Protein AF-A0A0S4JK45-F1 (afdb_monomer_lite)

Structure (mmCIF, N/CA/C/O backbone):
data_AF-A0A0S4JK45-F1
#
_entry.id   AF-A0A0S4JK45-F1
#
loop_
_atom_site.group_PDB
_atom_site.id
_atom_site.type_symbol
_atom_site.label_atom_id
_atom_site.label_alt_id
_atom_site.label_comp_id
_atom_site.label_asym_id
_atom_site.label_entity_id
_atom_site.label_seq_id
_atom_site.pdbx_PDB_ins_code
_atom_site.Cartn_x
_atom_site.Cartn_y
_atom_site.Cartn_z
_atom_site.occupancy
_atom_site.B_iso_or_equiv
_atom_site.auth_seq_id
_atom_site.auth_comp_id
_atom_site.auth_asym_id
_atom_site.auth_atom_id
_atom_site.pdbx_PDB_model_num
ATOM 1 N N . MET A 1 1 ? -26.687 -19.090 103.826 1.00 38.97 1 MET A N 1
ATOM 2 C CA . MET A 1 1 ? -25.911 -19.137 102.570 1.00 38.97 1 MET A CA 1
ATOM 3 C C . MET A 1 1 ? -26.887 -18.862 101.436 1.00 38.97 1 MET A C 1
ATOM 5 O O . MET A 1 1 ? -27.831 -19.627 101.330 1.00 38.97 1 MET A O 1
ATOM 9 N N . SER A 1 2 ? -26.659 -17.757 100.709 1.00 37.22 2 SER A N 1
ATOM 10 C CA . SER A 1 2 ? -27.200 -17.356 99.384 1.00 37.22 2 SER A CA 1
ATOM 11 C C . SER A 1 2 ? -28.735 -17.196 99.255 1.00 37.22 2 SER A C 1
ATOM 13 O O . SER A 1 2 ? -29.460 -18.158 99.452 1.00 37.22 2 SER A O 1
ATOM 15 N N . ALA A 1 3 ? -29.288 -15.970 99.145 1.00 39.75 3 ALA A N 1
ATOM 16 C CA . ALA A 1 3 ? -29.437 -15.130 97.923 1.00 39.75 3 ALA A CA 1
ATOM 17 C C . ALA A 1 3 ? -30.427 -15.791 96.924 1.00 39.75 3 ALA A C 1
ATOM 19 O O . ALA A 1 3 ? -30.256 -16.968 96.652 1.00 39.75 3 ALA A O 1
ATOM 20 N N . GLU A 1 4 ? -31.521 -15.220 96.399 1.00 39.62 4 GLU A N 1
ATOM 21 C CA . GLU A 1 4 ? -31.899 -13.881 95.896 1.00 39.62 4 GLU A CA 1
ATOM 22 C C . GLU A 1 4 ? -33.451 -13.834 95.779 1.00 39.62 4 GLU A C 1
ATOM 24 O O . GLU A 1 4 ? -34.087 -14.864 95.580 1.00 39.62 4 GLU A O 1
ATOM 29 N N . ALA A 1 5 ? -34.133 -12.738 96.131 1.00 44.31 5 ALA A N 1
ATOM 30 C CA . ALA A 1 5 ? -34.609 -11.662 95.241 1.00 44.31 5 ALA A CA 1
ATOM 31 C C . ALA A 1 5 ? -35.537 -12.109 94.082 1.00 44.31 5 ALA A C 1
ATOM 33 O O . ALA A 1 5 ? -35.101 -12.693 93.098 1.00 44.31 5 ALA A O 1
ATOM 34 N N . GLY A 1 6 ? -36.821 -11.747 94.179 1.00 37.88 6 GLY A N 1
ATOM 35 C CA . GLY A 1 6 ? -37.813 -11.869 93.108 1.00 37.88 6 GLY A CA 1
ATOM 36 C C . GLY A 1 6 ? -38.856 -10.764 93.244 1.00 37.88 6 GLY A C 1
ATOM 37 O O . GLY A 1 6 ? -39.863 -10.937 93.926 1.00 37.88 6 GLY A O 1
ATOM 38 N N . SER A 1 7 ? -38.566 -9.611 92.644 1.00 45.03 7 SER A N 1
ATOM 39 C CA . SER A 1 7 ? -39.413 -8.421 92.611 1.00 45.03 7 SER A CA 1
ATOM 40 C C . SER A 1 7 ? -39.558 -7.943 91.168 1.00 45.03 7 SER A C 1
ATOM 42 O O . SER A 1 7 ? -38.601 -7.989 90.402 1.00 45.03 7 SER A O 1
ATOM 44 N N . GLU A 1 8 ? -40.746 -7.413 90.892 1.00 41.25 8 GLU A N 1
ATOM 45 C CA . GLU A 1 8 ? -41.057 -6.372 89.911 1.00 41.25 8 GLU A CA 1
ATOM 46 C C . GLU A 1 8 ? -41.547 -6.697 88.485 1.00 41.25 8 GLU A C 1
ATOM 48 O O . GLU A 1 8 ? -40.864 -7.218 87.612 1.00 41.25 8 GLU A O 1
ATOM 53 N N . MET A 1 9 ? -42.764 -6.170 88.300 1.00 42.59 9 MET A N 1
ATOM 54 C CA . MET A 1 9 ? -43.221 -5.259 87.249 1.00 42.59 9 MET A CA 1
ATOM 55 C C . MET A 1 9 ? -43.631 -5.807 85.884 1.00 42.59 9 MET A C 1
ATOM 57 O O . MET A 1 9 ? -42.843 -6.185 85.025 1.00 42.59 9 MET A O 1
ATOM 61 N N . GLY A 1 10 ? -44.945 -5.694 85.668 1.00 46.59 10 GLY A N 1
ATOM 62 C CA . GLY A 1 10 ? -45.590 -5.808 84.378 1.00 46.59 10 GLY A CA 1
ATOM 63 C C . GLY A 1 10 ? -45.205 -4.672 83.436 1.00 46.59 10 GLY A C 1
ATOM 64 O O . GLY A 1 10 ? -45.338 -3.490 83.752 1.00 46.59 10 GLY A O 1
ATOM 65 N N . ASN A 1 11 ? -44.807 -5.067 82.232 1.00 44.47 11 ASN A N 1
ATOM 66 C CA . ASN A 1 11 ? -44.641 -4.177 81.098 1.00 44.47 11 ASN A CA 1
ATOM 67 C C . ASN A 1 11 ? -46.000 -3.915 80.437 1.00 44.47 11 ASN A C 1
ATOM 69 O O . ASN A 1 11 ? -46.578 -4.784 79.784 1.00 44.47 11 ASN A O 1
ATOM 73 N N . ARG A 1 12 ? -46.492 -2.682 80.594 1.00 45.34 12 ARG A N 1
ATOM 74 C CA . ARG A 1 12 ? -47.473 -2.071 79.692 1.00 45.34 12 ARG A CA 1
ATOM 75 C C . ARG A 1 12 ? -46.780 -1.751 78.369 1.00 45.34 12 ARG A C 1
ATOM 77 O O . ARG A 1 12 ? -45.767 -1.058 78.351 1.00 45.34 12 ARG A O 1
ATOM 84 N N . ALA A 1 13 ? -47.356 -2.236 77.276 1.00 46.28 13 ALA A N 1
ATOM 85 C CA . ALA A 1 13 ? -46.983 -1.856 75.922 1.00 46.28 13 ALA A CA 1
ATOM 86 C C . ALA A 1 13 ? -47.260 -0.357 75.680 1.00 46.28 13 ALA A C 1
ATOM 88 O O . ALA A 1 13 ? -48.356 0.106 76.014 1.00 46.28 13 ALA A O 1
ATOM 89 N N . PRO A 1 14 ? -46.331 0.407 75.082 1.00 53.78 14 PRO A N 1
ATOM 90 C CA . PRO A 1 14 ? -46.663 1.696 74.502 1.00 53.78 14 PRO A CA 1
ATOM 91 C C . PRO A 1 14 ? -47.390 1.488 73.167 1.00 53.78 14 PRO A C 1
ATOM 93 O O . PRO A 1 14 ? -46.994 0.671 72.334 1.00 53.78 14 PRO A O 1
ATOM 96 N N . ALA A 1 15 ? -48.487 2.223 72.996 1.00 47.72 15 ALA A N 1
ATOM 97 C CA . ALA A 1 15 ? -49.257 2.289 71.766 1.00 47.72 15 ALA A CA 1
ATOM 98 C C . ALA A 1 15 ? -48.364 2.760 70.608 1.00 47.72 15 ALA A C 1
ATOM 100 O O . ALA A 1 15 ? -47.697 3.789 70.707 1.00 47.72 15 ALA A O 1
ATOM 101 N N . ALA A 1 16 ? -48.360 1.990 69.521 1.00 47.66 16 ALA A N 1
ATOM 102 C CA . ALA A 1 16 ? -47.713 2.357 68.275 1.00 47.66 16 ALA A CA 1
ATOM 103 C C . ALA A 1 16 ? -48.442 3.562 67.663 1.00 47.66 16 ALA A C 1
ATOM 105 O O . ALA A 1 16 ? -49.593 3.465 67.235 1.00 47.66 16 ALA A O 1
ATOM 106 N N . GLU A 1 17 ? -47.759 4.700 67.656 1.00 50.34 17 GLU A N 1
ATOM 107 C CA . GLU A 1 17 ? -48.143 5.901 66.931 1.00 50.34 17 GLU A CA 1
ATOM 108 C C . GLU A 1 17 ? -48.106 5.592 65.426 1.00 50.34 17 GLU A C 1
ATOM 110 O O . GLU A 1 17 ? -47.084 5.172 64.877 1.00 50.34 17 GLU A O 1
ATOM 115 N N . ALA A 1 18 ? -49.264 5.705 64.777 1.00 51.53 18 ALA A N 1
ATOM 116 C CA . ALA A 1 18 ? -49.440 5.391 63.369 1.00 51.53 18 ALA A CA 1
ATOM 117 C C . ALA A 1 18 ? -48.600 6.342 62.505 1.00 51.53 18 ALA A C 1
ATOM 119 O O . ALA A 1 18 ? -48.858 7.545 62.449 1.00 51.53 18 ALA A O 1
ATOM 120 N N . ALA A 1 19 ? -47.604 5.787 61.816 1.00 55.25 19 ALA A N 1
ATOM 121 C CA . ALA A 1 19 ? -46.821 6.508 60.826 1.00 55.25 19 ALA A CA 1
ATOM 122 C C . ALA A 1 19 ? -47.739 7.041 59.702 1.00 55.25 19 ALA A C 1
ATOM 124 O O . ALA A 1 19 ? -48.607 6.302 59.221 1.00 55.25 19 ALA A O 1
ATOM 125 N N . PRO A 1 20 ? -47.565 8.299 59.259 1.00 54.56 20 PRO A N 1
ATOM 126 C CA . PRO A 1 20 ? -48.345 8.857 58.165 1.00 54.56 20 PRO A CA 1
ATOM 127 C C . PRO A 1 20 ? -48.067 8.082 56.874 1.00 54.56 20 PRO A C 1
ATOM 129 O O . PRO A 1 20 ? -46.916 7.821 56.522 1.00 54.56 20 PRO A O 1
ATOM 132 N N . ALA A 1 21 ? -49.144 7.710 56.179 1.00 53.53 21 ALA A N 1
ATOM 133 C CA . ALA A 1 21 ? -49.083 7.020 54.899 1.00 53.53 21 ALA A CA 1
AT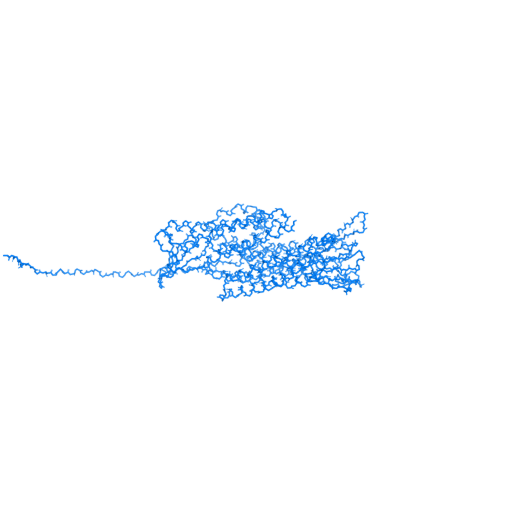OM 134 C C . ALA A 1 21 ? -48.164 7.775 53.918 1.00 53.53 21 ALA A C 1
ATOM 136 O O . ALA A 1 21 ? -48.250 9.007 53.834 1.00 53.53 21 ALA A O 1
ATOM 137 N N . PRO A 1 22 ? -47.292 7.071 53.172 1.00 48.25 22 PRO A N 1
ATOM 138 C CA . PRO A 1 22 ? -46.417 7.706 52.202 1.00 48.25 22 PRO A CA 1
ATOM 139 C C . PRO A 1 22 ? -47.270 8.435 51.166 1.00 48.25 22 PRO A C 1
ATOM 141 O O . PRO A 1 22 ? -48.127 7.847 50.504 1.00 48.25 22 PRO A O 1
ATOM 144 N N . ARG A 1 23 ? -47.040 9.745 51.056 1.00 49.44 23 ARG A N 1
ATOM 145 C CA . ARG A 1 23 ? -47.592 10.582 49.995 1.00 49.44 23 ARG A CA 1
ATOM 146 C C . ARG A 1 23 ? -47.105 9.992 48.675 1.00 49.44 23 ARG A C 1
ATOM 148 O O . ARG A 1 23 ? -45.913 10.031 48.384 1.00 49.44 23 ARG A O 1
ATOM 155 N N . VAL A 1 24 ? -48.026 9.417 47.910 1.00 49.81 24 VAL A N 1
ATOM 156 C CA . VAL A 1 24 ? -47.801 9.057 46.511 1.00 49.81 24 VAL A CA 1
ATOM 157 C C . VAL A 1 24 ? -47.627 10.378 45.768 1.00 49.81 24 VAL A C 1
ATOM 159 O O . VAL A 1 24 ? -48.601 11.026 45.393 1.00 49.81 24 VAL A O 1
ATOM 162 N N . GLU A 1 25 ? -46.383 10.840 45.662 1.00 46.81 25 GLU A N 1
ATOM 163 C CA . GLU A 1 25 ? -46.026 11.884 44.714 1.00 46.81 25 GLU A CA 1
ATOM 164 C C . GLU A 1 25 ? -46.230 11.295 43.324 1.00 46.81 25 GLU A C 1
ATOM 166 O O . GLU A 1 25 ? -45.504 10.407 42.882 1.00 46.81 25 GLU A O 1
ATOM 171 N N . GLU A 1 26 ? -47.294 11.756 42.676 1.00 48.12 26 GLU A N 1
ATOM 172 C CA . GLU A 1 26 ? -47.595 11.518 41.276 1.00 48.12 26 GLU A CA 1
ATOM 173 C C . GLU A 1 26 ? -46.378 11.973 40.460 1.00 48.12 26 GLU A C 1
ATOM 175 O O . GLU A 1 26 ? -46.152 13.166 40.233 1.00 48.12 26 GLU A O 1
ATOM 180 N N . SER A 1 27 ? -45.519 11.009 40.115 1.00 46.44 27 SER A N 1
ATOM 181 C CA . SER A 1 27 ? -44.299 11.248 39.365 1.00 46.44 27 SER A CA 1
ATOM 182 C C . SER A 1 27 ? -44.706 11.738 37.987 1.00 46.44 27 SER A C 1
ATOM 184 O O . SER A 1 27 ? -45.105 10.963 37.117 1.00 46.44 27 SER A O 1
ATOM 186 N N . LYS A 1 28 ? -44.641 13.053 37.816 1.00 43.75 28 LYS A N 1
ATOM 187 C CA . LYS A 1 28 ? -44.807 13.733 36.544 1.00 43.75 28 LYS A CA 1
ATOM 188 C C . LYS A 1 28 ? -43.738 13.180 35.605 1.00 43.75 28 LYS A C 1
ATOM 190 O O . LYS A 1 28 ? -42.582 13.586 35.699 1.00 43.75 28 LYS A O 1
ATOM 195 N N . GLU A 1 29 ? -44.122 12.212 34.771 1.00 44.50 29 GLU A N 1
ATOM 196 C CA . GLU A 1 29 ? -43.288 11.657 33.706 1.00 44.50 29 GLU A CA 1
ATOM 197 C C . GLU A 1 29 ? -42.649 12.839 32.967 1.00 44.50 29 GLU A C 1
ATOM 199 O O . GLU A 1 29 ? -43.374 13.655 32.380 1.00 44.50 29 GLU A O 1
ATOM 204 N N . PRO A 1 30 ? -41.317 13.018 33.040 1.00 44.78 30 PRO A N 1
ATOM 205 C CA . PRO A 1 30 ? -40.668 14.051 32.264 1.00 44.78 30 PRO A CA 1
ATOM 206 C C . PRO A 1 30 ? -40.873 13.660 30.807 1.00 44.78 30 PRO A C 1
ATOM 208 O O . PRO A 1 30 ? -40.314 12.664 30.348 1.00 44.78 30 PRO A O 1
ATOM 211 N N . ALA A 1 31 ? -41.736 14.419 30.124 1.00 43.16 31 ALA A N 1
ATOM 212 C CA . ALA A 1 31 ? -42.036 14.285 28.710 1.00 43.16 31 ALA A CA 1
ATOM 213 C C . ALA A 1 31 ? -40.742 13.948 27.973 1.00 43.16 31 ALA A C 1
ATOM 215 O O . ALA A 1 31 ? -39.812 14.759 27.954 1.00 43.16 31 ALA A O 1
ATOM 216 N N . GLY A 1 32 ? -40.675 12.713 27.466 1.00 46.19 32 GLY A N 1
ATOM 217 C CA . GLY A 1 32 ? -39.493 12.146 26.845 1.00 46.19 32 GLY A CA 1
ATOM 218 C C . GLY A 1 32 ? -39.016 13.068 25.739 1.00 46.19 32 GLY A C 1
ATOM 219 O O . GLY A 1 32 ? -39.527 13.041 24.621 1.00 46.19 32 GLY A O 1
ATOM 220 N N . SER A 1 33 ? -38.022 13.895 26.061 1.00 44.62 33 SER A N 1
ATOM 221 C CA . SER A 1 33 ? -37.208 14.577 25.076 1.00 44.62 33 SER A CA 1
ATOM 222 C C . SER A 1 33 ? -36.470 13.442 24.382 1.00 44.62 33 SER A C 1
ATOM 224 O O . SER A 1 33 ? -35.467 12.933 24.888 1.00 44.62 33 SER A O 1
ATOM 226 N N . ALA A 1 34 ? -37.048 12.963 23.280 1.00 46.12 34 ALA A N 1
ATOM 227 C CA . ALA A 1 34 ? -36.401 12.061 22.355 1.00 46.12 34 ALA A CA 1
ATOM 228 C C . ALA A 1 34 ? -35.113 12.763 21.936 1.00 46.12 34 ALA A C 1
ATOM 230 O O . ALA A 1 34 ? -35.128 13.653 21.085 1.00 46.12 34 ALA A O 1
ATOM 231 N N . ALA A 1 35 ? -34.018 12.432 22.621 1.00 45.59 35 ALA A N 1
ATOM 232 C CA . ALA A 1 35 ? -32.692 12.897 22.297 1.00 45.59 35 ALA A CA 1
ATOM 233 C C . ALA A 1 35 ? -32.417 12.355 20.900 1.00 45.59 35 ALA A C 1
ATOM 235 O O . ALA A 1 35 ? -32.050 11.195 20.719 1.00 45.59 35 ALA A O 1
ATOM 236 N N . SER A 1 36 ? -32.712 13.177 19.899 1.00 43.59 36 SER A N 1
ATOM 237 C CA . SER A 1 36 ? -32.440 12.925 18.499 1.00 43.59 36 SER A CA 1
ATOM 238 C C . SER A 1 36 ? -30.929 12.805 18.373 1.00 43.59 36 SER A C 1
ATOM 240 O O . SER A 1 36 ? -30.226 13.803 18.217 1.00 43.59 36 SER A O 1
ATOM 242 N N . GLY A 1 37 ? -30.436 11.579 18.564 1.00 45.41 37 GLY A N 1
ATOM 243 C CA . GLY A 1 37 ? -29.024 11.248 18.590 1.00 45.41 37 GLY A CA 1
ATOM 244 C C . GLY A 1 37 ? -28.397 11.711 17.290 1.00 45.41 37 GLY A C 1
ATOM 245 O O . GLY A 1 37 ? -28.697 11.172 16.225 1.00 45.41 37 GLY A O 1
ATOM 246 N N . ALA A 1 38 ? -27.571 12.750 17.377 1.00 48.25 38 ALA A N 1
ATOM 247 C CA . ALA A 1 38 ? -26.949 13.367 16.220 1.00 48.25 38 ALA A CA 1
ATOM 248 C C . ALA A 1 38 ? -26.173 12.303 15.433 1.00 48.25 38 ALA A C 1
ATOM 250 O O . ALA A 1 38 ? -25.247 11.693 15.947 1.00 48.25 38 ALA A O 1
ATOM 251 N N . LEU A 1 39 ? -26.568 12.029 14.194 1.00 46.00 39 LEU A N 1
ATOM 252 C CA . LEU A 1 39 ? -25.866 11.089 13.323 1.00 46.00 39 LEU A CA 1
ATOM 253 C C . LEU A 1 39 ? -24.507 11.680 12.921 1.00 46.00 39 LEU A C 1
ATOM 255 O O . LEU A 1 39 ? -24.451 12.718 12.266 1.00 46.00 39 LEU A O 1
ATOM 259 N N . VAL A 1 40 ? -23.414 11.010 13.285 1.00 49.50 40 VAL A N 1
ATOM 260 C CA . VAL A 1 40 ? -22.047 11.318 12.862 1.00 49.50 40 VAL A CA 1
ATOM 261 C C . VAL A 1 40 ? -21.775 10.649 11.504 1.00 49.50 40 VAL A C 1
ATOM 263 O O . VAL A 1 40 ? -21.809 9.425 11.377 1.00 49.50 40 VAL A O 1
ATOM 266 N N . PRO A 1 41 ? -21.516 11.413 10.436 1.00 57.25 41 PRO A N 1
ATOM 267 C CA . PRO A 1 41 ? -21.236 10.858 9.113 1.00 57.25 41 PRO A CA 1
ATOM 268 C C . PRO A 1 41 ? -19.776 10.378 8.989 1.00 57.25 41 PRO A C 1
ATOM 270 O O . PRO A 1 41 ? -18.887 11.142 8.615 1.00 57.25 41 PRO A O 1
ATOM 273 N N . VAL A 1 42 ? -19.521 9.088 9.239 1.00 55.97 42 VAL A N 1
ATOM 274 C CA . VAL A 1 42 ? -18.180 8.458 9.115 1.00 55.97 42 VAL A CA 1
ATOM 275 C C . VAL A 1 42 ? -17.745 8.303 7.648 1.00 55.97 42 VAL A C 1
ATOM 277 O O . VAL A 1 42 ? -16.555 8.219 7.338 1.00 55.97 42 VAL A O 1
ATOM 280 N N . GLY A 1 43 ? -18.699 8.339 6.713 1.00 63.16 43 GLY A N 1
ATOM 281 C CA . GLY A 1 43 ? -18.413 8.297 5.277 1.00 63.16 43 GLY A CA 1
ATOM 282 C C . GLY A 1 43 ? -17.564 9.471 4.778 1.00 63.16 43 GLY A C 1
ATOM 283 O O . GLY A 1 43 ? -16.775 9.295 3.854 1.00 63.16 43 GLY A O 1
ATOM 284 N N . ILE A 1 44 ? -17.674 10.651 5.401 1.00 66.62 44 ILE A N 1
ATOM 285 C CA . ILE A 1 44 ? -16.950 11.868 4.995 1.00 66.62 44 ILE A CA 1
ATOM 286 C C . ILE A 1 44 ? -15.428 11.732 5.209 1.00 66.62 44 ILE A C 1
ATOM 288 O O . ILE A 1 44 ? -14.679 12.018 4.270 1.00 66.62 44 ILE A O 1
ATOM 292 N N . PRO A 1 45 ? -14.945 11.269 6.380 1.00 59.41 45 PRO A N 1
ATOM 293 C CA . PRO A 1 45 ? -13.547 10.915 6.598 1.00 59.41 45 PRO A CA 1
ATOM 294 C C . PRO A 1 45 ? -12.946 9.989 5.549 1.00 59.41 45 PRO A C 1
ATOM 296 O O . PRO A 1 45 ? -11.933 10.308 4.926 1.00 59.41 45 PRO A O 1
ATOM 299 N N . ILE A 1 46 ? -13.614 8.857 5.336 1.00 61.03 46 ILE A N 1
ATOM 300 C CA . ILE A 1 46 ? -13.166 7.797 4.437 1.00 61.03 46 ILE A CA 1
ATOM 301 C C . ILE A 1 46 ? -13.122 8.337 3.005 1.00 61.03 46 ILE A C 1
ATOM 303 O O . ILE A 1 46 ? -12.105 8.215 2.325 1.00 61.03 46 ILE A O 1
ATOM 307 N N . PHE A 1 47 ? -14.186 9.019 2.578 1.00 72.38 47 PHE A N 1
ATOM 308 C CA . PHE A 1 47 ? -14.247 9.702 1.290 1.00 72.38 47 PHE A CA 1
ATOM 309 C C . PHE A 1 47 ? -13.074 10.664 1.087 1.00 72.38 47 PHE A C 1
ATOM 311 O O . PHE A 1 47 ? -12.402 10.599 0.062 1.00 72.38 47 PHE A O 1
ATOM 318 N N . THR A 1 48 ? -12.810 11.532 2.065 1.00 69.50 48 THR A N 1
ATOM 319 C CA . THR A 1 48 ? -11.778 12.573 1.957 1.00 69.50 48 THR A CA 1
ATOM 320 C C . THR A 1 48 ? -10.386 11.958 1.845 1.00 69.50 48 THR A C 1
ATOM 322 O O . THR A 1 48 ? -9.599 12.371 0.995 1.00 69.50 48 THR A O 1
ATOM 325 N N . LEU A 1 49 ? -10.102 10.931 2.651 1.00 66.94 49 LEU A N 1
ATOM 326 C CA . LEU A 1 49 ? -8.826 10.221 2.638 1.00 66.94 49 LEU A CA 1
ATOM 327 C C . LEU A 1 49 ? -8.570 9.537 1.289 1.00 66.94 49 LEU A C 1
ATOM 329 O O . LEU A 1 49 ? -7.522 9.744 0.677 1.00 66.94 49 LEU A O 1
ATOM 333 N N . PHE A 1 50 ? -9.527 8.742 0.806 1.00 68.69 50 PHE A N 1
ATOM 334 C CA . PHE A 1 50 ? -9.368 8.013 -0.453 1.00 68.69 50 PHE A CA 1
ATOM 335 C C . PHE A 1 50 ? -9.372 8.947 -1.669 1.00 68.69 50 PHE A C 1
ATOM 337 O O . PHE A 1 50 ? -8.599 8.729 -2.601 1.00 68.69 50 PHE A O 1
ATOM 344 N N . ALA A 1 51 ? -10.156 10.030 -1.642 1.00 69.00 51 ALA A N 1
ATOM 345 C CA . ALA A 1 51 ? -10.107 11.070 -2.668 1.00 69.00 51 ALA A CA 1
ATOM 346 C C . ALA A 1 51 ? -8.742 11.777 -2.702 1.00 69.00 51 ALA A C 1
ATOM 348 O O . ALA A 1 51 ? -8.231 12.074 -3.781 1.00 69.00 51 ALA A O 1
ATOM 349 N N . PHE A 1 52 ? -8.122 12.010 -1.542 1.00 71.62 52 PHE A N 1
ATOM 350 C CA . PHE A 1 52 ? -6.787 12.600 -1.466 1.00 71.62 52 PHE A CA 1
ATOM 351 C C . PHE A 1 52 ? -5.714 11.646 -1.994 1.00 71.62 52 PHE A C 1
ATOM 353 O O . PHE A 1 52 ? -4.891 12.044 -2.817 1.00 71.62 52 PHE A O 1
ATOM 360 N N . ALA A 1 53 ? -5.753 10.375 -1.592 1.00 62.28 53 ALA A N 1
ATOM 361 C CA . ALA A 1 53 ? -4.837 9.362 -2.108 1.00 62.28 53 ALA A CA 1
ATOM 362 C C . ALA A 1 53 ? -4.965 9.206 -3.634 1.00 62.28 53 ALA A C 1
ATOM 364 O O . ALA A 1 53 ? -3.959 9.138 -4.341 1.00 62.28 53 ALA A O 1
ATOM 365 N N . ALA A 1 54 ? -6.197 9.225 -4.153 1.00 69.06 54 ALA A N 1
ATOM 366 C CA . ALA A 1 54 ? -6.454 9.237 -5.585 1.00 69.06 54 ALA A CA 1
ATOM 367 C C . ALA A 1 54 ? -5.860 10.474 -6.270 1.00 69.06 54 ALA A C 1
ATOM 369 O O . ALA A 1 54 ? -5.183 10.330 -7.283 1.00 69.06 54 ALA A O 1
ATOM 370 N N . LEU A 1 55 ? -6.060 11.674 -5.713 1.00 76.25 55 LEU A N 1
ATOM 371 C CA . LEU A 1 55 ? -5.478 12.908 -6.245 1.00 76.25 55 LEU A CA 1
ATOM 372 C C . LEU A 1 55 ? -3.952 12.807 -6.343 1.00 76.25 55 LEU A C 1
ATOM 374 O O . LEU A 1 55 ? -3.389 13.118 -7.391 1.00 76.25 55 LEU A O 1
ATOM 378 N N . VAL A 1 56 ? -3.291 12.346 -5.278 1.00 67.00 56 VAL A N 1
ATOM 379 C CA . VAL A 1 56 ? -1.833 12.157 -5.259 1.00 67.00 56 VAL A CA 1
ATOM 380 C C . VAL A 1 56 ? -1.405 11.189 -6.358 1.00 67.00 56 VAL A C 1
ATOM 382 O O . VAL A 1 56 ? -0.463 11.485 -7.090 1.00 67.00 56 VAL A O 1
ATOM 385 N N . ALA A 1 57 ? -2.119 10.074 -6.526 1.00 67.44 57 ALA A N 1
ATOM 386 C CA . ALA A 1 57 ? -1.835 9.107 -7.577 1.00 67.44 57 ALA A CA 1
ATOM 387 C C . ALA A 1 57 ? -2.015 9.711 -8.984 1.00 67.44 57 ALA A C 1
ATOM 389 O O . ALA A 1 57 ? -1.109 9.599 -9.805 1.00 67.44 57 ALA A O 1
ATOM 390 N N . VAL A 1 58 ? -3.114 10.420 -9.271 1.00 72.06 58 VAL A N 1
ATOM 391 C CA . VAL A 1 58 ? -3.309 11.077 -10.580 1.00 72.06 58 VAL A CA 1
ATOM 392 C C . VAL A 1 58 ? -2.198 12.102 -10.840 1.00 72.06 58 VAL A C 1
ATOM 394 O O . VAL A 1 58 ? -1.551 12.062 -11.887 1.00 72.06 58 VAL A O 1
ATOM 397 N N . VAL A 1 59 ? -1.916 12.988 -9.880 1.00 73.00 59 VAL A N 1
ATOM 398 C CA . VAL A 1 59 ? -0.892 14.035 -10.028 1.00 73.00 59 VAL A CA 1
ATOM 399 C C . VAL A 1 59 ? 0.492 13.423 -10.240 1.00 73.00 59 VAL A C 1
ATOM 401 O O . VAL A 1 59 ? 1.182 13.817 -11.176 1.00 73.00 59 VAL A O 1
ATOM 404 N N . ALA A 1 60 ? 0.878 12.426 -9.439 1.00 70.19 60 ALA A N 1
ATOM 405 C CA . ALA A 1 60 ? 2.166 11.751 -9.569 1.00 70.19 60 ALA A CA 1
ATOM 406 C C . ALA A 1 60 ? 2.262 10.889 -10.838 1.00 70.19 60 ALA A C 1
ATOM 408 O O . ALA A 1 60 ? 3.337 10.784 -11.417 1.00 70.19 60 ALA A O 1
ATOM 409 N N . GLY A 1 61 ? 1.157 10.298 -11.300 1.00 68.75 61 GLY A N 1
ATOM 410 C CA . GLY A 1 61 ? 1.121 9.436 -12.482 1.00 68.75 61 GLY A CA 1
ATOM 411 C C . GLY A 1 61 ? 1.221 10.193 -13.810 1.00 68.75 61 GLY A C 1
ATOM 412 O O . GLY A 1 61 ? 1.747 9.653 -14.782 1.00 68.75 61 GLY A O 1
ATOM 413 N N . THR A 1 62 ? 0.763 11.449 -13.876 1.00 78.69 62 THR A N 1
ATOM 414 C CA . THR A 1 62 ? 0.804 12.240 -15.124 1.00 78.69 62 THR A CA 1
ATOM 415 C C . THR A 1 62 ? 2.213 12.554 -15.662 1.00 78.69 62 THR A C 1
ATOM 417 O O . THR A 1 62 ? 2.394 12.450 -16.878 1.00 78.69 62 THR A O 1
ATOM 420 N N . PRO A 1 63 ? 3.226 12.935 -14.851 1.00 77.75 63 PRO A N 1
ATOM 421 C CA . PRO A 1 63 ? 4.581 13.176 -15.351 1.00 77.75 63 PRO A CA 1
ATOM 422 C C . PRO A 1 63 ? 5.402 11.895 -15.542 1.00 77.75 63 PRO A C 1
ATOM 424 O O . PRO A 1 63 ? 6.452 11.949 -16.184 1.00 77.75 63 PRO A O 1
ATOM 427 N N . VAL A 1 64 ? 4.962 10.767 -14.976 1.00 75.38 64 VAL A N 1
ATOM 428 C CA . VAL A 1 64 ? 5.646 9.475 -15.110 1.00 75.38 64 VAL A CA 1
ATOM 429 C C . VAL A 1 64 ? 5.482 8.964 -16.542 1.00 75.38 64 VAL A C 1
ATOM 431 O O . VAL A 1 64 ? 4.583 9.375 -17.269 1.00 75.38 64 VAL A O 1
ATOM 434 N N . THR A 1 65 ? 6.389 8.105 -16.993 1.00 82.12 65 THR A N 1
ATOM 435 C CA . THR A 1 65 ? 6.308 7.464 -18.309 1.00 82.12 65 THR A CA 1
ATOM 436 C C . THR A 1 65 ? 5.094 6.538 -18.379 1.00 82.12 65 THR A C 1
ATOM 438 O O . THR A 1 65 ? 4.854 5.762 -17.457 1.00 82.12 65 THR A O 1
ATOM 441 N N . TRP A 1 66 ? 4.322 6.621 -19.463 1.00 82.44 66 TRP A N 1
ATOM 442 C CA . TRP A 1 66 ? 3.145 5.773 -19.701 1.00 82.44 66 TRP A CA 1
ATOM 443 C C . TRP A 1 66 ? 3.433 4.693 -20.722 1.00 82.44 66 TRP A C 1
ATOM 445 O O . TRP A 1 66 ? 2.997 3.557 -20.567 1.00 82.44 66 TRP A O 1
ATOM 455 N N . ILE A 1 67 ? 4.153 5.069 -21.774 1.00 87.38 67 ILE A N 1
ATOM 456 C CA . ILE A 1 67 ? 4.548 4.176 -22.848 1.00 87.38 67 ILE A CA 1
ATOM 457 C C . ILE A 1 67 ? 6.031 4.428 -23.089 1.00 87.38 67 ILE A C 1
ATOM 459 O O . ILE A 1 67 ? 6.452 5.579 -23.203 1.00 87.38 67 ILE A O 1
ATOM 463 N N . SER A 1 68 ? 6.846 3.383 -23.163 1.00 86.25 68 SER A N 1
ATOM 464 C CA . SER A 1 68 ? 8.246 3.543 -23.550 1.00 86.25 68 SER A CA 1
ATOM 465 C C . SER A 1 68 ? 8.680 2.502 -24.563 1.00 86.25 68 SER A C 1
ATOM 467 O O . SER A 1 68 ? 8.294 1.346 -24.476 1.00 86.25 68 SER A O 1
ATOM 469 N N . SER A 1 69 ? 9.485 2.922 -25.530 1.00 86.50 69 SER A N 1
ATOM 470 C CA . SER A 1 69 ? 10.302 2.033 -26.347 1.00 86.50 69 SER A CA 1
ATOM 471 C C . SER A 1 69 ? 11.745 2.337 -26.017 1.00 86.50 69 SER A C 1
ATOM 473 O O . SER A 1 69 ? 12.160 3.496 -26.010 1.00 86.50 69 SER A O 1
ATOM 475 N N . ARG A 1 70 ? 12.506 1.311 -25.662 1.00 74.44 70 ARG A N 1
ATOM 476 C CA . ARG A 1 70 ? 13.888 1.471 -25.218 1.00 74.44 70 ARG A CA 1
ATOM 477 C C . ARG A 1 70 ? 14.763 0.569 -26.067 1.00 74.44 70 ARG A C 1
ATOM 479 O O . ARG A 1 70 ? 14.951 -0.592 -25.736 1.00 74.44 70 ARG A O 1
ATOM 486 N N . GLN A 1 71 ? 15.234 1.104 -27.183 1.00 77.38 71 GLN A N 1
ATOM 487 C CA . GLN A 1 71 ? 16.261 0.490 -28.018 1.00 77.38 71 GLN A CA 1
ATOM 488 C C . GLN A 1 71 ? 17.633 0.990 -27.545 1.00 77.38 71 GLN A C 1
ATOM 490 O O . GLN A 1 71 ? 17.724 2.071 -26.957 1.00 77.38 71 GLN A O 1
ATOM 495 N N . GLU A 1 72 ? 18.710 0.232 -27.767 1.00 65.19 72 GLU A N 1
ATOM 496 C CA . GLU A 1 72 ? 20.020 0.615 -27.213 1.00 65.19 72 GLU A CA 1
ATOM 497 C C . GLU A 1 72 ? 20.543 1.937 -27.794 1.00 65.19 72 GLU A C 1
ATOM 499 O O . GLU A 1 72 ? 21.064 2.767 -27.050 1.00 65.19 72 GLU A O 1
ATOM 504 N N . ALA A 1 73 ? 20.297 2.194 -29.084 1.00 77.56 73 ALA A N 1
ATOM 505 C CA . ALA A 1 73 ? 20.606 3.481 -29.702 1.00 77.56 73 ALA A CA 1
ATOM 506 C C . ALA A 1 73 ? 19.606 4.580 -29.312 1.00 77.56 73 ALA A C 1
ATOM 508 O O . ALA A 1 73 ? 20.002 5.725 -29.128 1.00 77.56 73 ALA A O 1
ATOM 509 N N . THR A 1 74 ? 18.315 4.259 -29.157 1.00 81.38 74 THR A N 1
ATOM 510 C CA . THR A 1 74 ? 17.279 5.269 -28.901 1.00 81.38 74 THR A CA 1
ATOM 511 C C . THR A 1 74 ? 16.284 4.851 -27.823 1.00 81.38 74 THR A C 1
ATOM 513 O O . THR A 1 74 ? 15.621 3.820 -27.884 1.00 81.38 74 THR A O 1
ATOM 516 N N . THR A 1 75 ? 16.117 5.700 -26.814 1.00 82.25 75 THR A N 1
ATOM 517 C CA . THR A 1 75 ? 15.036 5.580 -25.835 1.00 82.25 75 THR A CA 1
ATOM 518 C C . THR A 1 75 ? 13.957 6.600 -26.168 1.00 82.25 75 THR A C 1
ATOM 520 O O . THR A 1 75 ? 14.194 7.803 -26.108 1.00 82.25 75 THR A O 1
ATOM 523 N N . THR A 1 76 ? 12.764 6.120 -26.494 1.00 89.56 76 THR A N 1
ATOM 524 C CA . THR A 1 76 ? 11.564 6.936 -26.664 1.00 89.56 76 THR A CA 1
ATOM 525 C C . THR A 1 76 ? 10.670 6.738 -25.451 1.00 89.56 76 THR A C 1
ATOM 527 O O . THR A 1 76 ? 10.089 5.671 -25.269 1.00 89.56 76 THR A O 1
ATOM 530 N N . THR A 1 77 ? 10.533 7.755 -24.608 1.00 88.06 77 THR A N 1
ATOM 531 C CA . THR A 1 77 ? 9.548 7.745 -23.522 1.00 88.06 77 THR A CA 1
ATOM 532 C C . THR A 1 77 ? 8.410 8.693 -23.851 1.00 88.06 77 THR A C 1
ATOM 534 O O . THR A 1 77 ? 8.626 9.862 -24.167 1.00 88.06 77 THR A O 1
ATOM 537 N N . LEU A 1 78 ? 7.184 8.191 -23.778 1.00 90.81 78 LEU A N 1
ATOM 538 C CA . LEU A 1 78 ? 5.975 8.990 -23.856 1.00 90.81 78 LEU A CA 1
ATOM 539 C C . LEU A 1 78 ? 5.410 9.156 -22.451 1.00 90.81 78 LEU A C 1
ATOM 541 O O . LEU A 1 78 ? 5.000 8.195 -21.793 1.00 90.81 78 LEU A O 1
ATOM 545 N N . THR A 1 79 ? 5.400 10.404 -22.001 1.00 89.88 79 THR A N 1
ATOM 546 C CA . THR A 1 79 ? 4.558 10.852 -20.895 1.00 89.88 79 THR A CA 1
ATOM 547 C C . THR A 1 79 ? 3.294 11.475 -21.470 1.00 89.88 79 THR A C 1
ATOM 549 O O . THR A 1 79 ? 3.161 11.646 -22.684 1.00 89.88 79 THR A O 1
ATOM 552 N N . LEU A 1 80 ? 2.370 11.865 -20.598 1.00 85.62 80 LEU A N 1
ATOM 553 C CA . LEU A 1 80 ? 1.154 12.546 -21.029 1.00 85.62 80 LEU A CA 1
ATOM 554 C C . LEU A 1 80 ? 1.431 13.898 -21.723 1.00 85.62 80 LEU A C 1
ATOM 556 O O . LEU A 1 80 ? 0.634 14.353 -22.533 1.00 85.62 80 LEU A O 1
ATOM 560 N N . TRP A 1 81 ? 2.574 14.522 -21.417 1.00 90.38 81 TRP A N 1
ATOM 561 C CA . TRP A 1 81 ? 2.902 15.901 -21.802 1.00 90.38 81 TRP A CA 1
ATOM 562 C C . TRP A 1 81 ? 3.951 15.996 -22.912 1.00 90.38 81 TRP A C 1
ATOM 564 O O . TRP A 1 81 ? 4.046 17.001 -23.625 1.00 90.38 81 TRP A O 1
ATOM 574 N N . ALA A 1 82 ? 4.813 14.986 -23.029 1.00 92.12 82 ALA A N 1
ATOM 575 C CA . ALA A 1 82 ? 5.940 15.031 -23.943 1.00 92.12 82 ALA A CA 1
ATOM 576 C C . ALA A 1 82 ? 6.379 13.641 -24.393 1.00 92.12 82 ALA A C 1
ATOM 578 O O . ALA A 1 82 ? 6.340 12.670 -23.641 1.00 92.12 82 ALA A O 1
ATOM 579 N N . THR A 1 83 ? 6.907 13.599 -25.612 1.00 92.25 83 THR A N 1
ATOM 580 C CA . THR A 1 83 ? 7.745 12.501 -26.081 1.00 92.25 83 THR A CA 1
ATOM 581 C C . THR A 1 83 ? 9.198 12.909 -25.881 1.00 92.25 83 THR A C 1
ATOM 583 O O . THR A 1 83 ? 9.645 13.932 -26.399 1.00 92.25 83 THR A O 1
ATOM 586 N N . THR A 1 84 ? 9.945 12.144 -25.098 1.00 90.00 84 THR A N 1
ATOM 587 C CA . THR A 1 84 ? 11.389 12.327 -24.962 1.00 90.00 84 THR A CA 1
ATOM 588 C C . THR A 1 84 ? 12.072 11.282 -25.820 1.00 90.00 84 THR A C 1
ATOM 590 O O . THR A 1 84 ? 11.958 10.092 -25.540 1.00 90.00 84 THR A O 1
ATOM 593 N N . LEU A 1 85 ? 12.768 11.739 -26.856 1.00 91.50 85 LEU A N 1
ATOM 594 C CA . LEU A 1 85 ? 13.692 10.929 -27.628 1.00 91.50 85 LEU A CA 1
ATOM 595 C C . LEU A 1 85 ? 15.095 11.151 -27.068 1.00 91.50 85 LEU A C 1
ATOM 597 O O . LEU A 1 85 ? 15.567 12.282 -26.944 1.00 91.50 85 LEU A O 1
ATOM 601 N N . SER A 1 86 ? 15.744 10.064 -26.713 1.00 85.44 86 SER A N 1
ATOM 602 C CA . SER A 1 86 ? 17.078 10.041 -26.143 1.00 85.44 86 SER A CA 1
ATOM 603 C C . SER A 1 86 ? 17.941 9.177 -27.043 1.00 85.44 86 SER A C 1
ATOM 605 O O . SER A 1 86 ? 17.777 7.961 -27.025 1.00 85.44 86 SER A O 1
ATOM 607 N N . ASP A 1 87 ? 18.810 9.797 -27.835 1.00 86.94 87 ASP A N 1
ATOM 608 C CA . ASP A 1 87 ? 19.738 9.098 -28.720 1.00 86.94 87 ASP A CA 1
ATOM 609 C C . ASP A 1 87 ? 21.086 8.935 -28.011 1.00 86.94 87 ASP A C 1
ATOM 611 O O . ASP A 1 87 ? 21.800 9.907 -27.747 1.00 86.94 87 ASP A O 1
ATOM 615 N N . HIS A 1 88 ? 21.388 7.689 -27.657 1.00 76.44 88 HIS A N 1
ATOM 616 C CA . HIS A 1 88 ? 22.613 7.277 -26.973 1.00 76.44 88 HIS A CA 1
ATOM 617 C C . HIS A 1 88 ? 23.758 6.979 -27.942 1.00 76.44 88 HIS A C 1
ATOM 619 O O . HIS A 1 88 ? 24.878 6.769 -27.484 1.00 76.44 88 HIS A O 1
ATOM 625 N N . SER A 1 89 ? 23.496 6.957 -29.254 1.00 77.88 89 SER A N 1
ATOM 626 C CA . SER A 1 89 ? 24.520 6.733 -30.282 1.00 77.88 89 SER A CA 1
ATOM 627 C C . SER A 1 89 ? 25.271 8.013 -30.671 1.00 77.88 89 SER A C 1
ATOM 629 O O . SER A 1 89 ? 26.419 7.946 -31.109 1.00 77.88 89 SER A O 1
ATOM 631 N N . ALA A 1 90 ? 24.664 9.184 -30.459 1.00 75.94 90 ALA A N 1
ATOM 632 C CA . ALA A 1 90 ? 25.293 10.477 -30.701 1.00 75.94 90 ALA A CA 1
ATOM 633 C C . ALA A 1 90 ? 26.234 10.882 -29.550 1.00 75.94 90 ALA A C 1
ATOM 635 O O . ALA A 1 90 ? 25.881 10.779 -28.373 1.00 75.94 90 ALA A O 1
ATOM 636 N N . VAL A 1 91 ? 27.418 11.404 -29.892 1.00 73.31 91 VAL A N 1
ATOM 637 C CA . VAL A 1 91 ? 28.333 12.073 -28.953 1.00 73.31 91 VAL A CA 1
ATOM 638 C C . VAL A 1 91 ? 28.447 13.545 -29.371 1.00 73.31 91 VAL A C 1
ATOM 640 O O . VAL A 1 91 ? 28.970 13.815 -30.451 1.00 73.31 91 VAL A O 1
ATOM 643 N N . PRO A 1 92 ? 27.970 14.508 -28.558 1.00 79.94 92 PRO A N 1
ATOM 644 C CA . PRO A 1 92 ? 27.367 14.336 -27.235 1.00 79.94 92 PRO A CA 1
ATOM 645 C C . PRO A 1 92 ? 25.966 13.711 -27.291 1.00 79.94 92 PRO A C 1
ATOM 647 O O . PRO A 1 92 ? 25.238 13.881 -28.267 1.00 79.94 92 PRO A O 1
ATOM 650 N N . TYR A 1 93 ? 25.584 13.035 -26.202 1.00 75.12 93 TYR A N 1
ATOM 651 C CA . TYR A 1 93 ? 24.251 12.460 -26.013 1.00 75.12 93 TYR A CA 1
ATOM 652 C C . TYR A 1 93 ? 23.167 13.492 -26.327 1.00 75.12 93 TYR A C 1
ATOM 654 O O . TYR A 1 93 ? 23.094 14.542 -25.677 1.00 75.12 93 TYR A O 1
ATOM 662 N N . THR A 1 94 ? 22.308 13.193 -27.304 1.00 86.75 94 THR A N 1
ATOM 663 C CA . THR A 1 94 ? 21.236 14.115 -27.677 1.00 86.75 94 THR A CA 1
ATOM 664 C C . THR A 1 94 ? 19.927 13.689 -27.029 1.00 86.75 94 THR A C 1
ATOM 666 O O . THR A 1 94 ? 19.403 12.592 -27.224 1.00 86.75 94 THR A O 1
ATOM 669 N N . ARG A 1 95 ? 19.372 14.591 -26.218 1.00 88.25 95 ARG A N 1
ATOM 670 C CA . ARG A 1 95 ? 18.044 14.436 -25.630 1.00 88.25 95 ARG A CA 1
ATOM 671 C C . ARG A 1 95 ? 17.112 15.451 -26.256 1.00 88.25 95 ARG A C 1
ATOM 673 O O . ARG A 1 95 ? 17.158 16.635 -25.933 1.00 88.25 95 ARG A O 1
ATOM 680 N N . ARG A 1 96 ? 16.226 14.978 -27.122 1.00 92.62 96 ARG A N 1
ATOM 681 C CA . ARG A 1 96 ? 15.198 15.801 -27.745 1.00 92.62 96 ARG A CA 1
ATOM 682 C C . ARG A 1 96 ? 13.870 15.572 -27.040 1.00 92.62 96 ARG A C 1
ATOM 684 O O . ARG A 1 96 ? 13.255 14.517 -27.156 1.00 92.62 96 ARG A O 1
ATOM 691 N N . LYS A 1 97 ? 13.402 16.584 -26.314 1.00 92.25 97 LYS A N 1
ATOM 692 C CA . LYS A 1 97 ? 12.051 16.595 -25.748 1.00 92.25 97 LYS A CA 1
ATOM 693 C C . LYS A 1 97 ? 11.115 17.289 -26.731 1.00 92.25 97 LYS A C 1
ATOM 695 O O . LYS A 1 97 ? 11.228 18.491 -26.939 1.00 92.25 97 LYS A O 1
ATOM 700 N N . VAL A 1 98 ? 10.206 16.531 -27.328 1.00 93.94 98 VAL A N 1
ATOM 701 C CA . VAL A 1 98 ? 9.158 17.042 -28.213 1.00 93.94 98 VAL A CA 1
ATOM 702 C C . VAL A 1 98 ? 7.878 17.137 -27.393 1.00 93.94 98 VAL A C 1
ATOM 704 O O . VAL A 1 98 ? 7.421 16.139 -26.828 1.00 93.94 98 VAL A O 1
ATOM 707 N N . LYS A 1 99 ? 7.311 18.340 -27.266 1.00 92.94 99 LYS A N 1
ATOM 708 C CA . LYS A 1 99 ? 6.010 18.490 -26.605 1.00 92.94 99 LYS A CA 1
ATOM 709 C C . LYS A 1 99 ? 4.953 17.806 -27.461 1.00 92.94 99 LYS A C 1
ATOM 711 O O . LYS A 1 99 ? 5.051 17.805 -28.685 1.00 92.94 99 LYS A O 1
ATOM 716 N N . VAL A 1 100 ? 3.912 17.272 -26.829 1.00 87.00 100 VAL A N 1
ATOM 717 C CA . VAL A 1 100 ? 2.777 16.670 -27.549 1.00 87.00 100 VAL A CA 1
ATOM 718 C C . VAL A 1 100 ? 2.213 17.615 -28.619 1.00 87.00 100 VAL A C 1
ATOM 720 O O . VAL A 1 100 ? 1.874 17.173 -29.716 1.00 87.00 100 VAL A O 1
ATOM 723 N N . ALA A 1 101 ? 2.162 18.920 -28.327 1.00 86.06 101 ALA A N 1
ATOM 724 C CA . ALA A 1 101 ? 1.687 19.947 -29.252 1.00 86.06 101 ALA A CA 1
ATOM 725 C C . ALA A 1 101 ? 2.477 20.015 -30.571 1.00 86.06 101 ALA A C 1
ATOM 727 O O . ALA A 1 101 ? 1.896 20.393 -31.586 1.00 86.06 101 ALA A O 1
ATOM 728 N N . ASP A 1 102 ? 3.741 19.589 -30.556 1.00 92.25 102 ASP A N 1
ATOM 729 C CA . ASP A 1 102 ? 4.679 19.687 -31.675 1.00 92.25 102 ASP A CA 1
ATOM 730 C C . ASP A 1 102 ? 4.814 18.360 -32.446 1.00 92.25 102 ASP A C 1
ATOM 732 O O . ASP A 1 102 ? 5.613 18.256 -33.376 1.00 92.25 102 ASP A O 1
ATOM 736 N N . LEU A 1 103 ? 4.045 17.321 -32.087 1.00 90.12 103 LEU A N 1
ATOM 737 C CA . LEU A 1 103 ? 4.065 16.043 -32.806 1.00 90.12 103 LEU A CA 1
ATOM 738 C C . LEU A 1 103 ? 3.599 16.244 -34.255 1.00 90.12 103 LEU A C 1
ATOM 740 O O . LEU A 1 103 ? 2.544 16.843 -34.446 1.00 90.12 103 LEU A O 1
ATOM 744 N N . PRO A 1 104 ? 4.308 15.731 -35.276 1.00 90.12 104 PRO A N 1
ATOM 745 C CA . PRO A 1 104 ? 3.998 15.999 -36.687 1.00 90.12 104 PRO A CA 1
ATOM 746 C C . PRO A 1 104 ? 2.686 15.360 -37.167 1.00 90.12 104 PRO A C 1
ATOM 748 O O . PRO A 1 104 ? 2.148 15.742 -38.197 1.00 90.12 104 PRO A O 1
ATOM 751 N N . CYS A 1 105 ? 2.168 14.381 -36.429 1.00 92.06 105 CYS A N 1
ATOM 752 C CA . CYS A 1 105 ? 0.964 13.643 -36.776 1.00 92.06 105 CYS A CA 1
ATOM 753 C C . CYS A 1 105 ? -0.263 14.224 -36.068 1.00 92.06 105 CYS A C 1
ATOM 755 O O . CYS A 1 105 ? -0.413 14.059 -34.855 1.00 92.06 105 CYS A O 1
ATOM 757 N N . ASP A 1 106 ? -1.166 14.855 -36.822 1.00 91.06 106 ASP A N 1
ATOM 758 C CA . ASP A 1 106 ? -2.326 15.555 -36.257 1.00 91.06 106 ASP A CA 1
ATOM 759 C C . ASP A 1 106 ? -3.289 14.631 -35.505 1.00 91.06 106 ASP A C 1
ATOM 761 O O . ASP A 1 106 ? -3.767 14.987 -34.430 1.00 91.06 106 ASP A O 1
ATOM 765 N N . VAL A 1 107 ? -3.525 13.412 -35.997 1.00 87.81 107 VAL A N 1
ATOM 766 C CA . VAL A 1 107 ? -4.403 12.434 -35.326 1.00 87.81 107 VAL A CA 1
ATOM 767 C C . VAL A 1 107 ? -3.825 12.008 -33.973 1.00 87.81 107 VAL A C 1
ATOM 769 O O . VAL A 1 107 ? -4.545 11.923 -32.976 1.00 87.81 107 VAL A O 1
ATOM 772 N N . MET A 1 108 ? -2.515 11.757 -33.915 1.00 85.44 108 MET A N 1
ATOM 773 C CA . MET A 1 108 ? -1.818 11.415 -32.673 1.00 85.44 108 MET A CA 1
ATOM 774 C C . MET A 1 108 ? -1.818 12.609 -31.713 1.00 85.44 108 MET A C 1
ATOM 776 O O . MET A 1 108 ? -2.182 12.458 -30.548 1.00 85.44 108 MET A O 1
ATOM 780 N N . ARG A 1 109 ? -1.510 13.807 -32.221 1.00 92.50 109 ARG A N 1
ATOM 781 C CA . ARG A 1 109 ? -1.560 15.071 -31.478 1.00 92.50 109 ARG A CA 1
ATOM 782 C C . ARG A 1 109 ? -2.942 15.310 -30.863 1.00 92.50 109 ARG A C 1
ATOM 784 O O . ARG A 1 109 ? -3.026 15.616 -29.679 1.00 92.50 109 ARG A O 1
ATOM 791 N N . GLN A 1 110 ? -4.025 15.127 -31.620 1.00 88.12 110 GLN A N 1
ATOM 792 C CA . GLN A 1 110 ? -5.400 15.271 -31.124 1.00 88.12 110 GLN A CA 1
ATOM 793 C C . GLN A 1 110 ? -5.723 14.273 -30.005 1.00 88.12 110 GLN A C 1
ATOM 795 O O . GLN A 1 110 ? -6.320 14.651 -29.001 1.00 88.12 110 GLN A O 1
ATOM 800 N N . ARG A 1 111 ? -5.299 13.009 -30.134 1.00 85.00 111 ARG A N 1
ATOM 801 C CA . ARG A 1 111 ? -5.539 11.981 -29.108 1.00 85.00 111 ARG A CA 1
ATOM 802 C C . ARG A 1 111 ? -4.758 12.231 -27.824 1.00 85.00 111 ARG A C 1
ATOM 804 O O . ARG A 1 111 ? -5.320 12.062 -26.747 1.00 85.00 111 ARG A O 1
ATOM 811 N N . PHE A 1 112 ? -3.503 12.661 -27.928 1.00 87.31 112 PHE A N 1
ATOM 812 C CA . PHE A 1 112 ? -2.729 13.048 -26.752 1.00 87.31 112 PHE A CA 1
ATOM 813 C C . PHE A 1 112 ? -3.269 14.326 -26.106 1.00 87.31 112 PHE A C 1
ATOM 815 O O . PHE A 1 112 ? -3.368 14.359 -24.890 1.00 87.31 112 PHE A O 1
ATOM 822 N N . ARG A 1 113 ? -3.723 15.325 -26.878 1.00 88.44 113 ARG A N 1
ATOM 823 C CA . ARG A 1 113 ? -4.426 16.497 -26.318 1.00 88.44 113 ARG A CA 1
ATOM 824 C C . ARG A 1 113 ? -5.721 16.112 -25.604 1.00 88.44 113 ARG A C 1
ATOM 826 O O . ARG A 1 113 ? -6.052 16.700 -24.583 1.00 88.44 113 ARG A O 1
ATOM 833 N N . ALA A 1 114 ? -6.450 15.124 -26.119 1.00 80.19 114 ALA A N 1
ATOM 834 C CA . ALA A 1 114 ? -7.630 14.601 -25.441 1.00 80.19 114 ALA A CA 1
ATOM 835 C C . ALA A 1 114 ? -7.259 13.871 -24.137 1.00 80.19 114 ALA A C 1
ATOM 837 O O . ALA A 1 114 ? -7.877 14.132 -23.110 1.00 80.19 114 ALA A O 1
ATOM 838 N N . LEU A 1 115 ? -6.219 13.025 -24.142 1.00 82.19 115 LEU A N 1
ATOM 839 C CA . LEU A 1 115 ? -5.669 12.414 -22.920 1.00 82.19 115 LEU A CA 1
ATOM 840 C C . LEU A 1 115 ? -5.237 13.465 -21.894 1.00 82.19 115 LEU A C 1
ATOM 842 O O . LEU A 1 115 ? -5.566 13.348 -20.718 1.00 82.19 115 LEU A O 1
ATOM 846 N N . GLU A 1 116 ? -4.529 14.493 -22.353 1.00 85.88 116 GLU A N 1
ATOM 847 C CA . GLU A 1 116 ? -4.091 15.640 -21.566 1.00 85.88 116 GLU A CA 1
ATOM 848 C C . GLU A 1 116 ? -5.279 16.347 -20.916 1.00 85.88 116 GLU A C 1
ATOM 850 O O . GLU A 1 116 ? -5.313 16.513 -19.697 1.00 85.88 116 GLU A O 1
ATOM 855 N N . ALA A 1 117 ? -6.303 16.667 -21.709 1.00 83.38 117 ALA A N 1
ATOM 856 C CA . ALA A 1 117 ? -7.525 17.284 -21.221 1.00 83.38 117 ALA A CA 1
ATOM 857 C C . ALA A 1 117 ? -8.227 16.411 -20.170 1.00 83.38 117 ALA A C 1
ATOM 859 O O . ALA A 1 117 ? -8.589 16.921 -19.113 1.00 83.38 117 ALA A O 1
ATOM 860 N N . PHE A 1 118 ? -8.378 15.102 -20.395 1.00 73.75 118 PHE A N 1
ATOM 861 C CA . PHE A 1 118 ? -9.032 14.214 -19.426 1.00 73.75 118 PHE A CA 1
ATOM 862 C C . PHE A 1 118 ? -8.213 13.990 -18.153 1.00 73.75 118 PHE A C 1
ATOM 864 O O . PHE A 1 118 ? -8.797 13.895 -17.071 1.00 73.75 118 PHE A O 1
ATOM 871 N N . ALA A 1 119 ? -6.883 13.976 -18.232 1.00 76.81 119 ALA A N 1
ATOM 872 C CA . ALA A 1 119 ? -6.037 13.930 -17.047 1.00 76.81 119 ALA A CA 1
ATOM 873 C C . ALA A 1 119 ? -6.124 15.235 -16.243 1.00 76.81 119 ALA A C 1
ATOM 875 O O . ALA A 1 119 ? -6.269 15.180 -15.024 1.00 76.81 119 ALA A O 1
ATOM 876 N N . ILE A 1 120 ? -6.113 16.402 -16.901 1.00 84.62 120 ILE A N 1
ATOM 877 C CA . ILE A 1 120 ? -6.329 17.703 -16.243 1.00 84.62 120 ILE A CA 1
ATOM 878 C C . ILE A 1 120 ? -7.710 17.737 -15.589 1.00 84.62 120 ILE A C 1
ATOM 880 O O . ILE A 1 120 ? -7.819 18.095 -14.418 1.00 84.62 120 ILE A O 1
ATOM 884 N N . LEU A 1 121 ? -8.755 17.320 -16.309 1.00 77.00 121 LEU A N 1
ATOM 885 C CA . LEU A 1 121 ? -10.111 17.235 -15.770 1.00 77.00 121 LEU A CA 1
ATOM 886 C C . LEU A 1 121 ? -10.172 16.293 -14.564 1.00 77.00 121 LEU A C 1
ATOM 888 O O . LEU A 1 121 ? -10.801 16.654 -13.577 1.00 77.00 121 LEU A O 1
ATOM 892 N N . SER A 1 122 ? -9.466 15.157 -14.601 1.00 71.06 122 SER A N 1
ATOM 893 C CA . SER A 1 122 ? -9.346 14.227 -13.468 1.00 71.06 122 SER A CA 1
ATOM 894 C C . SER A 1 122 ? -8.638 14.861 -12.266 1.00 71.06 122 SER A C 1
ATOM 896 O O . SER A 1 122 ? -9.069 14.677 -11.133 1.00 71.06 122 SER A O 1
ATOM 898 N N . ILE A 1 123 ? -7.568 15.634 -12.486 1.00 77.81 123 ILE A N 1
ATOM 899 C CA . ILE A 1 123 ? -6.854 16.353 -11.417 1.00 77.81 123 ILE A CA 1
ATOM 900 C C . ILE A 1 123 ? -7.763 17.417 -10.797 1.00 77.81 123 ILE A C 1
ATOM 902 O O . ILE A 1 123 ? -7.891 17.480 -9.576 1.00 77.81 123 ILE A O 1
ATOM 906 N N . VAL A 1 124 ? -8.417 18.236 -11.625 1.00 81.12 124 VAL A N 1
ATOM 907 C CA . VAL A 1 124 ? -9.324 19.302 -11.173 1.00 81.12 124 VAL A CA 1
ATOM 908 C C . VAL A 1 124 ? -10.521 18.714 -10.430 1.00 81.12 124 VAL A C 1
ATOM 910 O O . VAL A 1 124 ? -10.882 19.208 -9.360 1.00 81.12 124 VAL A O 1
ATOM 913 N N . SER A 1 125 ? -11.114 17.634 -10.941 1.00 70.75 125 SER A N 1
ATOM 914 C CA . SER A 1 125 ? -12.236 16.967 -10.286 1.00 70.75 125 SER A CA 1
ATOM 915 C C . SER A 1 125 ? -11.806 16.295 -8.981 1.00 70.75 125 SER A C 1
ATOM 917 O O . SER A 1 125 ? -12.522 16.414 -7.988 1.00 70.75 125 SER A O 1
ATOM 919 N N . ALA A 1 126 ? -10.623 15.673 -8.921 1.00 68.00 126 ALA A N 1
ATOM 920 C CA . ALA A 1 126 ? -10.078 15.095 -7.694 1.00 68.00 126 ALA A CA 1
ATOM 921 C C . ALA A 1 126 ? -9.776 16.177 -6.641 1.00 68.00 126 ALA A C 1
ATOM 923 O O . ALA A 1 126 ? -10.153 16.023 -5.481 1.00 68.00 126 ALA A O 1
ATOM 924 N N . LEU A 1 127 ? -9.190 17.312 -7.040 1.00 77.12 127 LEU A N 1
ATOM 925 C CA . LEU A 1 127 ? -8.989 18.486 -6.179 1.00 77.12 127 LEU A CA 1
ATOM 926 C C . LEU A 1 127 ? -10.313 19.004 -5.617 1.00 77.12 127 LEU A C 1
ATOM 928 O O . LEU A 1 127 ? -10.431 19.220 -4.412 1.00 77.12 127 LEU A O 1
ATOM 932 N N . ALA A 1 128 ? -11.324 19.166 -6.472 1.00 74.00 128 ALA A N 1
ATOM 933 C CA . ALA A 1 128 ? -12.650 19.601 -6.055 1.00 74.00 128 ALA A CA 1
ATOM 934 C C . ALA A 1 128 ? -13.322 18.576 -5.121 1.00 74.00 128 ALA A C 1
ATOM 936 O O . ALA A 1 128 ? -13.984 18.960 -4.159 1.00 74.00 128 ALA A O 1
ATOM 937 N N . THR A 1 129 ? -13.102 17.279 -5.357 1.00 69.88 129 THR A N 1
ATOM 938 C CA . THR A 1 129 ? -13.582 16.173 -4.512 1.00 69.88 129 THR A CA 1
ATOM 939 C C . THR A 1 129 ? -12.952 16.233 -3.118 1.00 69.88 129 THR A C 1
ATOM 941 O O . THR A 1 129 ? -13.668 16.199 -2.117 1.00 69.88 129 THR A O 1
ATOM 944 N N . VAL A 1 130 ? -11.629 16.407 -3.035 1.00 69.69 130 VAL A N 1
ATOM 945 C CA . VAL A 1 130 ? -10.905 16.587 -1.766 1.00 69.69 130 VAL A CA 1
ATOM 946 C C . VAL A 1 130 ? -11.371 17.851 -1.052 1.00 69.69 130 VAL A C 1
ATOM 948 O O . VAL A 1 130 ? -11.662 17.807 0.140 1.00 69.69 130 VAL A O 1
ATOM 951 N N . ALA A 1 131 ? -11.502 18.972 -1.767 1.00 72.25 131 ALA A N 1
ATOM 952 C CA . ALA A 1 131 ? -11.988 20.225 -1.198 1.00 72.25 131 ALA A CA 1
ATOM 953 C C . ALA A 1 131 ? -13.409 20.080 -0.631 1.00 72.25 131 ALA A C 1
ATOM 955 O O . ALA A 1 131 ? -13.680 20.561 0.471 1.00 72.25 131 ALA A O 1
ATOM 956 N N . ALA A 1 132 ? -14.295 19.370 -1.337 1.00 70.94 132 ALA A N 1
ATOM 957 C CA . ALA A 1 132 ? -15.638 19.053 -0.863 1.00 70.94 132 ALA A CA 1
ATOM 958 C C . ALA A 1 132 ? -15.606 18.162 0.390 1.00 70.94 132 ALA A C 1
ATOM 960 O O . ALA A 1 132 ? -16.334 18.439 1.344 1.00 70.94 132 ALA A O 1
ATOM 961 N N . GLY A 1 133 ? -14.737 17.146 0.419 1.00 67.81 133 GLY A N 1
ATOM 962 C CA . GLY A 1 133 ? -14.520 16.275 1.576 1.00 67.81 133 GLY A CA 1
ATOM 963 C C . GLY A 1 133 ? -14.030 17.044 2.803 1.00 67.81 133 GLY A C 1
ATOM 964 O O . GLY A 1 133 ? -14.670 17.013 3.852 1.00 67.81 133 GLY A O 1
ATOM 965 N N . CYS A 1 134 ? -12.981 17.854 2.645 1.00 71.81 134 CYS A N 1
ATOM 966 C CA . CYS A 1 134 ? -12.454 18.737 3.687 1.00 71.81 134 CYS A CA 1
ATOM 967 C C . CYS A 1 134 ? -13.494 19.758 4.176 1.00 71.81 134 CYS A C 1
ATOM 969 O O . CYS A 1 134 ? -13.605 20.014 5.374 1.00 71.81 134 CYS A O 1
ATOM 971 N N . ALA A 1 135 ? -14.276 20.357 3.272 1.00 71.12 135 ALA A N 1
ATOM 972 C CA . ALA A 1 135 ? -15.330 21.301 3.640 1.00 71.12 135 ALA A CA 1
ATOM 973 C C . ALA A 1 135 ? -16.471 20.623 4.413 1.00 71.12 135 ALA A C 1
ATOM 975 O O . ALA A 1 135 ? -17.046 21.238 5.315 1.00 71.12 135 ALA A O 1
ATOM 976 N N . ALA A 1 136 ? -16.795 19.376 4.068 1.00 66.88 136 ALA A N 1
ATOM 977 C CA . ALA A 1 136 ? -17.772 18.563 4.778 1.00 66.88 136 ALA A CA 1
ATOM 978 C C . ALA A 1 136 ? -17.239 18.129 6.158 1.00 66.88 136 ALA A C 1
ATOM 980 O O . ALA A 1 136 ? -17.963 18.254 7.146 1.00 66.88 136 ALA A O 1
ATOM 981 N N . TRP A 1 137 ? -15.958 17.750 6.251 1.00 67.00 137 TRP A N 1
ATOM 982 C CA . TRP A 1 137 ? -15.274 17.436 7.511 1.00 67.00 137 TRP A CA 1
ATOM 983 C C . TRP A 1 137 ? -15.306 18.620 8.480 1.00 67.00 137 TRP A C 1
ATOM 985 O O . TRP A 1 137 ? -15.839 18.502 9.577 1.00 67.00 137 TRP A O 1
ATOM 995 N N . ARG A 1 138 ? -14.858 19.809 8.049 1.00 67.75 138 ARG A N 1
ATOM 996 C CA . ARG A 1 138 ? -14.855 21.029 8.887 1.00 67.75 138 ARG A CA 1
ATOM 997 C C . ARG A 1 138 ? -16.243 21.474 9.354 1.00 67.75 138 ARG A C 1
ATOM 999 O O . ARG A 1 138 ? -16.354 22.346 10.218 1.00 67.75 138 ARG A O 1
ATOM 1006 N N . ARG A 1 139 ? -17.317 21.001 8.712 1.00 63.25 139 ARG A N 1
ATOM 1007 C CA . ARG A 1 139 ? -18.690 21.234 9.182 1.00 63.25 139 ARG A CA 1
ATOM 1008 C C . ARG A 1 139 ? -19.092 20.224 10.246 1.00 63.25 139 ARG A C 1
ATOM 1010 O O . ARG A 1 139 ? -19.684 20.645 11.229 1.00 63.25 139 ARG A O 1
ATOM 1017 N N . ALA A 1 140 ? -18.737 18.950 10.077 1.00 54.44 140 ALA A N 1
ATOM 1018 C CA . ALA A 1 140 ? -18.937 17.934 11.110 1.00 54.44 140 ALA A CA 1
ATOM 1019 C C . ALA A 1 140 ? -18.183 18.308 12.402 1.00 54.44 140 ALA A C 1
ATOM 1021 O O . ALA A 1 140 ? -18.762 18.309 13.484 1.00 54.44 140 ALA A O 1
ATOM 1022 N N . GLU A 1 141 ? -16.939 18.756 12.252 1.00 53.94 141 GLU A N 1
ATOM 1023 C CA . GLU A 1 141 ? -16.009 19.133 13.321 1.00 53.94 141 GLU A CA 1
ATOM 1024 C C . GLU A 1 141 ? -16.415 20.413 14.079 1.00 53.94 141 GLU A C 1
ATOM 1026 O O . GLU A 1 141 ? -16.259 20.505 15.294 1.00 53.94 141 GLU A O 1
ATOM 1031 N N . ARG A 1 142 ? -17.077 21.375 13.416 1.00 51.09 142 ARG A N 1
ATOM 1032 C CA . ARG A 1 142 ? -17.652 22.558 14.091 1.00 51.09 142 ARG A CA 1
ATOM 1033 C C . ARG A 1 142 ? -18.729 22.221 15.133 1.00 51.09 142 ARG A C 1
ATOM 1035 O O . ARG A 1 142 ? -18.996 23.063 15.984 1.00 51.09 142 ARG A O 1
ATOM 1042 N N . SER A 1 143 ? -19.290 21.013 15.101 1.00 44.44 143 SER A N 1
ATOM 1043 C CA . SER A 1 143 ? -20.234 20.505 16.109 1.00 44.44 143 SER A CA 1
ATOM 1044 C C . SER A 1 143 ? -19.538 19.986 17.380 1.00 44.44 143 SER A C 1
ATOM 1046 O O . SER A 1 143 ? -20.203 19.753 18.380 1.00 44.44 143 SER A O 1
ATOM 1048 N N . PHE A 1 144 ? -18.210 19.820 17.356 1.00 38.88 144 PHE A N 1
ATOM 1049 C CA . PHE A 1 144 ? -17.397 19.198 18.412 1.00 38.88 144 PHE A CA 1
ATOM 1050 C C . PHE A 1 144 ? -16.517 20.197 19.197 1.00 38.88 144 PHE A C 1
ATOM 1052 O O . PHE A 1 144 ? -15.677 19.808 20.009 1.00 38.88 144 PHE A O 1
ATOM 1059 N N . ARG A 1 145 ? -16.711 21.507 18.998 1.00 40.59 145 ARG A N 1
ATOM 1060 C CA . ARG A 1 145 ? -15.855 22.581 19.539 1.00 40.59 145 ARG A CA 1
ATOM 1061 C C . ARG A 1 145 ? -16.063 22.908 21.025 1.00 40.59 145 ARG A C 1
ATOM 1063 O O . ARG A 1 145 ? -16.339 24.050 21.375 1.00 40.59 145 ARG A O 1
ATOM 1070 N N . ALA A 1 146 ? -15.834 21.931 21.897 1.00 38.72 146 ALA A N 1
ATOM 1071 C CA . ALA A 1 146 ? -15.454 22.177 23.293 1.00 38.72 146 ALA A CA 1
ATOM 1072 C C . ALA A 1 146 ? -14.011 21.721 23.617 1.00 38.72 146 ALA A C 1
ATOM 1074 O O . ALA A 1 146 ? -13.544 21.952 24.725 1.00 38.72 146 ALA A O 1
ATOM 1075 N N . LEU A 1 147 ? -13.267 21.129 22.667 1.00 38.78 147 LEU A N 1
ATOM 1076 C CA . LEU A 1 147 ? -11.958 20.496 22.939 1.00 38.78 147 LEU A CA 1
ATOM 1077 C C . LEU A 1 147 ? -10.798 20.910 21.994 1.00 38.78 147 LEU A C 1
ATOM 1079 O O . LEU A 1 147 ? -9.738 20.295 22.007 1.00 38.78 147 LEU A O 1
ATOM 1083 N N . GLU A 1 148 ? -10.946 21.967 21.184 1.00 37.47 148 GLU A N 1
ATOM 1084 C CA . GLU A 1 148 ? -10.202 22.127 19.913 1.00 37.47 148 GLU A CA 1
ATOM 1085 C C . GLU A 1 148 ? -9.139 23.256 19.833 1.00 37.47 148 GLU A C 1
ATOM 1087 O O . GLU A 1 148 ? -8.837 23.754 18.748 1.00 37.47 148 GLU A O 1
ATOM 1092 N N . ALA A 1 149 ? -8.536 23.697 20.942 1.00 36.09 149 ALA A N 1
ATOM 1093 C CA . ALA A 1 149 ? -7.544 24.789 20.891 1.00 36.09 149 ALA A CA 1
ATOM 1094 C C . ALA A 1 149 ? -6.171 24.378 20.298 1.00 36.09 149 ALA A C 1
ATOM 1096 O O . ALA A 1 149 ? -5.432 25.231 19.809 1.00 36.09 149 ALA A O 1
ATOM 1097 N N . PHE A 1 150 ? -5.828 23.085 20.270 1.00 43.69 150 PHE A N 1
ATOM 1098 C CA . PHE A 1 150 ? -4.482 22.629 19.878 1.00 43.69 150 PHE A CA 1
ATOM 1099 C C . PHE A 1 150 ? -4.266 22.405 18.366 1.00 43.69 150 PHE A C 1
ATOM 1101 O O . PHE A 1 150 ? -3.124 22.394 17.912 1.00 43.69 150 PHE A O 1
ATOM 1108 N N . ALA A 1 151 ? -5.322 22.307 17.551 1.00 42.12 151 ALA A N 1
ATOM 1109 C CA . ALA A 1 151 ? -5.211 22.118 16.095 1.00 42.12 151 ALA A CA 1
ATOM 1110 C C . ALA A 1 151 ? -4.884 23.419 15.320 1.00 42.12 151 ALA A C 1
ATOM 1112 O O . ALA A 1 151 ? -4.525 23.383 14.143 1.00 42.12 151 ALA A O 1
ATOM 1113 N N . ILE A 1 152 ? -4.984 24.582 15.974 1.00 43.78 152 ILE A N 1
ATOM 1114 C CA . ILE A 1 152 ? -5.029 25.906 15.331 1.00 43.78 152 ILE A CA 1
ATOM 1115 C C . ILE A 1 152 ? -3.709 26.295 14.634 1.00 43.78 152 ILE A C 1
ATOM 1117 O O . ILE A 1 152 ? -3.748 27.033 13.651 1.00 43.78 152 ILE A O 1
ATOM 1121 N N . LEU A 1 153 ? -2.551 25.758 15.037 1.00 38.56 153 LEU A N 1
ATOM 1122 C CA . LEU A 1 153 ? -1.267 26.154 14.436 1.00 38.56 153 LEU A CA 1
ATOM 1123 C C . LEU A 1 153 ? -0.907 25.443 13.117 1.00 38.56 153 LEU A C 1
ATOM 1125 O O . LEU A 1 153 ? -0.242 26.054 12.283 1.00 38.56 153 LEU A O 1
ATOM 1129 N N . SER A 1 154 ? -1.364 24.211 12.861 1.00 43.03 154 SER A N 1
ATOM 1130 C CA . SER A 1 154 ? -1.133 23.555 11.552 1.00 43.03 154 SER A CA 1
ATOM 1131 C C . SER A 1 154 ? -2.141 24.007 10.484 1.00 43.03 154 SER A C 1
ATOM 1133 O O . SER A 1 154 ? -1.916 23.862 9.282 1.00 43.03 154 SER A O 1
ATOM 1135 N N . ILE A 1 155 ? -3.233 24.632 10.930 1.00 38.97 155 ILE A N 1
ATOM 1136 C CA . ILE A 1 155 ? -4.345 25.115 10.117 1.00 38.97 155 ILE A CA 1
ATOM 1137 C C . ILE A 1 155 ? -3.989 26.408 9.356 1.00 38.97 155 ILE A C 1
ATOM 1139 O O . ILE A 1 155 ? -4.496 26.599 8.256 1.00 38.97 155 ILE A O 1
ATOM 1143 N N . VAL A 1 156 ? -3.087 27.272 9.839 1.00 37.25 156 VAL A N 1
ATOM 1144 C CA . VAL A 1 156 ? -2.854 28.607 9.234 1.00 37.25 156 VAL A CA 1
ATOM 1145 C C . VAL A 1 156 ? -2.243 28.552 7.817 1.00 37.25 156 VAL A C 1
ATOM 1147 O O . VAL A 1 156 ? -2.640 29.344 6.961 1.00 37.25 156 VAL A O 1
ATOM 1150 N N . SER A 1 157 ? -1.367 27.588 7.499 1.00 41.53 157 SER A N 1
ATOM 1151 C CA . SER A 1 157 ? -0.791 27.464 6.141 1.00 41.53 157 SER A CA 1
ATOM 1152 C C . SER A 1 157 ? -1.744 26.786 5.144 1.00 41.53 157 SER A C 1
ATOM 1154 O O . SER A 1 157 ? -1.811 27.184 3.980 1.00 41.53 157 SER A O 1
ATOM 1156 N N . ALA A 1 158 ? -2.565 25.842 5.616 1.00 39.72 158 ALA A N 1
ATOM 1157 C CA . ALA A 1 158 ? -3.653 25.235 4.848 1.00 39.72 158 ALA A CA 1
ATOM 1158 C C . ALA A 1 158 ? -4.856 26.190 4.674 1.00 39.72 158 ALA A C 1
ATOM 1160 O O . ALA A 1 158 ? -5.630 26.063 3.723 1.00 39.72 158 ALA A O 1
ATOM 1161 N N . VAL A 1 159 ? -5.019 27.178 5.563 1.00 38.62 159 VAL A N 1
ATOM 1162 C CA . VAL A 1 159 ? -6.056 28.220 5.493 1.00 38.62 159 VAL A CA 1
ATOM 1163 C C . VAL A 1 159 ? -5.785 29.225 4.379 1.00 38.62 159 VAL A C 1
ATOM 1165 O O . VAL A 1 159 ? -6.750 29.665 3.768 1.00 38.62 159 VAL A O 1
ATOM 1168 N N . ALA A 1 160 ? -4.535 29.531 4.025 1.00 39.56 160 ALA A N 1
ATOM 1169 C CA . ALA A 1 160 ? -4.238 30.454 2.923 1.00 39.56 160 ALA A CA 1
ATOM 1170 C C . ALA A 1 160 ? -4.592 29.866 1.540 1.00 39.56 160 ALA A C 1
ATOM 1172 O O . ALA A 1 160 ? -5.229 30.527 0.719 1.00 39.56 160 ALA A O 1
ATOM 1173 N N . THR A 1 161 ? -4.272 28.591 1.300 1.00 41.16 161 THR A N 1
ATOM 1174 C CA . THR A 1 161 ? -4.604 27.884 0.046 1.00 41.16 161 THR A CA 1
ATOM 1175 C C . THR A 1 161 ? -6.095 27.556 -0.051 1.00 41.16 161 THR A C 1
ATOM 1177 O O . THR A 1 161 ? -6.679 27.595 -1.134 1.00 41.16 161 THR A O 1
ATOM 1180 N N . VAL A 1 162 ? -6.750 27.305 1.086 1.00 39.94 162 VAL A N 1
ATOM 1181 C CA . VAL A 1 162 ? -8.200 27.084 1.141 1.00 39.94 162 VAL A CA 1
ATOM 1182 C C . VAL A 1 162 ? -8.993 28.396 1.152 1.00 39.94 162 VAL A C 1
ATOM 1184 O O . VAL A 1 162 ? -10.115 28.397 0.666 1.00 39.94 162 VAL A O 1
ATOM 1187 N N . ALA A 1 163 ? -8.446 29.532 1.596 1.00 39.31 163 ALA A N 1
ATOM 1188 C CA . ALA A 1 163 ? -9.122 30.835 1.535 1.00 39.31 163 ALA A CA 1
ATOM 1189 C C . ALA A 1 163 ? -9.360 31.298 0.088 1.00 39.31 163 ALA A C 1
ATOM 1191 O O . ALA A 1 163 ? -10.453 31.778 -0.220 1.00 39.31 163 ALA A O 1
ATOM 1192 N N . ALA A 1 164 ? -8.397 31.062 -0.811 1.00 41.38 164 ALA A N 1
ATOM 1193 C CA . ALA A 1 164 ? -8.551 31.313 -2.246 1.00 41.38 164 ALA A CA 1
ATOM 1194 C C . ALA A 1 164 ? -9.616 30.395 -2.886 1.00 41.38 164 ALA A C 1
ATOM 1196 O O . ALA A 1 164 ? -10.461 30.862 -3.648 1.00 41.38 164 ALA A O 1
ATOM 1197 N N . GLY A 1 165 ? -9.657 29.111 -2.500 1.00 38.41 165 GLY A N 1
ATOM 1198 C CA . GLY A 1 165 ? -10.715 28.176 -2.914 1.00 38.41 165 GLY A CA 1
ATOM 1199 C C . GLY A 1 165 ? -12.094 28.475 -2.296 1.00 38.41 165 GLY A C 1
ATOM 1200 O O . GLY A 1 165 ? -13.126 28.301 -2.941 1.00 38.41 165 GLY A O 1
ATOM 1201 N N . CYS A 1 166 ? -12.137 28.991 -1.063 1.00 38.41 166 CYS A N 1
ATOM 1202 C CA . CYS A 1 166 ? -13.358 29.366 -0.349 1.00 38.41 166 CYS A CA 1
ATOM 1203 C C . CYS A 1 166 ? -13.987 30.660 -0.876 1.00 38.41 166 CYS A C 1
ATOM 1205 O O . CYS A 1 166 ? -15.209 30.787 -0.811 1.00 38.41 166 CYS A O 1
ATOM 1207 N N . ALA A 1 167 ? -13.205 31.606 -1.405 1.00 40.84 167 ALA A N 1
ATOM 1208 C CA . ALA A 1 167 ? -13.748 32.818 -2.020 1.00 40.84 167 ALA A CA 1
ATOM 1209 C C . ALA A 1 167 ? -14.577 32.497 -3.280 1.00 40.84 167 ALA A C 1
ATOM 1211 O O . ALA A 1 167 ? -15.627 33.101 -3.489 1.00 40.84 167 ALA A O 1
ATOM 1212 N N . ALA A 1 168 ? -14.171 31.482 -4.053 1.00 40.78 168 ALA A N 1
ATOM 1213 C CA . ALA A 1 168 ? -14.926 30.987 -5.207 1.00 40.78 168 ALA A CA 1
ATOM 1214 C C . ALA A 1 168 ? -16.134 30.104 -4.814 1.00 40.78 168 ALA A C 1
ATOM 1216 O O . ALA A 1 168 ? -17.163 30.128 -5.485 1.00 40.78 168 ALA A O 1
ATOM 1217 N N . TRP A 1 169 ? -16.046 29.357 -3.704 1.00 38.50 169 TRP A N 1
ATOM 1218 C CA . TRP A 1 169 ? -17.083 28.410 -3.257 1.00 38.50 169 TRP A CA 1
ATOM 1219 C C . TRP A 1 169 ? -18.253 29.058 -2.485 1.00 38.50 169 TRP A C 1
ATOM 1221 O O . TRP A 1 169 ? -19.342 28.488 -2.418 1.00 38.50 169 TRP A O 1
ATOM 1231 N N . ARG A 1 170 ? -18.078 30.258 -1.907 1.00 45.59 170 ARG A N 1
ATOM 1232 C CA . ARG A 1 170 ? -19.075 30.929 -1.035 1.00 45.59 170 ARG A CA 1
ATOM 1233 C C . ARG A 1 170 ? -20.457 31.203 -1.659 1.00 45.59 170 ARG A C 1
ATOM 1235 O O . ARG A 1 170 ? -21.351 31.583 -0.917 1.00 45.59 170 ARG A O 1
ATOM 1242 N N . ARG A 1 171 ? -20.667 31.000 -2.965 1.00 46.81 171 ARG A N 1
ATOM 1243 C CA . ARG A 1 171 ? -21.981 31.190 -3.618 1.00 46.81 171 ARG A CA 1
ATOM 1244 C C . ARG A 1 171 ? -22.846 29.928 -3.754 1.00 46.81 171 ARG A C 1
ATOM 1246 O O . ARG A 1 171 ? -23.980 30.050 -4.195 1.00 46.81 171 ARG A O 1
ATOM 1253 N N . ALA A 1 172 ? -22.368 28.737 -3.387 1.00 38.28 172 ALA A N 1
ATOM 1254 C CA . ALA A 1 172 ? -23.136 27.494 -3.551 1.00 38.28 172 ALA A CA 1
ATOM 1255 C C . ALA A 1 172 ? -23.694 26.974 -2.209 1.00 38.28 172 ALA A C 1
ATOM 1257 O O . ALA A 1 172 ? -23.034 26.217 -1.491 1.00 38.28 172 ALA A O 1
ATOM 1258 N N . GLU A 1 173 ? -24.913 27.391 -1.854 1.00 44.59 173 GLU A N 1
ATOM 1259 C CA . GLU A 1 173 ? -25.622 26.960 -0.641 1.00 44.59 173 GLU A CA 1
ATOM 1260 C C . GLU A 1 173 ? -26.315 25.581 -0.780 1.00 44.59 173 GLU A C 1
ATOM 1262 O O . GLU A 1 173 ? -26.835 25.199 -1.824 1.00 44.59 173 GLU A O 1
ATOM 1267 N N . ARG A 1 174 ? -26.324 24.840 0.341 1.00 41.97 174 ARG A N 1
ATOM 1268 C CA . ARG A 1 174 ? -27.127 23.644 0.704 1.00 41.97 174 ARG A CA 1
ATOM 1269 C C . ARG A 1 174 ? -26.977 22.305 -0.053 1.00 41.97 174 ARG A C 1
ATOM 1271 O O . ARG A 1 174 ? -27.330 21.295 0.543 1.00 41.97 174 ARG A O 1
ATOM 1278 N N . SER A 1 175 ? -26.359 22.199 -1.235 1.00 47.25 175 SER A N 1
ATOM 1279 C CA . SER A 1 175 ? -26.246 20.904 -1.971 1.00 47.25 175 SER A CA 1
ATOM 1280 C C . SER A 1 175 ? -24.911 20.133 -1.831 1.00 47.25 175 SER A C 1
ATOM 1282 O O . SER A 1 175 ? -24.685 19.118 -2.495 1.00 47.25 175 SER A O 1
ATOM 1284 N N . SER A 1 176 ? -23.984 20.584 -0.979 1.00 52.19 176 SER A N 1
ATOM 1285 C CA . SER A 1 176 ? -22.548 20.310 -1.182 1.00 52.19 176 SER A CA 1
ATOM 1286 C C . SER A 1 176 ? -22.077 18.850 -1.064 1.00 52.19 176 SER A C 1
ATOM 1288 O O . SER A 1 176 ? -21.010 18.538 -1.584 1.00 52.19 176 SER A O 1
ATOM 1290 N N . PHE A 1 177 ? -22.804 17.955 -0.382 1.00 59.31 177 PHE A N 1
ATOM 1291 C CA . PHE A 1 177 ? -22.394 16.541 -0.320 1.00 59.31 177 PHE A CA 1
ATOM 1292 C C . PHE A 1 177 ? -22.776 15.779 -1.595 1.00 59.31 177 PHE A C 1
ATOM 1294 O O . PHE A 1 177 ? -22.011 14.938 -2.060 1.00 59.31 177 PHE A O 1
ATOM 1301 N N . VAL A 1 178 ? -23.899 16.143 -2.228 1.00 60.22 178 VAL A N 1
ATOM 1302 C CA . VAL A 1 178 ? -24.254 15.657 -3.572 1.00 60.22 178 VAL A CA 1
ATOM 1303 C C . VAL A 1 178 ? -23.193 16.108 -4.576 1.00 60.22 178 VAL A C 1
ATOM 1305 O O . VAL A 1 178 ? -22.732 15.298 -5.373 1.00 60.22 178 VAL A O 1
ATOM 1308 N N . GLY A 1 179 ? -22.712 17.352 -4.457 1.00 65.19 179 GLY A N 1
ATOM 1309 C CA . GLY A 1 179 ? -21.592 17.862 -5.255 1.00 65.19 179 GLY A CA 1
ATOM 1310 C C . GLY A 1 179 ? -20.322 17.012 -5.127 1.00 65.19 179 GLY A C 1
ATOM 1311 O O . GLY A 1 179 ? -19.739 16.640 -6.139 1.00 65.19 179 GLY A O 1
ATOM 1312 N N . GLY A 1 180 ? -19.934 16.622 -3.907 1.00 66.56 180 GLY A N 1
ATOM 1313 C CA . GLY A 1 180 ? -18.789 15.730 -3.678 1.00 66.56 180 GLY A CA 1
ATOM 1314 C C . GLY A 1 180 ? -18.942 14.350 -4.334 1.00 66.56 180 GLY A C 1
ATOM 1315 O O . GLY A 1 180 ? -17.994 13.856 -4.941 1.00 66.56 180 GLY A O 1
ATOM 1316 N N . LYS A 1 181 ? -20.143 13.752 -4.284 1.00 70.31 181 LYS A N 1
ATOM 1317 C CA . LYS A 1 181 ? -20.441 12.472 -4.959 1.00 70.31 181 LYS A CA 1
ATOM 1318 C C . LYS A 1 181 ? -20.345 12.593 -6.477 1.00 70.31 181 LYS A C 1
ATOM 1320 O O . LYS A 1 181 ? -19.708 11.761 -7.116 1.00 70.31 181 LYS A O 1
ATOM 1325 N N . VAL A 1 182 ? -20.951 13.638 -7.045 1.00 69.31 182 VAL A N 1
ATOM 1326 C CA . VAL A 1 182 ? -20.918 13.909 -8.490 1.00 69.31 182 VAL A CA 1
ATOM 1327 C C . VAL A 1 182 ? -19.482 14.154 -8.955 1.00 69.31 182 VAL A C 1
ATOM 1329 O O . VAL A 1 182 ? -19.081 13.620 -9.983 1.00 69.31 182 VAL A O 1
ATOM 1332 N N . LEU A 1 183 ? -18.676 14.881 -8.175 1.00 69.19 183 LEU A N 1
ATOM 1333 C CA . LEU A 1 183 ? -17.264 15.131 -8.480 1.00 69.19 183 LEU A CA 1
ATOM 1334 C C . LEU A 1 183 ? -16.402 13.865 -8.382 1.00 69.19 183 LEU A C 1
ATOM 1336 O O . LEU A 1 183 ? -15.567 13.643 -9.258 1.00 69.19 183 LEU A O 1
ATOM 1340 N N . ALA A 1 184 ? -16.620 13.001 -7.387 1.00 65.25 184 ALA A N 1
ATOM 1341 C CA . ALA A 1 184 ? -15.930 11.712 -7.311 1.00 65.25 184 ALA A CA 1
ATOM 1342 C C . ALA A 1 184 ? -16.322 10.786 -8.470 1.00 65.25 184 ALA A C 1
ATOM 1344 O O . ALA A 1 184 ? -15.450 10.175 -9.083 1.00 65.25 184 ALA A O 1
ATOM 1345 N N . ALA A 1 185 ? -17.608 10.730 -8.829 1.00 68.25 185 ALA A N 1
ATOM 1346 C CA . ALA A 1 185 ? -18.077 9.977 -9.990 1.00 68.25 185 ALA A CA 1
ATOM 1347 C C 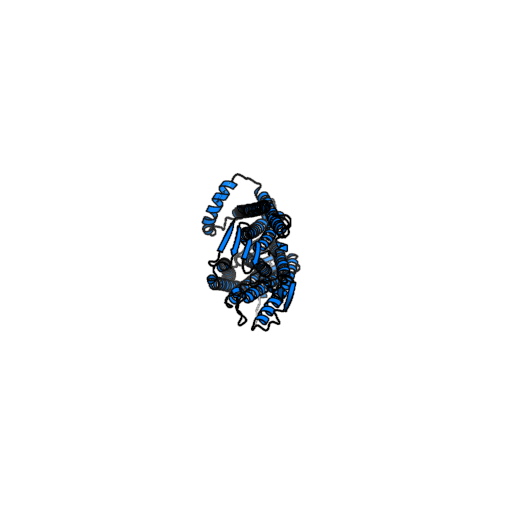. ALA A 1 185 ? -17.467 10.513 -11.292 1.00 68.25 185 ALA A C 1
ATOM 1349 O O . ALA A 1 185 ? -16.938 9.737 -12.085 1.00 68.25 185 ALA A O 1
ATOM 1350 N N . ALA A 1 186 ? -17.450 11.836 -11.476 1.00 64.69 186 ALA A N 1
ATOM 1351 C CA . ALA A 1 186 ? -16.791 12.477 -12.609 1.00 64.69 186 ALA A CA 1
ATOM 1352 C C . ALA A 1 186 ? -15.287 12.156 -12.644 1.00 64.69 186 ALA A C 1
ATOM 1354 O O . ALA A 1 186 ? -14.770 11.787 -13.693 1.00 64.69 186 ALA A O 1
ATOM 1355 N N . THR A 1 187 ? -14.599 12.196 -11.497 1.00 70.94 187 THR A N 1
ATOM 1356 C CA . THR A 1 187 ? -13.176 11.829 -11.386 1.00 70.94 187 THR A CA 1
ATOM 1357 C C . THR A 1 187 ? -12.935 10.379 -11.804 1.00 70.94 187 THR A C 1
ATOM 1359 O O . THR A 1 187 ? -12.017 10.113 -12.580 1.00 70.94 187 THR A O 1
ATOM 1362 N N . ALA A 1 188 ? -13.771 9.442 -11.340 1.00 69.31 188 ALA A N 1
ATOM 1363 C CA . ALA A 1 188 ? -13.673 8.033 -11.712 1.00 69.31 188 ALA A CA 1
ATOM 1364 C C . ALA A 1 188 ? -13.867 7.852 -13.222 1.00 69.31 188 ALA A C 1
ATOM 1366 O O . ALA A 1 188 ? -13.061 7.186 -13.869 1.00 69.31 188 ALA A O 1
ATOM 1367 N N . VAL A 1 189 ? -14.890 8.496 -13.793 1.00 70.00 189 VAL A N 1
ATOM 1368 C CA . VAL A 1 189 ? -15.183 8.451 -15.232 1.00 70.00 189 VAL A CA 1
ATOM 1369 C C . VAL A 1 189 ? -14.032 9.037 -16.047 1.00 70.00 189 VAL A C 1
ATOM 1371 O O . VAL A 1 189 ? -13.571 8.391 -16.983 1.00 70.00 189 VAL A O 1
ATOM 1374 N N . PHE A 1 190 ? -13.507 10.210 -15.687 1.00 66.88 190 PHE A N 1
ATOM 1375 C CA . PHE A 1 190 ? -12.397 10.823 -16.420 1.00 66.88 190 PHE A CA 1
ATOM 1376 C C . PHE A 1 190 ? -11.106 10.012 -16.311 1.00 66.88 190 PHE A C 1
ATOM 1378 O O . PHE A 1 190 ? -10.398 9.861 -17.308 1.00 66.88 190 PHE A O 1
ATOM 1385 N N . THR A 1 191 ? -10.826 9.418 -15.150 1.00 69.62 191 THR A N 1
ATOM 1386 C CA . THR A 1 191 ? -9.638 8.574 -14.961 1.00 69.62 191 THR A CA 1
ATOM 1387 C C . THR A 1 191 ? -9.764 7.282 -15.775 1.00 69.62 191 THR A C 1
ATOM 1389 O O . THR A 1 191 ? -8.805 6.878 -16.434 1.00 69.62 191 THR A O 1
ATOM 1392 N N . LEU A 1 192 ? -10.962 6.684 -15.825 1.00 73.00 192 LEU A N 1
ATOM 1393 C CA . LEU A 1 192 ? -11.257 5.524 -16.668 1.00 73.00 192 LEU A CA 1
ATOM 1394 C C . LEU A 1 192 ? -11.146 5.851 -18.161 1.00 73.00 192 LEU A C 1
ATOM 1396 O O . LEU A 1 192 ? -10.533 5.085 -18.898 1.00 73.00 192 LEU A O 1
ATOM 1400 N N . ILE A 1 193 ? -11.700 6.983 -18.610 1.00 69.12 193 ILE A N 1
ATOM 1401 C CA . ILE A 1 193 ? -11.591 7.437 -20.004 1.00 69.12 193 ILE A CA 1
ATOM 1402 C C . ILE A 1 193 ? -10.123 7.671 -20.363 1.00 69.12 193 ILE A C 1
ATOM 1404 O O . ILE A 1 193 ? -9.677 7.197 -21.404 1.00 69.12 193 ILE A O 1
ATOM 1408 N N . THR A 1 194 ? -9.350 8.332 -19.493 1.00 74.62 194 THR A N 1
ATOM 1409 C CA . THR A 1 194 ? -7.914 8.571 -19.713 1.00 74.62 194 THR A CA 1
ATOM 1410 C C . THR A 1 194 ? -7.167 7.245 -19.865 1.00 74.62 194 THR A C 1
ATOM 1412 O O . THR A 1 194 ? -6.400 7.058 -20.808 1.00 74.62 194 THR A O 1
ATOM 1415 N N . TRP A 1 195 ? -7.440 6.280 -18.986 1.00 83.06 195 TRP A N 1
ATOM 1416 C CA . TRP A 1 195 ? -6.857 4.946 -19.079 1.00 83.06 195 TRP A CA 1
ATOM 1417 C C . TRP A 1 195 ? -7.267 4.218 -20.371 1.00 83.06 195 TRP A C 1
ATOM 1419 O O . TRP A 1 195 ? -6.406 3.748 -21.115 1.00 83.06 195 TRP A O 1
ATOM 1429 N N . ALA A 1 196 ? -8.563 4.176 -20.687 1.00 68.81 196 ALA A N 1
ATOM 1430 C CA . ALA A 1 196 ? -9.091 3.495 -21.867 1.00 68.81 196 ALA A CA 1
ATOM 1431 C C . ALA A 1 196 ? -8.558 4.111 -23.168 1.00 68.81 196 ALA A C 1
ATOM 1433 O O . ALA A 1 196 ? -8.225 3.391 -24.109 1.00 68.81 196 ALA A O 1
ATOM 1434 N N . MET A 1 197 ? -8.415 5.439 -23.219 1.00 72.81 197 MET A N 1
ATOM 1435 C CA . MET A 1 197 ? -7.812 6.139 -24.351 1.00 72.81 197 MET A CA 1
ATOM 1436 C C . MET A 1 197 ? -6.326 5.821 -24.495 1.00 72.81 197 MET A C 1
ATOM 1438 O O . MET A 1 197 ? -5.867 5.660 -25.624 1.00 72.81 197 MET A O 1
ATOM 1442 N N . ALA A 1 198 ? -5.582 5.693 -23.394 1.00 75.88 198 ALA A N 1
ATOM 1443 C CA . ALA A 1 198 ? -4.169 5.328 -23.433 1.00 75.88 198 ALA A CA 1
ATOM 1444 C C . ALA A 1 198 ? -3.968 3.887 -23.919 1.00 75.88 198 ALA A C 1
ATOM 1446 O O . ALA A 1 198 ? -3.145 3.647 -24.802 1.00 75.88 198 ALA A O 1
ATOM 1447 N N . VAL A 1 199 ? -4.778 2.943 -23.431 1.00 72.06 199 VAL A N 1
ATOM 1448 C CA . VAL A 1 199 ? -4.789 1.555 -23.924 1.00 72.06 199 VAL A CA 1
ATOM 1449 C C . VAL A 1 199 ? -5.228 1.498 -25.391 1.00 72.06 199 VAL A C 1
ATOM 1451 O O . VAL A 1 199 ? -4.618 0.808 -26.206 1.00 72.06 199 VAL A O 1
ATOM 1454 N N . GLY A 1 200 ? -6.244 2.277 -25.767 1.00 76.38 200 GLY A N 1
ATOM 1455 C CA . GLY A 1 200 ? -6.695 2.395 -27.150 1.00 76.38 200 GLY A CA 1
ATOM 1456 C C . GLY A 1 200 ? -5.625 2.980 -28.077 1.00 76.38 200 GLY A C 1
ATOM 1457 O O . GLY A 1 200 ? -5.494 2.535 -29.211 1.00 76.38 200 GLY A O 1
ATOM 1458 N N . LEU A 1 201 ? -4.835 3.951 -27.611 1.00 83.06 201 LEU A N 1
ATOM 1459 C CA . LEU A 1 201 ? -3.659 4.473 -28.318 1.00 83.06 201 LEU A CA 1
ATOM 1460 C C . LEU A 1 201 ? -2.594 3.390 -28.492 1.00 83.06 201 LEU A C 1
ATOM 1462 O O . LEU A 1 201 ? -2.043 3.256 -29.580 1.00 83.06 201 LEU A O 1
ATOM 1466 N N . TYR A 1 202 ? -2.342 2.603 -27.449 1.00 83.81 202 TYR A N 1
ATOM 1467 C CA . TYR A 1 202 ? -1.319 1.563 -27.452 1.00 83.81 202 TYR A CA 1
ATOM 1468 C C . TYR A 1 202 ? -1.556 0.486 -28.529 1.00 83.81 202 TYR A C 1
ATOM 1470 O O . TYR A 1 202 ? -0.620 0.099 -29.229 1.00 83.81 202 TYR A O 1
ATOM 1478 N N . TYR A 1 203 ? -2.808 0.061 -28.731 1.00 84.69 203 TYR A N 1
ATOM 1479 C CA . TYR A 1 203 ? -3.157 -0.980 -29.712 1.00 84.69 203 TYR A CA 1
ATOM 1480 C C . TYR A 1 203 ? -3.567 -0.459 -31.097 1.00 84.69 203 TYR A C 1
ATOM 1482 O O . TYR A 1 203 ? -3.738 -1.251 -32.026 1.00 84.69 203 TYR A O 1
ATOM 1490 N N . LYS A 1 204 ? -3.750 0.853 -31.285 1.00 82.00 204 LYS A N 1
ATOM 1491 C CA . LYS A 1 204 ? -4.261 1.375 -32.559 1.00 82.00 204 LYS A CA 1
ATOM 1492 C C . LYS A 1 204 ? -3.185 1.380 -33.653 1.00 82.00 204 LYS A C 1
ATOM 1494 O O . LYS A 1 204 ? -2.156 2.035 -33.515 1.00 82.00 204 LYS A O 1
ATOM 1499 N N . ARG A 1 205 ? -3.470 0.701 -34.769 1.00 87.12 205 ARG A N 1
ATOM 1500 C CA . ARG A 1 205 ? -2.698 0.761 -36.025 1.00 87.12 205 ARG A CA 1
ATOM 1501 C C . ARG A 1 205 ? -3.064 1.989 -36.860 1.00 87.12 205 ARG A C 1
ATOM 1503 O O . ARG A 1 205 ? -4.094 2.622 -36.620 1.00 87.12 205 ARG A O 1
ATOM 1510 N N . ASP A 1 206 ? -2.216 2.319 -37.832 1.00 87.62 206 ASP A N 1
ATOM 1511 C CA . ASP A 1 206 ? -2.481 3.326 -38.870 1.00 87.62 206 ASP A CA 1
ATOM 1512 C C . ASP A 1 206 ? -2.812 4.726 -38.329 1.00 87.62 206 ASP A C 1
ATOM 1514 O O . ASP A 1 206 ? -3.616 5.463 -38.898 1.00 87.62 206 ASP A O 1
ATOM 1518 N N . MET A 1 207 ? -2.218 5.117 -37.195 1.00 82.38 207 MET A N 1
ATOM 1519 C CA . MET A 1 207 ? -2.556 6.401 -36.566 1.00 82.38 207 MET A CA 1
ATOM 1520 C C . MET A 1 207 ? -2.116 7.621 -37.375 1.00 82.38 207 MET A C 1
ATOM 1522 O O . MET A 1 207 ? -2.784 8.646 -37.302 1.00 82.38 207 MET A O 1
ATOM 1526 N N . CYS A 1 208 ? -1.006 7.524 -38.104 1.00 86.62 208 CYS A N 1
ATOM 1527 C CA . CYS A 1 208 ? -0.409 8.662 -38.808 1.00 86.62 208 CYS A CA 1
ATOM 1528 C C . CYS A 1 208 ? -0.310 8.427 -40.308 1.00 86.62 208 CYS A C 1
ATOM 1530 O O . CYS A 1 208 ? -0.669 9.293 -41.096 1.00 86.62 208 CYS A O 1
ATOM 1532 N N . VAL A 1 209 ? 0.156 7.243 -40.693 1.00 89.44 209 VAL A N 1
ATOM 1533 C CA . VAL A 1 209 ? 0.253 6.804 -42.081 1.00 89.44 209 VAL A CA 1
ATOM 1534 C C . VAL A 1 209 ? -0.369 5.417 -42.149 1.00 89.44 209 VAL A C 1
ATOM 1536 O O . VAL A 1 209 ? -0.195 4.612 -41.229 1.00 89.44 209 VAL A O 1
ATOM 1539 N N . LYS A 1 210 ? -1.129 5.151 -43.212 1.00 90.94 210 LYS A N 1
ATOM 1540 C CA . LYS A 1 210 ? -1.696 3.828 -43.476 1.00 90.94 210 LYS A CA 1
ATOM 1541 C C . LYS A 1 210 ? -0.553 2.820 -43.649 1.00 90.94 210 LYS A C 1
ATOM 1543 O O . LYS A 1 210 ? 0.362 3.068 -44.425 1.00 90.94 210 LYS A O 1
ATOM 1548 N N . GLY A 1 211 ? -0.606 1.711 -42.925 1.00 88.56 211 GLY A N 1
ATOM 1549 C CA . GLY A 1 211 ? 0.457 0.716 -42.808 1.00 88.56 211 GLY A CA 1
ATOM 1550 C C . GLY A 1 211 ? 1.338 0.866 -41.561 1.00 88.56 211 GLY A C 1
ATOM 1551 O O . GLY A 1 211 ? 2.172 -0.007 -41.324 1.00 88.56 211 GLY A O 1
ATOM 1552 N N . ASN A 1 212 ? 1.182 1.923 -40.748 1.00 87.81 212 ASN A N 1
ATOM 1553 C CA . ASN A 1 212 ? 2.013 2.077 -39.555 1.00 87.81 212 ASN A CA 1
ATOM 1554 C C . ASN A 1 212 ? 1.619 1.067 -38.459 1.00 87.81 212 ASN A C 1
ATOM 1556 O O . ASN A 1 212 ? 0.455 1.042 -38.035 1.00 87.81 212 ASN A O 1
ATOM 1560 N N . PRO A 1 213 ? 2.587 0.297 -37.927 1.00 88.31 213 PRO A N 1
ATOM 1561 C CA . PRO A 1 213 ? 2.348 -0.616 -36.815 1.00 88.31 213 PRO A CA 1
ATOM 1562 C C . PRO A 1 213 ? 1.890 0.149 -35.563 1.00 88.31 213 PRO A C 1
ATOM 1564 O O . PRO A 1 213 ? 2.289 1.298 -35.351 1.00 88.31 213 PRO A O 1
ATOM 1567 N N . SER A 1 214 ? 1.059 -0.480 -34.727 1.00 87.12 214 SER A N 1
ATOM 1568 C CA . SER A 1 214 ? 0.663 0.080 -33.424 1.00 87.12 214 SER A CA 1
ATOM 1569 C C . SER A 1 214 ? 1.860 0.181 -32.471 1.00 87.12 214 SER A C 1
ATOM 1571 O O . SER A 1 214 ? 2.905 -0.419 -32.719 1.00 87.12 214 SER A O 1
ATOM 1573 N N . TYR A 1 215 ? 1.726 0.897 -31.350 1.00 85.62 215 TYR A N 1
ATOM 1574 C CA . TYR A 1 215 ? 2.783 0.914 -30.328 1.00 85.62 215 TYR A CA 1
ATOM 1575 C C . TYR A 1 215 ? 3.080 -0.495 -29.795 1.00 85.62 215 TYR A C 1
ATOM 1577 O O . TYR A 1 215 ? 4.246 -0.840 -29.606 1.00 85.62 215 TYR A O 1
ATOM 1585 N N . ALA A 1 216 ? 2.047 -1.328 -29.640 1.00 78.88 216 ALA A N 1
ATOM 1586 C CA . ALA A 1 216 ? 2.199 -2.737 -29.295 1.00 78.88 216 ALA A CA 1
ATOM 1587 C C . ALA A 1 216 ? 3.012 -3.511 -30.354 1.00 78.88 216 ALA A C 1
ATOM 1589 O O . ALA A 1 216 ? 3.947 -4.231 -30.008 1.00 78.88 216 ALA A O 1
ATOM 1590 N N . ASP A 1 217 ? 2.710 -3.322 -31.645 1.00 79.25 217 ASP A N 1
ATOM 1591 C CA . ASP A 1 217 ? 3.449 -3.961 -32.749 1.00 79.25 217 ASP A CA 1
ATOM 1592 C C . ASP A 1 217 ? 4.907 -3.466 -32.824 1.00 79.25 217 ASP A C 1
ATOM 1594 O O . ASP A 1 217 ? 5.821 -4.227 -33.139 1.00 79.25 217 ASP A O 1
ATOM 1598 N N . GLN A 1 218 ? 5.140 -2.194 -32.487 1.00 81.44 218 GLN A N 1
ATOM 1599 C CA . GLN A 1 218 ? 6.466 -1.573 -32.402 1.00 81.44 218 GLN A CA 1
ATOM 1600 C C . GLN A 1 218 ? 7.226 -1.939 -31.115 1.00 81.44 218 GLN A C 1
ATOM 1602 O O . GLN A 1 218 ? 8.296 -1.385 -30.857 1.00 81.44 218 GLN A O 1
ATOM 1607 N N . LYS A 1 219 ? 6.694 -2.868 -30.308 1.00 80.00 219 LYS A N 1
ATOM 1608 C CA . LYS A 1 219 ? 7.300 -3.355 -29.059 1.00 80.00 219 LYS A CA 1
ATOM 1609 C C . LYS A 1 219 ? 7.517 -2.260 -28.007 1.00 80.00 219 LYS A C 1
ATOM 1611 O O . LYS A 1 219 ? 8.434 -2.363 -27.194 1.00 80.00 219 LYS A O 1
ATOM 1616 N N . TYR A 1 220 ? 6.688 -1.216 -28.008 1.00 83.25 220 TYR A N 1
ATOM 1617 C CA . TYR A 1 220 ? 6.614 -0.313 -26.862 1.00 83.25 220 TYR A CA 1
ATOM 1618 C C . TYR A 1 220 ? 6.000 -1.058 -25.675 1.00 83.25 220 TYR A C 1
ATOM 1620 O O . TYR A 1 220 ? 5.219 -1.988 -25.851 1.00 83.25 220 TYR A O 1
ATOM 1628 N N . GLU A 1 221 ? 6.322 -0.628 -24.464 1.00 76.25 221 GLU A N 1
ATOM 1629 C CA . GLU A 1 221 ? 5.838 -1.223 -23.225 1.00 76.25 221 GLU A CA 1
ATOM 1630 C C . GLU A 1 221 ? 5.031 -0.201 -22.425 1.00 76.25 221 GLU A C 1
ATOM 1632 O O . GLU A 1 221 ? 5.343 0.994 -22.423 1.00 76.25 221 GLU A O 1
ATOM 1637 N N . LEU A 1 222 ? 3.987 -0.681 -21.746 1.00 76.75 222 LEU A N 1
ATOM 1638 C CA . LEU A 1 222 ? 3.220 0.109 -20.788 1.00 76.75 222 LEU A CA 1
ATOM 1639 C C . LEU A 1 222 ? 4.035 0.245 -19.494 1.00 76.75 222 LEU A C 1
ATOM 1641 O O . LEU A 1 222 ? 4.477 -0.752 -18.925 1.00 76.75 222 LEU A O 1
ATOM 1645 N N . ASP A 1 223 ? 4.242 1.478 -19.048 1.00 78.81 223 ASP A N 1
ATOM 1646 C CA . ASP A 1 223 ? 5.145 1.829 -17.947 1.00 78.81 223 ASP A CA 1
ATOM 1647 C C . ASP A 1 223 ? 4.341 2.309 -16.711 1.00 78.81 223 ASP A C 1
ATOM 1649 O O . ASP A 1 223 ? 3.103 2.339 -16.704 1.00 78.81 223 ASP A O 1
ATOM 1653 N N . ALA A 1 224 ? 5.036 2.648 -15.625 1.00 69.88 224 ALA A N 1
ATOM 1654 C CA . ALA A 1 224 ? 4.471 2.886 -14.299 1.00 69.88 224 ALA A CA 1
ATOM 1655 C C . ALA A 1 224 ? 3.352 3.942 -14.261 1.00 69.88 224 ALA A C 1
ATOM 1657 O O . ALA A 1 224 ? 2.418 3.805 -13.474 1.00 69.88 224 ALA A O 1
ATOM 1658 N N . GLY A 1 225 ? 3.400 4.967 -15.117 1.00 69.69 225 GLY A N 1
ATOM 1659 C CA . GLY A 1 225 ? 2.415 6.053 -15.135 1.00 69.69 225 GLY A CA 1
ATOM 1660 C C . GLY A 1 225 ? 0.995 5.556 -15.407 1.00 69.69 225 GLY A C 1
ATOM 1661 O O . GLY A 1 225 ? 0.052 6.002 -14.752 1.00 69.69 225 GLY A O 1
ATOM 1662 N N . LEU A 1 226 ? 0.852 4.549 -16.278 1.00 74.56 226 LEU A N 1
ATOM 1663 C CA . LEU A 1 226 ? -0.436 3.907 -16.537 1.00 74.56 226 LEU A CA 1
ATOM 1664 C C . LEU A 1 226 ? -0.926 3.118 -15.309 1.00 74.56 226 LEU A C 1
ATOM 1666 O O . LEU A 1 226 ? -2.102 3.190 -14.957 1.00 74.56 226 LEU A O 1
ATOM 1670 N N . GLY A 1 227 ? -0.027 2.395 -14.632 1.00 67.25 227 GLY A N 1
ATOM 1671 C CA . GLY A 1 227 ? -0.352 1.621 -13.427 1.00 67.25 227 GLY A CA 1
ATOM 1672 C C . GLY A 1 227 ? -0.788 2.500 -12.250 1.00 67.25 227 GLY A C 1
ATOM 1673 O O . GLY A 1 227 ? -1.751 2.179 -11.546 1.00 67.25 227 GLY A O 1
ATOM 1674 N N . VAL A 1 228 ? -0.147 3.659 -12.077 1.00 69.12 228 VAL A N 1
ATOM 1675 C CA . VAL A 1 228 ? -0.548 4.644 -11.062 1.00 69.12 228 VAL A CA 1
ATOM 1676 C C . VAL A 1 228 ? -1.956 5.183 -11.354 1.00 69.12 228 VAL A C 1
ATOM 1678 O O . VAL A 1 228 ? -2.748 5.333 -10.426 1.00 69.12 228 VAL A O 1
ATOM 1681 N N . PHE A 1 229 ? -2.319 5.392 -12.623 1.00 74.62 229 PHE A N 1
ATOM 1682 C CA . PHE A 1 229 ? -3.670 5.823 -13.008 1.00 74.62 229 PHE A CA 1
ATOM 1683 C C . PHE A 1 229 ? -4.751 4.770 -12.733 1.00 74.62 229 PHE A C 1
ATOM 1685 O O . PHE A 1 229 ? -5.833 5.113 -12.259 1.00 74.62 229 PHE A O 1
ATOM 1692 N N . VAL A 1 230 ? -4.458 3.486 -12.958 1.00 75.12 230 VAL A N 1
ATOM 1693 C CA . VAL A 1 230 ? -5.368 2.389 -12.572 1.00 75.12 230 VAL A CA 1
ATOM 1694 C C . VAL A 1 230 ? -5.564 2.357 -11.056 1.00 75.12 230 VAL A C 1
ATOM 1696 O O . VAL A 1 230 ? -6.684 2.203 -10.568 1.00 75.12 230 VAL A O 1
ATOM 1699 N N . THR A 1 231 ? -4.483 2.560 -10.302 1.00 69.44 231 THR A N 1
ATOM 1700 C CA . THR A 1 231 ? -4.540 2.635 -8.837 1.00 69.44 231 THR A CA 1
ATOM 1701 C C . THR A 1 231 ? -5.389 3.824 -8.387 1.00 69.44 231 THR A C 1
ATOM 1703 O O . THR A 1 231 ? -6.260 3.670 -7.532 1.00 69.44 231 THR A O 1
ATOM 1706 N N . ALA A 1 232 ? -5.198 4.992 -9.007 1.00 71.19 232 ALA A N 1
ATOM 1707 C CA . ALA A 1 232 ? -6.004 6.176 -8.745 1.00 71.19 232 ALA A CA 1
ATOM 1708 C C . ALA A 1 232 ? -7.494 5.909 -8.988 1.00 71.19 232 ALA A C 1
ATOM 1710 O O . ALA A 1 232 ? -8.311 6.214 -8.125 1.00 71.19 232 ALA A O 1
ATOM 1711 N N . PHE A 1 233 ? -7.845 5.273 -10.109 1.00 76.19 233 PHE A N 1
ATOM 1712 C CA . PHE A 1 233 ? -9.225 4.895 -10.415 1.00 76.19 233 PHE A CA 1
ATOM 1713 C C . PHE A 1 233 ? -9.844 4.020 -9.316 1.00 76.19 233 PHE A C 1
ATOM 1715 O O . PHE A 1 233 ? -10.935 4.325 -8.833 1.00 76.19 233 PHE A O 1
ATOM 1722 N N . GLY A 1 234 ? -9.126 2.988 -8.858 1.00 68.69 234 GLY A N 1
ATOM 1723 C CA . GLY A 1 234 ? -9.577 2.137 -7.753 1.00 68.69 234 GLY A CA 1
ATOM 1724 C C . GLY A 1 234 ? -9.827 2.923 -6.461 1.00 68.69 234 GLY A C 1
ATOM 1725 O O . GLY A 1 234 ? -10.864 2.750 -5.822 1.00 68.69 234 GLY A O 1
ATOM 1726 N N . LEU A 1 235 ? -8.927 3.845 -6.109 1.00 71.06 235 LEU A N 1
ATOM 1727 C CA . LEU A 1 235 ? -9.070 4.700 -4.925 1.00 71.06 235 LEU A CA 1
ATOM 1728 C C . LEU A 1 235 ? -10.278 5.646 -5.032 1.00 71.06 235 LEU A C 1
ATOM 1730 O O . LEU A 1 235 ? -11.011 5.810 -4.056 1.00 71.06 235 LEU A O 1
ATOM 1734 N N . VAL A 1 236 ? -10.541 6.220 -6.213 1.00 71.94 236 VAL A N 1
ATOM 1735 C CA . VAL A 1 236 ? -11.734 7.057 -6.434 1.00 71.94 236 VAL A CA 1
ATOM 1736 C C . VAL A 1 236 ? -13.015 6.238 -6.313 1.00 71.94 236 VAL A C 1
ATOM 1738 O O . VAL A 1 236 ? -13.979 6.726 -5.729 1.00 71.94 236 VAL A O 1
ATOM 1741 N N . LEU A 1 237 ? -13.049 4.999 -6.814 1.00 70.44 237 LEU A N 1
ATOM 1742 C CA . LEU A 1 237 ? -14.222 4.133 -6.659 1.00 70.44 237 LEU A CA 1
ATOM 1743 C C . LEU A 1 237 ? -14.506 3.808 -5.189 1.00 70.44 237 LEU A C 1
ATOM 1745 O O . LEU A 1 237 ? -15.668 3.814 -4.786 1.00 70.44 237 LEU A O 1
ATOM 1749 N N . ILE A 1 238 ? -13.469 3.588 -4.375 1.00 65.88 238 ILE A N 1
ATOM 1750 C CA . ILE A 1 238 ? -13.625 3.399 -2.924 1.00 65.88 238 ILE A CA 1
ATOM 1751 C C . ILE A 1 238 ? -14.169 4.676 -2.276 1.00 65.88 238 ILE A C 1
ATOM 1753 O O . ILE A 1 238 ? -15.120 4.607 -1.495 1.00 65.88 238 ILE A O 1
ATOM 1757 N N . ALA A 1 239 ? -13.618 5.844 -2.626 1.00 67.88 239 ALA A N 1
ATOM 1758 C CA . ALA A 1 239 ? -14.114 7.128 -2.131 1.00 67.88 239 ALA A CA 1
ATOM 1759 C C . ALA A 1 239 ? -15.592 7.328 -2.504 1.00 67.88 239 ALA A C 1
ATOM 1761 O O . ALA A 1 239 ? -16.420 7.631 -1.645 1.00 67.88 239 ALA A O 1
ATOM 1762 N N . LEU A 1 240 ? -15.944 7.099 -3.770 1.00 68.62 240 LEU A N 1
ATOM 1763 C CA . LEU A 1 240 ? -17.311 7.195 -4.267 1.00 68.62 240 LEU A CA 1
ATOM 1764 C C . LEU A 1 240 ? -18.238 6.216 -3.542 1.00 68.62 240 LEU A C 1
ATOM 1766 O O . LEU A 1 240 ? -19.317 6.619 -3.120 1.00 68.62 240 LEU A O 1
ATOM 1770 N N . GLY A 1 241 ? -17.808 4.970 -3.335 1.00 66.50 241 GLY A N 1
ATOM 1771 C CA . GLY A 1 241 ? -18.544 3.974 -2.562 1.00 66.50 241 GLY A CA 1
ATOM 1772 C C . GLY A 1 241 ? -18.825 4.447 -1.136 1.00 66.50 241 GLY A C 1
ATOM 1773 O O . GLY A 1 241 ? -19.972 4.406 -0.698 1.00 66.50 241 GLY A O 1
ATOM 1774 N N . ALA A 1 242 ? -17.820 4.993 -0.446 1.00 63.00 242 ALA A N 1
ATOM 1775 C CA . ALA A 1 242 ? -17.981 5.564 0.892 1.00 63.00 242 ALA A CA 1
ATOM 1776 C C . ALA A 1 242 ? -18.946 6.764 0.909 1.00 63.00 242 ALA A C 1
ATOM 1778 O O . ALA A 1 242 ? -19.760 6.899 1.825 1.00 63.00 242 ALA A O 1
ATOM 1779 N N . ALA A 1 243 ? -18.906 7.615 -0.119 1.00 63.97 243 ALA A N 1
ATOM 1780 C CA . ALA A 1 243 ? -19.793 8.768 -0.230 1.00 63.97 243 ALA A CA 1
ATOM 1781 C C . ALA A 1 243 ? -21.228 8.395 -0.620 1.00 63.97 243 ALA A C 1
ATOM 1783 O O . ALA A 1 243 ? -22.173 9.026 -0.148 1.00 63.97 243 ALA A O 1
ATOM 1784 N N . VAL A 1 244 ? -21.427 7.392 -1.476 1.00 66.25 244 VAL A N 1
ATOM 1785 C CA . VAL A 1 244 ? -22.756 6.894 -1.858 1.00 66.25 244 VAL A CA 1
ATOM 1786 C C . VAL A 1 244 ? -23.389 6.162 -0.687 1.00 66.25 244 VAL A C 1
ATOM 1788 O O . VAL A 1 244 ? -24.501 6.527 -0.311 1.00 66.25 244 VAL A O 1
ATOM 1791 N N . ALA A 1 245 ? -22.655 5.228 -0.074 1.00 65.50 245 ALA A N 1
ATOM 1792 C CA . ALA A 1 245 ? -23.104 4.498 1.104 1.00 65.50 245 ALA A CA 1
ATOM 1793 C C . ALA A 1 245 ? -23.419 5.442 2.269 1.00 65.50 245 ALA A C 1
ATOM 1795 O O . ALA A 1 245 ? -24.315 5.139 3.047 1.00 65.50 245 ALA A O 1
ATOM 1796 N N . ASN A 1 246 ? -22.696 6.573 2.358 1.00 59.44 246 ASN A N 1
ATOM 1797 C CA . ASN A 1 246 ? -22.837 7.618 3.372 1.00 59.44 246 ASN A CA 1
ATOM 1798 C C . ASN A 1 246 ? -23.270 7.048 4.727 1.00 59.44 246 ASN A C 1
ATOM 1800 O O . ASN A 1 246 ? -24.359 7.396 5.186 1.00 59.44 246 ASN A O 1
ATOM 1804 N N . PRO A 1 247 ? -22.485 6.132 5.330 1.00 51.62 247 PRO A N 1
ATOM 1805 C CA . PRO A 1 247 ? -22.875 5.540 6.593 1.00 51.62 247 PRO A CA 1
ATOM 1806 C C . PRO A 1 247 ? -23.034 6.678 7.602 1.00 51.62 247 PRO A C 1
ATOM 1808 O O . PRO A 1 247 ? -22.063 7.325 8.003 1.00 51.62 247 PRO A O 1
ATOM 1811 N N . THR A 1 248 ? -24.287 6.981 7.926 1.00 44.75 248 THR A N 1
ATOM 1812 C CA . THR A 1 248 ? -24.671 7.895 8.989 1.00 44.75 248 THR A CA 1
ATOM 1813 C C . THR A 1 248 ? -24.763 7.056 10.241 1.00 44.75 248 THR A C 1
ATOM 1815 O O . THR A 1 248 ? -25.560 6.123 10.326 1.00 44.75 248 THR A O 1
ATOM 1818 N N . VAL A 1 249 ? -23.882 7.350 11.176 1.00 42.66 249 VAL A N 1
ATOM 1819 C CA . VAL A 1 249 ? -23.593 6.515 12.328 1.00 42.66 249 VAL A CA 1
ATOM 1820 C C . VAL A 1 249 ? -24.121 7.314 13.522 1.00 42.66 249 VAL A C 1
ATOM 1822 O O . VAL A 1 249 ? -23.564 8.374 13.774 1.00 42.66 249 VAL A O 1
ATOM 1825 N N . PRO A 1 250 ? -25.238 6.945 14.188 1.00 45.69 250 PRO A N 1
ATOM 1826 C CA . PRO A 1 250 ? -25.739 7.697 15.349 1.00 45.69 250 PRO A CA 1
ATOM 1827 C C . PRO A 1 250 ? -24.601 8.070 16.322 1.00 45.69 250 PRO A C 1
ATOM 1829 O O . PRO A 1 250 ? -23.680 7.280 16.489 1.00 45.69 250 PRO A O 1
ATOM 1832 N N . ALA A 1 251 ? -24.625 9.231 16.986 1.00 47.81 251 ALA A N 1
ATOM 1833 C CA . ALA A 1 251 ? -23.602 9.591 17.989 1.00 47.81 251 ALA A CA 1
ATOM 1834 C C . ALA A 1 251 ? -23.496 8.547 19.116 1.00 47.81 251 ALA A C 1
ATOM 1836 O O . ALA A 1 251 ? -22.447 8.405 19.731 1.00 47.81 251 ALA A O 1
ATOM 1837 N N . ALA A 1 252 ? -24.565 7.775 19.326 1.00 49.38 252 ALA A N 1
ATOM 1838 C CA . ALA A 1 252 ? -24.615 6.606 20.196 1.00 49.38 252 ALA A CA 1
ATOM 1839 C C . ALA A 1 252 ? -24.275 5.295 19.462 1.00 49.38 252 ALA A C 1
ATOM 1841 O O . ALA A 1 252 ? -24.863 4.252 19.749 1.00 49.38 252 ALA A O 1
ATOM 1842 N N . VAL A 1 253 ? -23.401 5.319 18.453 1.00 44.34 253 VAL A N 1
ATOM 1843 C CA . VAL A 1 253 ? -23.092 4.088 17.736 1.00 44.34 253 VAL A CA 1
ATOM 1844 C C . VAL A 1 253 ? -22.204 3.195 18.568 1.00 44.34 253 VAL A C 1
ATOM 1846 O O . VAL A 1 253 ? -21.120 3.612 18.982 1.00 44.34 253 VAL A O 1
ATOM 1849 N N . PRO A 1 254 ? -22.611 1.929 18.739 1.00 57.97 254 PRO A N 1
ATOM 1850 C CA . PRO A 1 254 ? -21.747 0.956 19.357 1.00 57.97 254 PRO A CA 1
ATOM 1851 C C . PRO A 1 254 ? -20.487 0.838 18.498 1.00 57.97 254 PRO A C 1
ATOM 1853 O O . PRO A 1 254 ? -20.569 0.577 17.295 1.00 57.97 254 PRO A O 1
ATOM 1856 N N . SER A 1 255 ? -19.324 1.008 19.127 1.00 55.56 255 SER A N 1
ATOM 1857 C CA . SER A 1 255 ? -17.976 0.877 18.544 1.00 55.56 255 SER A CA 1
ATOM 1858 C C . SER A 1 255 ? -17.839 -0.301 17.567 1.00 55.56 255 SER A C 1
ATOM 1860 O O . SER A 1 255 ? -17.115 -0.212 16.575 1.00 55.56 255 SER A O 1
ATOM 1862 N N . SER A 1 256 ? -18.621 -1.363 17.776 1.00 63.72 256 SER A N 1
ATOM 1863 C CA . SER A 1 256 ? -18.823 -2.476 16.846 1.00 63.72 256 SER A CA 1
ATOM 1864 C C . SER A 1 256 ? -19.075 -2.074 15.380 1.00 63.72 256 SER A C 1
ATOM 1866 O O . SER A 1 256 ? -18.472 -2.671 14.494 1.00 63.72 256 SER A O 1
ATOM 1868 N N . VAL A 1 257 ? -19.897 -1.063 15.070 1.00 64.88 257 VAL A N 1
ATOM 1869 C CA . VAL A 1 257 ? -20.217 -0.678 13.677 1.00 64.88 257 VAL A CA 1
ATOM 1870 C C . VAL A 1 257 ? -19.029 0.010 13.006 1.00 64.88 257 VAL A C 1
ATOM 1872 O O . VAL A 1 257 ? -18.730 -0.260 11.839 1.00 64.88 257 VAL A O 1
ATOM 1875 N N . VAL A 1 258 ? -18.316 0.862 13.747 1.00 61.47 258 VAL A N 1
ATOM 1876 C CA . VAL A 1 258 ? -17.091 1.520 13.269 1.00 61.47 258 VAL A CA 1
ATOM 1877 C C . VAL A 1 258 ? -16.026 0.467 12.979 1.00 61.47 258 VAL A C 1
ATOM 1879 O O . VAL A 1 258 ? -15.468 0.440 11.883 1.00 61.47 258 VAL A O 1
ATOM 1882 N N . VAL A 1 259 ? -15.814 -0.460 13.916 1.00 65.75 259 VAL A N 1
ATOM 1883 C CA . VAL A 1 259 ? -14.873 -1.574 13.756 1.00 65.75 259 VAL A CA 1
ATOM 1884 C C . VAL A 1 259 ? -15.245 -2.438 12.549 1.00 65.75 259 VAL A C 1
ATOM 1886 O O . VAL A 1 259 ? -14.386 -2.702 11.711 1.00 65.75 259 VAL A O 1
ATOM 1889 N N . ARG A 1 260 ? -16.520 -2.816 12.382 1.00 74.00 260 ARG A N 1
ATOM 1890 C CA . ARG A 1 260 ? -16.986 -3.578 11.208 1.00 74.00 260 ARG A CA 1
ATOM 1891 C C . ARG A 1 260 ? -16.729 -2.843 9.894 1.00 74.00 260 ARG A C 1
ATOM 1893 O O . ARG A 1 260 ? -16.273 -3.456 8.934 1.00 74.00 260 ARG A O 1
ATOM 1900 N N . THR A 1 261 ? -16.972 -1.535 9.850 1.00 71.56 261 THR A N 1
ATOM 1901 C CA . THR A 1 261 ? -16.731 -0.719 8.649 1.00 71.56 261 THR A CA 1
ATOM 1902 C C . THR A 1 261 ? -15.244 -0.667 8.305 1.00 71.56 261 THR A C 1
ATOM 1904 O O . THR A 1 261 ? -14.869 -0.892 7.155 1.00 71.56 261 THR A O 1
ATOM 1907 N N . LEU A 1 262 ? -14.381 -0.442 9.300 1.00 71.00 262 LEU A N 1
ATOM 1908 C CA . LEU A 1 262 ? -12.929 -0.457 9.114 1.00 71.00 262 LEU A CA 1
ATOM 1909 C C . LEU A 1 262 ? -12.427 -1.830 8.656 1.00 71.00 262 LEU A C 1
ATOM 1911 O O . LEU A 1 262 ? -11.558 -1.902 7.791 1.00 71.00 262 LEU A O 1
ATOM 1915 N N . LEU A 1 263 ? -13.007 -2.917 9.167 1.00 74.06 263 LEU A N 1
ATOM 1916 C CA . LEU A 1 263 ? -12.693 -4.280 8.736 1.00 74.06 263 LEU A CA 1
ATOM 1917 C C . LEU A 1 263 ? -13.135 -4.567 7.294 1.00 74.06 263 LEU A C 1
ATOM 1919 O O . LEU A 1 263 ? -12.429 -5.268 6.574 1.00 74.06 263 LEU A O 1
ATOM 1923 N N . LEU A 1 264 ? -14.252 -4.001 6.829 1.00 76.19 264 LEU A N 1
ATOM 1924 C CA . LEU A 1 264 ? -14.648 -4.097 5.418 1.00 76.19 264 LEU A CA 1
ATOM 1925 C C . LEU A 1 264 ? -13.705 -3.309 4.504 1.00 76.19 264 LEU A C 1
ATOM 1927 O O . LEU A 1 264 ? -13.326 -3.808 3.445 1.00 76.19 264 LEU A O 1
ATOM 1931 N N . VAL A 1 265 ? -13.290 -2.108 4.918 1.00 74.62 265 VAL A N 1
ATOM 1932 C CA . VAL A 1 265 ? -12.280 -1.324 4.188 1.00 74.62 265 VAL A CA 1
ATOM 1933 C C . VAL A 1 265 ? -10.963 -2.095 4.128 1.00 74.62 265 VAL A C 1
ATOM 1935 O O . VAL A 1 265 ? -10.382 -2.230 3.054 1.00 74.62 265 VAL A O 1
ATOM 1938 N N . LEU A 1 266 ? -10.531 -2.666 5.255 1.00 78.69 266 LEU A N 1
ATOM 1939 C CA . LEU A 1 266 ? -9.366 -3.541 5.331 1.00 78.69 266 LEU A CA 1
ATOM 1940 C C . LEU A 1 266 ? -9.488 -4.714 4.352 1.00 78.69 266 LEU A C 1
ATOM 1942 O O . LEU A 1 266 ? -8.564 -4.958 3.582 1.00 78.69 266 LEU A O 1
ATOM 1946 N N . ALA A 1 267 ? -10.632 -5.401 4.332 1.00 80.88 267 ALA A N 1
ATOM 1947 C CA . ALA A 1 267 ? -10.872 -6.515 3.423 1.00 80.88 267 ALA A CA 1
ATOM 1948 C C . ALA A 1 267 ? -10.772 -6.096 1.947 1.00 80.88 267 ALA A C 1
ATOM 1950 O O . ALA A 1 267 ? -10.157 -6.800 1.148 1.00 80.88 267 ALA A O 1
ATOM 1951 N N . ALA A 1 268 ? -11.329 -4.935 1.588 1.00 75.56 268 ALA A N 1
ATOM 1952 C CA . ALA A 1 268 ? -11.269 -4.402 0.229 1.00 75.56 268 ALA A CA 1
ATOM 1953 C C . ALA A 1 268 ? -9.836 -4.032 -0.188 1.00 75.56 268 ALA A C 1
ATOM 1955 O O . ALA A 1 268 ? -9.401 -4.378 -1.286 1.00 75.56 268 ALA A O 1
ATOM 1956 N N . VAL A 1 269 ? -9.081 -3.378 0.700 1.00 78.81 269 VAL A N 1
ATOM 1957 C CA . VAL A 1 269 ? -7.670 -3.033 0.468 1.00 78.81 269 VAL A CA 1
ATOM 1958 C C . VAL A 1 269 ? -6.824 -4.296 0.289 1.00 78.81 269 VAL A C 1
ATOM 1960 O O . VAL A 1 269 ? -6.036 -4.371 -0.652 1.00 78.81 269 VAL A O 1
ATOM 1963 N N . GLN A 1 270 ? -7.029 -5.312 1.133 1.00 84.25 270 GLN A N 1
ATOM 1964 C CA . GLN A 1 270 ? -6.353 -6.610 1.026 1.00 84.25 270 GLN A CA 1
ATOM 1965 C C . GLN A 1 270 ? -6.694 -7.329 -0.283 1.00 84.25 270 GLN A C 1
ATOM 1967 O O . GLN A 1 270 ? -5.802 -7.850 -0.947 1.00 84.25 270 GLN A O 1
ATOM 1972 N N . ALA A 1 271 ? -7.959 -7.306 -0.709 1.00 77.94 271 ALA A N 1
ATOM 1973 C CA . ALA A 1 271 ? -8.377 -7.901 -1.976 1.00 77.94 271 ALA A CA 1
ATOM 1974 C C . ALA A 1 271 ? -7.750 -7.194 -3.192 1.00 77.94 271 ALA A C 1
ATOM 1976 O O . ALA A 1 271 ? -7.343 -7.849 -4.149 1.00 77.94 271 ALA A O 1
ATOM 1977 N N . LEU A 1 272 ? -7.620 -5.865 -3.159 1.00 75.69 272 LEU A N 1
ATOM 1978 C CA . LEU A 1 272 ? -6.926 -5.118 -4.213 1.00 75.69 272 LEU A CA 1
ATOM 1979 C C . LEU A 1 272 ? -5.422 -5.410 -4.225 1.00 75.69 272 LEU A C 1
ATOM 1981 O O . LEU A 1 272 ? -4.853 -5.647 -5.290 1.00 75.69 272 LEU A O 1
ATOM 1985 N N . ALA A 1 273 ? -4.790 -5.452 -3.049 1.00 82.75 273 ALA A N 1
ATOM 1986 C CA . ALA A 1 273 ? -3.389 -5.838 -2.918 1.00 82.75 273 ALA A CA 1
ATOM 1987 C C . ALA A 1 273 ? -3.146 -7.268 -3.429 1.00 82.75 273 ALA A C 1
ATOM 1989 O O . ALA A 1 273 ? -2.159 -7.501 -4.124 1.00 82.75 273 ALA A O 1
ATOM 1990 N N . PHE A 1 274 ? -4.077 -8.193 -3.173 1.00 88.12 274 PHE A N 1
ATOM 1991 C CA . PHE A 1 274 ? -4.069 -9.546 -3.730 1.00 88.12 274 PHE A CA 1
ATOM 1992 C C . PHE A 1 274 ? -4.071 -9.532 -5.259 1.00 88.12 274 PHE A C 1
ATOM 1994 O O . PHE A 1 274 ? -3.207 -10.154 -5.873 1.00 88.12 274 PHE A O 1
ATOM 2001 N N . VAL A 1 275 ? -4.985 -8.785 -5.888 1.00 77.88 275 VAL A N 1
ATOM 2002 C CA . VAL A 1 275 ? -5.042 -8.673 -7.356 1.00 77.88 275 VAL A CA 1
ATOM 2003 C C . VAL A 1 275 ? -3.717 -8.148 -7.914 1.00 77.88 275 VAL A C 1
ATOM 2005 O O . VAL A 1 275 ? -3.190 -8.701 -8.880 1.00 77.88 275 VAL A O 1
ATOM 2008 N N . PHE A 1 276 ? -3.132 -7.126 -7.287 1.00 81.25 276 PHE A N 1
ATOM 2009 C CA . PHE A 1 276 ? -1.843 -6.579 -7.711 1.00 81.25 276 PHE A CA 1
ATOM 2010 C C . PHE A 1 276 ? -0.685 -7.559 -7.519 1.00 81.25 276 PHE A C 1
ATOM 2012 O O . PHE A 1 276 ? 0.140 -7.681 -8.422 1.00 81.25 276 PHE A O 1
ATOM 2019 N N . ALA A 1 277 ? -0.637 -8.296 -6.409 1.00 85.81 277 ALA A N 1
ATOM 2020 C CA . ALA A 1 277 ? 0.379 -9.320 -6.178 1.00 85.81 277 ALA A CA 1
ATOM 2021 C C . ALA A 1 277 ? 0.257 -10.470 -7.195 1.00 85.81 277 ALA A C 1
ATOM 2023 O O . ALA A 1 277 ? 1.257 -10.881 -7.786 1.00 85.81 277 ALA A O 1
ATOM 2024 N N . VAL A 1 278 ? -0.963 -10.942 -7.477 1.00 84.75 278 VAL A N 1
ATOM 2025 C CA . VAL A 1 278 ? -1.224 -12.007 -8.461 1.00 84.75 278 VAL A CA 1
ATOM 2026 C C . VAL A 1 278 ? -0.811 -11.584 -9.868 1.00 84.75 278 VAL A C 1
ATOM 2028 O O . VAL A 1 278 ? -0.162 -12.363 -10.558 1.00 84.75 278 VAL A O 1
ATOM 2031 N N . ILE A 1 279 ? -1.137 -10.358 -10.295 1.00 78.62 279 ILE A N 1
ATOM 2032 C CA . ILE A 1 279 ? -0.776 -9.851 -11.631 1.00 78.62 279 ILE A CA 1
ATOM 2033 C C . ILE A 1 279 ? 0.718 -9.498 -11.705 1.00 78.62 279 ILE A C 1
ATOM 2035 O O . ILE A 1 279 ? 1.379 -9.780 -12.706 1.00 78.62 279 ILE A O 1
ATOM 2039 N N . GLY A 1 280 ? 1.283 -8.909 -10.650 1.00 77.81 280 GLY A N 1
ATOM 2040 C CA . GLY A 1 280 ? 2.685 -8.486 -10.603 1.00 77.81 280 GLY A CA 1
ATOM 2041 C C . GLY A 1 280 ? 3.682 -9.648 -10.593 1.00 77.81 280 GLY A C 1
ATOM 2042 O O . GLY A 1 280 ? 4.808 -9.500 -11.063 1.00 77.81 280 GLY A O 1
ATOM 2043 N N . THR A 1 281 ? 3.268 -10.821 -10.107 1.00 86.31 281 THR A N 1
ATOM 2044 C CA . THR A 1 281 ? 4.115 -12.020 -9.968 1.00 86.31 281 THR A CA 1
ATOM 2045 C C . THR A 1 281 ? 4.571 -12.647 -11.293 1.00 86.31 281 THR A C 1
ATOM 2047 O O . THR A 1 281 ? 5.768 -12.905 -11.433 1.00 86.31 281 THR A O 1
ATOM 2050 N N . PRO A 1 282 ? 3.690 -12.930 -12.272 1.00 83.25 282 PRO A N 1
ATOM 2051 C CA . PRO A 1 282 ? 4.093 -13.483 -13.566 1.00 83.25 282 PRO A CA 1
ATOM 2052 C C . PRO A 1 282 ? 4.613 -12.423 -14.543 1.00 83.25 282 PRO A C 1
ATOM 2054 O O . PRO A 1 282 ? 5.217 -12.784 -15.558 1.00 83.25 282 PRO A O 1
ATOM 2057 N N . THR A 1 283 ? 4.352 -11.143 -14.268 1.00 82.19 283 THR A N 1
ATOM 2058 C CA . THR A 1 283 ? 4.812 -10.031 -15.102 1.00 82.19 283 THR A CA 1
ATOM 2059 C C . THR A 1 283 ? 6.328 -9.904 -14.983 1.00 82.19 283 THR A C 1
ATOM 2061 O O . THR A 1 283 ? 6.910 -10.172 -13.930 1.00 82.19 283 THR A O 1
ATOM 2064 N N . ASP A 1 284 ? 6.985 -9.517 -16.075 1.00 88.81 284 ASP A N 1
ATOM 2065 C CA . ASP A 1 284 ? 8.406 -9.187 -16.028 1.00 88.81 284 ASP A CA 1
ATOM 2066 C C . ASP A 1 284 ? 8.625 -8.090 -14.965 1.00 88.81 284 ASP A C 1
ATOM 2068 O O . ASP A 1 284 ? 7.736 -7.283 -14.693 1.00 88.81 284 ASP A O 1
ATOM 2072 N N . TRP A 1 285 ? 9.763 -8.133 -14.276 1.00 88.94 285 TRP A N 1
ATOM 2073 C CA . TRP A 1 285 ? 10.176 -7.144 -13.273 1.00 88.94 285 TRP A CA 1
ATOM 2074 C C . TRP A 1 285 ? 11.237 -6.225 -13.851 1.00 88.94 285 TRP A C 1
ATOM 2076 O O . TRP A 1 285 ? 11.181 -5.008 -13.653 1.00 88.94 285 TRP A O 1
ATOM 2086 N N . PHE A 1 286 ? 12.142 -6.804 -14.637 1.00 92.69 286 PHE A N 1
ATOM 2087 C CA . PHE A 1 286 ? 13.211 -6.101 -15.316 1.00 92.69 286 PHE A CA 1
ATOM 2088 C C . PHE A 1 286 ? 13.284 -6.498 -16.781 1.00 92.69 286 PHE A C 1
ATOM 2090 O O . PHE A 1 286 ? 13.000 -7.639 -17.141 1.00 92.69 286 PHE A O 1
ATOM 2097 N N . PHE A 1 287 ? 13.748 -5.590 -17.626 1.00 90.88 287 PHE A N 1
ATOM 2098 C CA . PHE A 1 287 ? 14.139 -5.935 -18.987 1.00 90.88 287 PHE A CA 1
ATOM 2099 C C . PHE A 1 287 ? 15.312 -5.094 -19.462 1.00 90.88 287 PHE A C 1
ATOM 2101 O O . PHE A 1 287 ? 15.567 -4.005 -18.952 1.00 90.88 287 PHE A O 1
ATOM 2108 N N . LYS A 1 288 ? 16.018 -5.610 -20.459 1.00 91.75 288 LYS A N 1
ATOM 2109 C CA . LYS A 1 288 ? 17.094 -4.933 -21.166 1.00 91.75 288 LYS A CA 1
ATOM 2110 C C . LYS A 1 288 ? 17.063 -5.337 -22.636 1.00 91.75 288 LYS A C 1
ATOM 2112 O O . LYS A 1 288 ? 16.748 -6.483 -22.950 1.00 91.75 288 LYS A O 1
ATOM 2117 N N . TRP A 1 289 ? 17.437 -4.412 -23.509 1.00 84.81 289 TRP A N 1
ATOM 2118 C CA . TRP A 1 289 ? 17.809 -4.700 -24.891 1.00 84.81 289 TRP A CA 1
ATOM 2119 C C . TRP A 1 289 ? 19.331 -4.668 -25.042 1.00 84.81 289 TRP A C 1
ATOM 2121 O O . TRP A 1 289 ? 20.010 -3.984 -24.277 1.00 84.81 289 TRP A O 1
ATOM 2131 N N . ASP A 1 290 ? 19.851 -5.468 -25.963 1.00 87.31 290 ASP A N 1
ATOM 2132 C CA . ASP A 1 290 ? 21.254 -5.447 -26.370 1.00 87.31 290 ASP A CA 1
ATOM 2133 C C . ASP A 1 290 ? 21.548 -4.342 -27.400 1.00 87.31 290 ASP A C 1
ATOM 2135 O O . ASP A 1 290 ? 20.634 -3.696 -27.920 1.00 87.31 290 ASP A O 1
ATOM 2139 N N . ALA A 1 291 ? 22.837 -4.173 -27.734 1.00 82.44 291 ALA A N 1
ATOM 2140 C CA . ALA A 1 291 ? 23.339 -3.089 -28.591 1.00 82.44 291 ALA A CA 1
ATOM 2141 C C . ALA A 1 291 ? 22.726 -3.078 -29.970 1.00 82.44 291 ALA A C 1
ATOM 2143 O O . ALA A 1 291 ? 22.481 -2.023 -30.551 1.00 82.44 291 ALA A O 1
ATOM 2144 N N . SER A 1 292 ? 22.434 -4.271 -30.460 1.00 81.31 292 SER A N 1
ATOM 2145 C CA . SER A 1 292 ? 21.811 -4.461 -31.752 1.00 81.31 292 SER A CA 1
ATOM 2146 C C . SER A 1 292 ? 20.303 -4.180 -31.737 1.00 81.31 292 SER A C 1
ATOM 2148 O O . SER A 1 292 ? 19.699 -4.074 -32.800 1.00 81.31 292 SER A O 1
ATOM 2150 N N . GLY A 1 293 ? 19.671 -4.088 -30.560 1.00 76.19 293 GLY A N 1
ATOM 2151 C CA . GLY A 1 293 ? 18.217 -4.030 -30.414 1.00 76.19 293 GLY A CA 1
ATOM 2152 C C . GLY A 1 293 ? 17.509 -5.310 -30.871 1.00 76.19 293 GLY A C 1
ATOM 2153 O O . GLY A 1 293 ? 16.282 -5.329 -30.980 1.00 76.19 293 GLY A O 1
ATOM 2154 N N . THR A 1 294 ? 18.256 -6.380 -31.155 1.00 84.75 294 THR A N 1
ATOM 2155 C CA . THR A 1 294 ? 17.692 -7.659 -31.596 1.00 84.75 294 THR A CA 1
ATOM 2156 C C . THR A 1 294 ? 17.398 -8.562 -30.410 1.00 84.75 294 THR A C 1
ATOM 2158 O O . THR A 1 294 ? 16.401 -9.284 -30.433 1.00 84.75 294 THR A O 1
ATOM 2161 N N . THR A 1 295 ? 18.195 -8.484 -29.346 1.00 89.25 295 THR A N 1
ATOM 2162 C CA . THR A 1 295 ? 18.090 -9.358 -28.182 1.00 89.25 295 THR A CA 1
ATOM 2163 C C . THR A 1 295 ? 17.467 -8.623 -26.999 1.00 89.25 295 THR A C 1
ATOM 2165 O O . THR A 1 295 ? 18.050 -7.693 -26.451 1.00 89.25 295 THR A O 1
ATOM 2168 N N . SER A 1 296 ? 16.297 -9.071 -26.546 1.00 90.31 296 SER A N 1
ATOM 2169 C CA . SER A 1 296 ? 15.673 -8.614 -25.304 1.00 90.31 296 SER A CA 1
ATOM 2170 C C . SER A 1 296 ? 15.850 -9.660 -24.215 1.00 90.31 296 SER A C 1
ATOM 2172 O O . SER A 1 296 ? 15.400 -10.797 -24.354 1.00 90.31 296 SER A O 1
ATOM 2174 N N . THR A 1 297 ? 16.472 -9.272 -23.107 1.00 94.62 297 THR A N 1
ATOM 2175 C CA . THR A 1 297 ? 16.514 -10.081 -21.890 1.00 94.62 297 THR A CA 1
ATOM 2176 C C . THR A 1 297 ? 15.475 -9.553 -20.920 1.00 94.62 297 THR A C 1
ATOM 2178 O O . THR A 1 297 ? 15.555 -8.408 -20.485 1.00 94.62 297 THR A O 1
ATOM 2181 N N . ARG A 1 298 ? 14.502 -10.388 -20.567 1.00 93.56 298 ARG A N 1
ATOM 2182 C CA . ARG A 1 298 ? 13.435 -10.073 -19.615 1.00 93.56 298 ARG A CA 1
ATOM 2183 C C . ARG A 1 298 ? 13.573 -10.950 -18.389 1.00 93.56 298 ARG A C 1
ATOM 2185 O O . ARG A 1 298 ? 13.821 -12.145 -18.506 1.00 93.56 298 ARG A O 1
ATOM 2192 N N . MET A 1 299 ? 13.437 -10.370 -17.213 1.00 94.50 299 MET A N 1
ATOM 2193 C CA . MET A 1 299 ? 13.588 -11.055 -15.939 1.00 94.50 299 MET A CA 1
ATOM 2194 C C . MET A 1 299 ? 12.330 -10.803 -15.123 1.00 94.50 299 MET A C 1
ATOM 2196 O O . MET A 1 299 ? 12.005 -9.663 -14.814 1.00 94.50 299 MET A O 1
ATOM 2200 N N . SER A 1 300 ? 11.624 -11.871 -14.782 1.00 93.12 300 SER A N 1
ATOM 2201 C CA . SER A 1 300 ? 10.579 -11.876 -13.746 1.00 93.12 300 SER A CA 1
ATOM 2202 C C . SER A 1 300 ? 11.191 -12.357 -12.431 1.00 93.12 300 SER A C 1
ATOM 2204 O O . SER A 1 300 ? 12.364 -12.715 -12.406 1.00 93.12 300 SER A O 1
ATOM 2206 N N . VAL A 1 301 ? 10.416 -12.454 -11.351 1.00 90.69 301 VAL A N 1
ATOM 2207 C CA . VAL A 1 301 ? 10.904 -13.109 -10.121 1.00 90.69 301 VAL A CA 1
ATOM 2208 C C . VAL A 1 301 ? 11.227 -14.601 -10.334 1.00 90.69 301 VAL A C 1
ATOM 2210 O O . VAL A 1 301 ? 12.056 -15.174 -9.631 1.00 90.69 301 VAL A O 1
ATOM 2213 N N . TRP A 1 302 ? 10.611 -15.233 -11.341 1.00 93.19 302 TRP A N 1
ATOM 2214 C CA . TRP A 1 302 ? 10.730 -16.668 -11.627 1.00 93.19 302 TRP A CA 1
ATOM 2215 C C . TRP A 1 302 ? 11.835 -16.989 -12.625 1.00 93.19 302 TRP A C 1
ATOM 2217 O O . TRP A 1 302 ? 12.673 -17.861 -12.403 1.00 93.19 302 TRP A O 1
ATOM 2227 N N . THR A 1 303 ? 11.799 -16.297 -13.762 1.00 95.25 303 THR A N 1
ATOM 2228 C CA . THR A 1 303 ? 12.526 -16.705 -14.965 1.00 95.25 303 THR A CA 1
ATOM 2229 C C . THR A 1 303 ? 13.202 -15.526 -15.629 1.00 95.25 303 THR A C 1
ATOM 2231 O O . THR A 1 303 ? 12.582 -14.467 -15.774 1.00 95.25 303 THR A O 1
ATOM 2234 N N . GLN A 1 304 ? 14.405 -15.765 -16.134 1.00 95.31 304 GLN A N 1
ATOM 2235 C CA . GLN A 1 304 ? 15.061 -14.959 -17.148 1.00 95.31 304 GLN A CA 1
ATOM 2236 C C . GLN A 1 304 ? 14.719 -15.531 -18.530 1.00 95.31 304 GLN A C 1
ATOM 2238 O O . GLN A 1 304 ? 14.893 -16.718 -18.795 1.00 95.31 304 GLN A O 1
ATOM 2243 N N . ARG A 1 305 ? 14.202 -14.695 -19.423 1.00 95.12 305 ARG A N 1
ATOM 2244 C CA . ARG A 1 305 ? 13.818 -15.048 -20.790 1.00 95.12 305 ARG A CA 1
ATOM 2245 C C . ARG A 1 305 ? 14.633 -14.207 -21.751 1.00 95.12 305 ARG A C 1
ATOM 2247 O O . ARG A 1 305 ? 14.728 -12.997 -21.578 1.00 95.12 305 ARG A O 1
ATOM 2254 N N . VAL A 1 306 ? 15.185 -14.849 -22.768 1.00 94.94 306 VAL A N 1
ATOM 2255 C CA . VAL A 1 306 ? 15.934 -14.181 -23.830 1.00 94.94 306 VAL A CA 1
ATOM 2256 C C . VAL A 1 306 ? 15.128 -14.300 -25.111 1.00 94.94 306 VAL A C 1
ATOM 2258 O O . VAL A 1 306 ? 14.730 -15.398 -25.511 1.00 94.94 306 VAL A O 1
ATOM 2261 N N . TYR A 1 307 ? 14.870 -13.163 -25.735 1.00 89.44 307 TYR A N 1
ATOM 2262 C CA . TYR A 1 307 ? 14.184 -13.056 -27.009 1.00 89.44 307 TYR A CA 1
ATOM 2263 C C . TYR A 1 307 ? 15.160 -12.517 -28.041 1.00 89.44 307 TYR A C 1
ATOM 2265 O O . TYR A 1 307 ? 15.749 -11.479 -27.791 1.00 89.44 307 TYR A O 1
ATOM 2273 N N . VAL A 1 308 ? 15.292 -13.161 -29.197 1.00 90.56 308 VAL A N 1
ATOM 2274 C CA . VAL A 1 308 ? 16.057 -12.648 -30.342 1.00 90.56 308 VAL A CA 1
ATOM 2275 C C . VAL A 1 308 ? 15.073 -12.359 -31.462 1.00 90.56 308 VAL A C 1
ATOM 2277 O O . VAL A 1 308 ? 14.257 -13.203 -31.830 1.00 90.56 308 VAL A O 1
ATOM 2280 N N . ASN A 1 309 ? 15.079 -11.125 -31.952 1.00 84.56 309 ASN A N 1
ATOM 2281 C CA . ASN A 1 309 ? 14.109 -10.584 -32.900 1.00 84.56 309 ASN A CA 1
ATOM 2282 C C . ASN A 1 309 ? 12.644 -10.724 -32.442 1.00 84.56 309 ASN A C 1
ATOM 2284 O O . ASN A 1 309 ? 11.715 -10.644 -33.238 1.00 84.56 309 ASN A O 1
ATOM 2288 N N . GLY A 1 310 ? 12.409 -10.844 -31.130 1.00 74.00 310 GLY A N 1
ATOM 2289 C CA . GLY A 1 310 ? 11.085 -11.080 -30.538 1.00 74.00 310 GLY A CA 1
ATOM 2290 C C . GLY A 1 310 ? 10.702 -12.556 -30.390 1.00 74.00 310 GLY A C 1
ATOM 2291 O O . GLY A 1 310 ? 9.730 -12.850 -29.701 1.00 74.00 310 GLY A O 1
ATOM 2292 N N . ASN A 1 311 ? 11.486 -13.485 -30.941 1.00 79.44 311 ASN A N 1
ATOM 2293 C CA . ASN A 1 311 ? 11.294 -14.918 -30.732 1.00 79.44 311 ASN A CA 1
ATOM 2294 C C . ASN A 1 311 ? 12.018 -15.360 -29.463 1.00 79.44 311 ASN A C 1
ATOM 2296 O O . ASN A 1 311 ? 13.189 -15.040 -29.272 1.00 79.44 311 ASN A O 1
ATOM 2300 N N . ARG A 1 312 ? 11.340 -16.104 -28.585 1.00 89.00 312 ARG A N 1
ATOM 2301 C CA . ARG A 1 312 ? 11.950 -16.612 -27.350 1.00 89.00 312 ARG A CA 1
ATOM 2302 C C . ARG A 1 312 ? 12.963 -17.705 -27.687 1.00 89.00 312 ARG A C 1
ATOM 2304 O O . ARG A 1 312 ? 12.563 -18.800 -28.065 1.00 89.00 312 ARG A O 1
ATOM 2311 N N . VAL A 1 313 ? 14.247 -17.416 -27.504 1.00 94.88 313 VAL A N 1
ATOM 2312 C CA . VAL A 1 313 ? 15.352 -18.357 -27.761 1.00 94.88 313 VAL A CA 1
ATOM 2313 C C . VAL A 1 313 ? 15.887 -19.004 -26.488 1.00 94.88 313 VAL A C 1
ATOM 2315 O O . VAL A 1 313 ? 16.513 -20.053 -26.551 1.00 94.88 313 VAL A O 1
ATOM 2318 N N . GLY A 1 314 ? 15.626 -18.401 -25.325 1.00 92.94 314 GLY A N 1
ATOM 2319 C CA . GLY A 1 314 ? 16.119 -18.902 -24.048 1.00 92.94 314 GLY A CA 1
ATOM 2320 C C . GLY A 1 314 ? 15.136 -18.667 -22.911 1.00 92.94 314 GLY A C 1
ATOM 2321 O O . GLY A 1 314 ? 14.442 -17.647 -22.859 1.00 92.94 314 GLY A O 1
ATOM 2322 N N . LYS A 1 315 ? 15.091 -19.620 -21.983 1.00 96.00 315 LYS A N 1
ATOM 2323 C CA . LYS A 1 315 ? 14.406 -19.508 -20.697 1.00 96.00 315 LYS A CA 1
ATOM 2324 C C . LYS A 1 315 ? 15.281 -20.192 -19.650 1.00 96.00 315 LYS A C 1
ATOM 2326 O O . LYS A 1 315 ? 15.519 -21.387 -19.757 1.00 96.00 315 LYS A O 1
ATOM 2331 N N . GLY A 1 316 ? 15.739 -19.429 -18.669 1.00 95.81 316 GLY A N 1
ATOM 2332 C CA . GLY A 1 316 ? 16.424 -19.934 -17.486 1.00 95.81 316 GLY A CA 1
ATOM 2333 C C . GLY A 1 316 ? 15.625 -19.583 -16.240 1.00 95.81 316 GLY A C 1
ATOM 2334 O O . GLY A 1 316 ? 15.079 -18.480 -16.138 1.00 95.81 316 GLY A O 1
ATOM 2335 N N . ASP A 1 317 ? 15.545 -20.510 -15.297 1.00 96.00 317 ASP A N 1
ATOM 2336 C CA . ASP A 1 317 ? 14.964 -20.235 -13.990 1.00 96.00 317 ASP A CA 1
ATOM 2337 C C . ASP A 1 317 ? 16.004 -19.503 -13.132 1.00 96.00 317 ASP A C 1
ATOM 2339 O O . ASP A 1 317 ? 17.161 -19.907 -13.031 1.00 96.00 317 ASP A O 1
ATOM 2343 N N . LEU A 1 318 ? 15.605 -18.393 -12.508 1.00 92.44 318 LEU A N 1
ATOM 2344 C CA . LEU A 1 318 ? 16.525 -17.546 -11.735 1.00 92.44 318 LEU A CA 1
ATOM 2345 C C . LEU A 1 318 ? 17.105 -18.258 -10.509 1.00 92.44 318 LEU A C 1
ATOM 2347 O O . LEU A 1 318 ? 18.231 -17.977 -10.099 1.00 92.44 318 LEU A O 1
ATOM 2351 N N . LYS A 1 319 ? 16.341 -19.203 -9.957 1.00 92.00 319 LYS A N 1
ATOM 2352 C CA . LYS A 1 319 ? 16.747 -20.069 -8.845 1.00 92.00 319 LYS A CA 1
ATOM 2353 C C . LYS A 1 319 ? 17.846 -21.074 -9.218 1.00 92.00 319 LYS A C 1
ATOM 2355 O O . LYS A 1 319 ? 18.477 -21.595 -8.309 1.00 92.00 319 LYS A O 1
ATOM 2360 N N . ASP A 1 320 ? 18.073 -21.314 -10.510 1.00 94.12 320 ASP A N 1
ATOM 2361 C CA . ASP A 1 320 ? 19.067 -22.273 -11.014 1.00 94.12 320 ASP A CA 1
ATOM 2362 C C . ASP A 1 320 ? 20.300 -21.554 -11.592 1.00 94.12 320 ASP A C 1
ATOM 2364 O O . ASP A 1 320 ? 21.187 -22.167 -12.185 1.00 94.12 320 ASP A O 1
ATOM 2368 N N . SER A 1 321 ? 20.370 -20.228 -11.432 1.00 92.06 321 SER A N 1
ATOM 2369 C CA . SER A 1 321 ? 21.520 -19.439 -11.863 1.00 92.06 321 SER A CA 1
ATOM 2370 C C . SER A 1 321 ? 22.781 -19.850 -11.097 1.00 92.06 321 SER A C 1
ATOM 2372 O O . SER A 1 321 ? 22.754 -20.024 -9.888 1.00 92.06 321 SER A O 1
ATOM 2374 N N . GLN A 1 322 ? 23.933 -19.932 -11.759 1.00 93.94 322 GLN A N 1
ATOM 2375 C CA . GLN A 1 322 ? 25.215 -20.174 -11.072 1.00 93.94 322 GLN A CA 1
ATOM 2376 C C . GLN A 1 322 ? 25.852 -18.876 -10.534 1.00 93.94 322 GLN A C 1
ATOM 2378 O O . GLN A 1 322 ? 27.030 -18.826 -10.187 1.00 93.94 322 GLN A O 1
ATOM 2383 N N . CYS A 1 323 ? 25.070 -17.796 -10.478 1.00 91.19 323 CYS A N 1
ATOM 2384 C CA . CYS A 1 323 ? 25.531 -16.453 -10.158 1.00 91.19 323 CYS A CA 1
ATOM 2385 C C . CYS A 1 323 ? 25.555 -16.163 -8.649 1.00 91.19 323 CYS A C 1
ATOM 2387 O O . CYS A 1 323 ? 24.658 -15.498 -8.131 1.00 91.19 323 CYS A O 1
ATOM 2389 N N . GLY A 1 324 ? 26.583 -16.635 -7.940 1.00 93.50 324 GLY A N 1
ATOM 2390 C CA . GLY A 1 324 ? 26.827 -16.269 -6.538 1.00 93.50 324 GLY A CA 1
ATOM 2391 C C . GLY A 1 324 ? 25.593 -16.442 -5.639 1.00 93.50 324 GLY A C 1
ATOM 2392 O O . GLY A 1 324 ? 25.029 -17.529 -5.545 1.00 93.50 324 GLY A O 1
ATOM 2393 N N . GLU A 1 325 ? 25.154 -15.363 -4.979 1.00 93.44 325 GLU A N 1
ATOM 2394 C CA . GLU A 1 325 ? 23.956 -15.366 -4.118 1.00 93.44 325 GLU A CA 1
ATOM 2395 C C . GLU A 1 325 ? 22.633 -15.090 -4.858 1.00 93.44 325 GLU A C 1
ATOM 2397 O O . GLU A 1 325 ? 21.572 -15.125 -4.229 1.00 93.44 325 GLU A O 1
ATOM 2402 N N . LEU A 1 326 ? 22.655 -14.837 -6.174 1.00 92.56 326 LEU A N 1
ATOM 2403 C CA . LEU A 1 326 ? 21.453 -14.541 -6.965 1.00 92.56 326 LEU A CA 1
ATOM 2404 C C . LEU A 1 326 ? 20.349 -15.602 -6.787 1.00 92.56 326 LEU A C 1
ATOM 2406 O O . LEU A 1 326 ? 19.204 -15.201 -6.563 1.00 92.56 326 LEU A O 1
ATOM 2410 N N . PRO A 1 327 ? 20.642 -16.923 -6.794 1.00 94.25 327 PRO A N 1
ATOM 2411 C CA . PRO A 1 327 ? 19.628 -17.953 -6.569 1.00 94.25 327 PRO A CA 1
ATOM 2412 C C . PRO A 1 327 ? 18.911 -17.815 -5.237 1.00 94.25 327 PRO A C 1
ATOM 2414 O O . PRO A 1 327 ? 17.697 -17.976 -5.180 1.00 94.25 327 PRO A O 1
ATOM 2417 N N . LYS A 1 328 ? 19.645 -17.480 -4.169 1.00 92.06 328 LYS A N 1
ATOM 2418 C CA . LYS A 1 328 ? 19.084 -17.345 -2.820 1.00 92.06 328 LYS A CA 1
ATOM 2419 C C . LYS A 1 328 ? 18.111 -16.171 -2.759 1.00 92.06 328 LYS A C 1
ATOM 2421 O O . LYS A 1 328 ? 17.014 -16.314 -2.229 1.00 92.06 328 LYS A O 1
ATOM 2426 N N . PHE A 1 329 ? 18.476 -15.031 -3.350 1.00 89.06 329 PHE A N 1
ATOM 2427 C CA . PHE A 1 329 ? 17.601 -13.855 -3.413 1.00 89.06 329 PHE A CA 1
ATOM 2428 C C . PHE A 1 329 ? 16.402 -14.061 -4.338 1.00 89.06 329 PHE A C 1
ATOM 2430 O O . PHE A 1 329 ? 15.300 -13.623 -4.010 1.00 89.06 329 PHE A O 1
ATOM 2437 N N . ALA A 1 330 ? 16.586 -14.762 -5.458 1.00 92.06 330 ALA A N 1
ATOM 2438 C CA . ALA A 1 330 ? 15.488 -15.139 -6.336 1.00 92.06 330 ALA A CA 1
ATOM 2439 C C . ALA A 1 330 ? 14.507 -16.083 -5.625 1.00 92.06 330 ALA A C 1
ATOM 2441 O O . ALA A 1 330 ? 13.314 -15.807 -5.612 1.00 92.06 330 ALA A O 1
ATOM 2442 N N . GLN A 1 331 ? 14.995 -17.141 -4.970 1.00 94.56 331 GLN A N 1
ATOM 2443 C CA . GLN A 1 331 ? 14.167 -18.061 -4.181 1.00 94.56 331 GLN A CA 1
ATOM 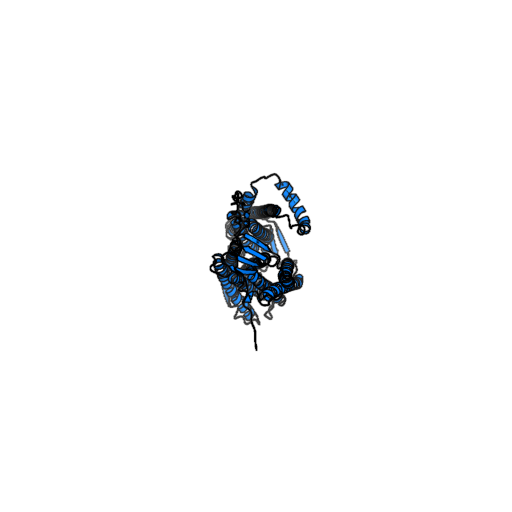2444 C C . GLN A 1 331 ? 13.446 -17.340 -3.037 1.00 94.56 331 GLN A C 1
ATOM 2446 O O . GLN A 1 331 ? 12.259 -17.572 -2.821 1.00 94.56 331 GLN A O 1
ATOM 2451 N N . PHE A 1 332 ? 14.126 -16.418 -2.350 1.00 90.94 332 PHE A N 1
ATOM 2452 C CA . PHE A 1 332 ? 13.516 -15.572 -1.326 1.00 90.94 332 PHE A CA 1
ATOM 2453 C C . PHE A 1 332 ? 12.385 -14.712 -1.912 1.00 90.94 332 PHE A C 1
ATOM 2455 O O . PHE A 1 332 ? 11.267 -14.739 -1.403 1.00 90.94 332 PHE A O 1
ATOM 2462 N N . GLY A 1 333 ? 12.633 -14.008 -3.022 1.00 90.38 333 GLY A N 1
ATOM 2463 C CA . GLY A 1 333 ? 11.613 -13.213 -3.710 1.00 90.38 333 GLY A CA 1
ATOM 2464 C C . GLY A 1 333 ? 10.427 -14.052 -4.196 1.00 90.38 333 GLY A C 1
ATOM 2465 O O . GLY A 1 333 ? 9.283 -13.640 -4.035 1.00 90.38 333 GLY A O 1
ATOM 2466 N N . GLN A 1 334 ? 10.681 -15.250 -4.729 1.00 94.25 334 GLN A N 1
ATOM 2467 C CA . GLN A 1 334 ? 9.656 -16.202 -5.175 1.00 94.25 334 GLN A CA 1
ATOM 2468 C C . GLN A 1 334 ? 8.790 -16.701 -4.013 1.00 94.25 334 GLN A C 1
ATOM 2470 O O . GLN A 1 334 ? 7.561 -16.691 -4.108 1.00 94.25 334 GLN A O 1
ATOM 2475 N N . ALA A 1 335 ? 9.420 -17.109 -2.909 1.00 93.50 335 ALA A N 1
ATOM 2476 C CA . ALA A 1 335 ? 8.722 -17.579 -1.720 1.00 93.50 335 ALA A CA 1
ATOM 2477 C C . ALA A 1 335 ? 7.828 -16.476 -1.145 1.00 93.50 335 ALA A C 1
ATOM 2479 O O . ALA A 1 335 ? 6.637 -16.694 -0.930 1.00 93.50 335 ALA A O 1
ATOM 2480 N N . PHE A 1 336 ? 8.368 -15.267 -0.969 1.00 91.25 336 PHE A N 1
ATOM 2481 C CA . PHE A 1 336 ? 7.599 -14.147 -0.437 1.00 91.25 336 PHE A CA 1
ATOM 2482 C C . PHE A 1 336 ? 6.519 -13.646 -1.398 1.00 91.25 336 PHE A C 1
ATOM 2484 O O . PHE A 1 336 ? 5.456 -13.249 -0.923 1.00 91.25 336 PHE A O 1
ATOM 2491 N N . ALA A 1 337 ? 6.709 -13.752 -2.718 1.00 91.62 337 ALA A N 1
ATOM 2492 C CA . ALA A 1 337 ? 5.653 -13.462 -3.685 1.00 91.62 337 ALA A CA 1
ATOM 2493 C C . ALA A 1 337 ? 4.454 -14.401 -3.476 1.00 91.62 337 ALA A C 1
ATOM 2495 O O . ALA A 1 337 ? 3.329 -13.925 -3.323 1.00 91.62 337 ALA A O 1
ATOM 2496 N N . ILE A 1 338 ? 4.686 -15.715 -3.360 1.00 93.00 338 ILE A N 1
ATOM 2497 C CA . ILE A 1 338 ? 3.622 -16.691 -3.057 1.00 93.00 338 ILE A CA 1
ATOM 2498 C C . ILE A 1 338 ? 2.980 -16.388 -1.700 1.00 93.00 338 ILE A C 1
ATOM 2500 O O . ILE A 1 338 ? 1.755 -16.315 -1.604 1.00 93.00 338 ILE A O 1
ATOM 2504 N N . ILE A 1 339 ? 3.794 -16.177 -0.659 1.00 90.44 339 ILE A N 1
ATOM 2505 C CA . ILE A 1 339 ? 3.297 -15.876 0.689 1.00 90.44 339 ILE A CA 1
ATOM 2506 C C . ILE A 1 339 ? 2.445 -14.606 0.667 1.00 90.44 339 ILE A C 1
ATOM 2508 O O . ILE A 1 339 ? 1.386 -14.598 1.278 1.00 90.44 339 ILE A O 1
ATOM 2512 N N . SER A 1 340 ? 2.843 -13.559 -0.059 1.00 91.88 340 SER A N 1
ATOM 2513 C CA . SER A 1 340 ? 2.083 -12.308 -0.149 1.00 91.88 340 SER A CA 1
ATOM 2514 C C . SER A 1 340 ? 0.731 -12.490 -0.838 1.00 91.88 340 SER A C 1
ATOM 2516 O O . SER A 1 340 ? -0.269 -11.968 -0.350 1.00 91.88 340 SER A O 1
ATOM 2518 N N . ILE A 1 341 ? 0.664 -13.291 -1.906 1.00 91.69 341 ILE A N 1
ATOM 2519 C CA . ILE A 1 341 ? -0.593 -13.648 -2.576 1.00 91.69 341 ILE A CA 1
ATOM 2520 C C . ILE A 1 341 ? -1.519 -14.379 -1.596 1.00 91.69 341 ILE A C 1
ATOM 2522 O O . ILE A 1 341 ? -2.675 -14.002 -1.426 1.00 91.69 341 ILE A O 1
ATOM 2526 N N . VAL A 1 342 ? -1.016 -15.403 -0.906 1.00 90.75 342 VAL A N 1
ATOM 2527 C CA . VAL A 1 342 ? -1.828 -16.161 0.057 1.00 90.75 342 VAL A CA 1
ATOM 2528 C C . VAL A 1 342 ? -2.246 -15.274 1.232 1.00 90.75 342 VAL A C 1
ATOM 2530 O O . VAL A 1 342 ? -3.412 -15.266 1.618 1.00 90.75 342 VAL A O 1
ATOM 2533 N N . ALA A 1 343 ? -1.322 -14.485 1.776 1.00 88.94 343 ALA A N 1
ATOM 2534 C CA . ALA A 1 343 ? -1.552 -13.627 2.929 1.00 88.94 343 ALA A CA 1
ATOM 2535 C C . ALA A 1 343 ? -2.566 -12.516 2.644 1.00 88.94 343 ALA A C 1
ATOM 2537 O O . ALA A 1 343 ? -3.419 -12.256 3.485 1.00 88.94 343 ALA A O 1
ATOM 2538 N N . THR A 1 344 ? -2.515 -11.888 1.467 1.00 88.81 344 THR A N 1
ATOM 2539 C CA . THR A 1 344 ? -3.494 -10.863 1.068 1.00 88.81 344 THR A CA 1
ATOM 2540 C C . THR A 1 344 ? -4.889 -11.459 0.863 1.00 88.81 344 THR A C 1
ATOM 2542 O O . THR A 1 344 ? -5.878 -10.877 1.310 1.00 88.81 344 THR A O 1
ATOM 2545 N N . LEU A 1 345 ? -4.993 -12.663 0.287 1.00 89.69 345 LEU A N 1
ATOM 2546 C CA . LEU A 1 345 ? -6.268 -13.376 0.156 1.00 89.69 345 LEU A CA 1
ATOM 2547 C C . LEU A 1 345 ? -6.855 -13.772 1.519 1.00 89.69 345 LEU A C 1
ATOM 2549 O O . LEU A 1 345 ? -8.025 -13.501 1.798 1.00 89.69 345 LEU A O 1
ATOM 2553 N N . VAL A 1 346 ? -6.039 -14.390 2.379 1.00 87.25 346 VAL A N 1
ATOM 2554 C CA . VAL A 1 346 ? -6.434 -14.768 3.744 1.00 87.25 346 VAL A CA 1
ATOM 2555 C C . VAL A 1 346 ? -6.791 -13.522 4.550 1.00 87.25 346 VAL A C 1
ATOM 2557 O O . VAL A 1 346 ? -7.830 -13.500 5.200 1.00 87.25 346 VAL A O 1
ATOM 2560 N N . GLY A 1 347 ? -5.999 -12.454 4.453 1.00 86.38 347 GLY A N 1
ATOM 2561 C CA . GLY A 1 347 ? -6.268 -11.166 5.089 1.00 86.38 347 GLY A CA 1
ATOM 2562 C C . GLY A 1 347 ? -7.621 -10.592 4.683 1.00 86.38 347 GLY A C 1
ATOM 2563 O O . GLY A 1 347 ? -8.397 -10.194 5.551 1.00 86.38 347 GLY A O 1
ATOM 2564 N N . ALA A 1 348 ? -7.956 -10.627 3.391 1.00 84.44 348 ALA A N 1
ATOM 2565 C CA . ALA A 1 348 ? -9.261 -10.193 2.901 1.00 84.44 348 ALA A CA 1
ATOM 2566 C C . ALA A 1 348 ? -10.411 -11.049 3.463 1.00 84.44 348 ALA A C 1
ATOM 2568 O O . ALA A 1 348 ? -11.418 -10.510 3.932 1.00 84.44 348 ALA A O 1
ATOM 2569 N N . ALA A 1 349 ? -10.258 -12.376 3.457 1.00 86.69 349 ALA A N 1
ATOM 2570 C CA . ALA A 1 349 ? -11.268 -13.304 3.960 1.00 86.69 349 ALA A CA 1
ATOM 2571 C C . ALA A 1 349 ? -11.488 -13.165 5.476 1.00 86.69 349 ALA A C 1
ATOM 2573 O O . ALA A 1 349 ? -12.630 -13.049 5.921 1.00 86.69 349 ALA A O 1
ATOM 2574 N N . VAL A 1 350 ? -10.409 -13.115 6.264 1.00 82.31 350 VAL A N 1
ATOM 2575 C CA . VAL A 1 350 ? -10.464 -12.969 7.725 1.00 82.31 350 VAL A CA 1
ATOM 2576 C C . VAL A 1 350 ? -11.025 -11.601 8.106 1.00 82.31 350 VAL A C 1
ATOM 2578 O O . VAL A 1 350 ? -11.875 -11.527 8.988 1.00 82.31 350 VAL A O 1
ATOM 2581 N N . ALA A 1 351 ? -10.634 -10.524 7.416 1.00 79.62 351 ALA A N 1
ATOM 2582 C CA . ALA A 1 351 ? -11.196 -9.195 7.653 1.00 79.62 351 ALA A CA 1
ATOM 2583 C C . ALA A 1 351 ? -12.700 -9.138 7.347 1.00 79.62 351 ALA A C 1
ATOM 2585 O O . ALA A 1 351 ? -13.469 -8.615 8.153 1.00 79.62 351 ALA A O 1
ATOM 2586 N N . LYS A 1 352 ? -13.150 -9.761 6.249 1.00 85.81 352 LYS A N 1
ATOM 2587 C CA . LYS A 1 352 ? -14.581 -9.898 5.940 1.00 85.81 352 LYS A CA 1
ATOM 2588 C C . LYS A 1 352 ? -15.323 -10.716 7.004 1.00 85.81 352 LYS A C 1
ATOM 2590 O O . LYS A 1 352 ? -16.409 -10.323 7.420 1.00 85.81 352 LYS A O 1
ATOM 2595 N N . HIS A 1 353 ? -14.751 -11.832 7.453 1.00 82.38 353 HIS A N 1
ATOM 2596 C CA . HIS A 1 353 ? -15.361 -12.697 8.469 1.00 82.38 353 HIS A CA 1
ATOM 2597 C C . HIS A 1 353 ? -15.424 -12.021 9.851 1.00 82.38 353 HIS A C 1
ATOM 2599 O O . HIS A 1 353 ? -16.414 -12.136 10.574 1.00 82.38 353 HIS A O 1
ATOM 2605 N N . ALA A 1 354 ? -14.402 -11.238 10.203 1.00 73.62 354 ALA A N 1
ATOM 2606 C CA . ALA A 1 354 ? -14.415 -10.392 11.391 1.00 73.62 354 ALA A CA 1
ATOM 2607 C C . ALA A 1 354 ? -15.468 -9.276 11.274 1.00 73.62 354 ALA A C 1
ATOM 2609 O O . ALA A 1 354 ? -16.191 -9.004 12.232 1.00 73.62 354 ALA A O 1
ATOM 2610 N N . ALA A 1 355 ? -15.638 -8.681 10.089 1.00 73.81 355 ALA A N 1
ATOM 2611 C CA . ALA A 1 355 ? -16.679 -7.683 9.850 1.00 73.81 355 ALA A CA 1
ATOM 2612 C C . ALA A 1 355 ? -18.108 -8.243 9.977 1.00 73.81 355 ALA A C 1
ATOM 2614 O O . ALA A 1 355 ? -19.016 -7.507 10.363 1.00 73.81 355 ALA A O 1
ATOM 2615 N N . SER A 1 356 ? -18.330 -9.535 9.709 1.00 84.00 356 SER A N 1
ATOM 2616 C CA . SER A 1 356 ? -19.627 -10.186 9.953 1.00 84.00 356 SER A CA 1
ATOM 2617 C C . SER A 1 356 ? -19.855 -10.571 11.420 1.00 84.00 356 SER A C 1
ATOM 2619 O O . SER A 1 356 ? -20.905 -11.115 11.743 1.00 84.00 356 SER A O 1
ATOM 2621 N N . GLY A 1 357 ? -18.895 -10.299 12.311 1.00 78.00 357 GLY A N 1
ATOM 2622 C CA . GLY A 1 357 ? -18.951 -10.666 13.729 1.00 78.00 357 GLY A CA 1
ATOM 2623 C C . GLY A 1 357 ? -18.616 -12.131 14.021 1.00 78.00 357 GLY A C 1
ATOM 2624 O O . GLY A 1 357 ? -18.664 -12.533 15.175 1.00 78.00 357 GLY A O 1
ATOM 2625 N N . ALA A 1 358 ? -18.264 -12.916 12.999 1.00 80.56 358 ALA A N 1
ATOM 2626 C CA . ALA A 1 358 ? -17.929 -14.334 13.145 1.00 80.56 358 ALA A CA 1
ATOM 2627 C C . ALA A 1 358 ? -16.420 -14.570 13.372 1.00 80.56 358 ALA A C 1
ATOM 2629 O O . ALA A 1 358 ? -16.017 -15.642 13.810 1.00 80.56 358 ALA A O 1
ATOM 2630 N N . GLY A 1 359 ? -15.582 -13.565 13.095 1.00 72.88 359 GLY A N 1
ATOM 2631 C CA . GLY A 1 359 ? -14.130 -13.620 13.269 1.00 72.88 359 GLY A CA 1
ATOM 2632 C C . GLY A 1 359 ? -13.580 -12.631 14.300 1.00 72.88 359 GLY A C 1
ATOM 2633 O O . GLY A 1 359 ? -14.207 -11.631 14.645 1.00 72.88 359 GLY A O 1
ATOM 2634 N N . SER A 1 360 ? -12.348 -12.885 14.746 1.00 77.06 360 SER A N 1
ATOM 2635 C CA . SER A 1 360 ? -11.609 -11.979 15.630 1.00 77.06 360 SER A CA 1
ATOM 2636 C C . SER A 1 360 ? -11.032 -10.789 14.856 1.00 77.06 360 SER A C 1
ATOM 2638 O O . SER A 1 360 ? -10.338 -10.960 13.851 1.00 77.06 360 SER A O 1
ATOM 2640 N N . VAL A 1 361 ? -11.244 -9.574 15.374 1.00 69.69 361 VAL A N 1
ATOM 2641 C CA . VAL A 1 361 ? -10.606 -8.335 14.887 1.00 69.69 361 VAL A CA 1
ATOM 2642 C C . VAL A 1 361 ? -9.081 -8.471 14.910 1.00 69.69 361 VAL A C 1
ATOM 2644 O O . VAL A 1 361 ? -8.409 -8.107 13.950 1.00 69.69 361 VAL A O 1
ATOM 2647 N N . GLY A 1 362 ? -8.532 -9.066 15.975 1.00 61.91 362 GLY A N 1
ATOM 2648 C CA . GLY A 1 362 ? -7.095 -9.301 16.106 1.00 61.91 362 GLY A CA 1
ATOM 2649 C C . GLY A 1 362 ? -6.553 -10.223 15.013 1.00 61.91 362 GLY A C 1
ATOM 2650 O O . GLY A 1 362 ? -5.492 -9.949 14.459 1.00 61.91 362 GLY A O 1
ATOM 2651 N N . ALA A 1 363 ? -7.308 -11.260 14.635 1.00 66.44 363 ALA A N 1
ATOM 2652 C CA . ALA A 1 363 ? -6.924 -12.153 13.542 1.00 66.44 363 ALA A CA 1
ATOM 2653 C C . ALA A 1 363 ? -6.921 -11.428 12.186 1.00 66.44 363 ALA A C 1
ATOM 2655 O O . ALA A 1 363 ? -5.997 -11.616 11.397 1.00 66.44 363 ALA A O 1
ATOM 2656 N N . ALA A 1 364 ? -7.907 -10.561 11.929 1.00 73.38 364 ALA A N 1
ATOM 2657 C CA . ALA A 1 364 ? -7.959 -9.756 10.708 1.00 73.38 364 ALA A CA 1
ATOM 2658 C C . ALA A 1 364 ? -6.768 -8.797 10.592 1.00 73.38 364 ALA A C 1
ATOM 2660 O O . ALA A 1 364 ? -6.153 -8.688 9.531 1.00 73.38 364 ALA A O 1
ATOM 2661 N N . LEU A 1 365 ? -6.409 -8.137 11.695 1.00 71.69 365 LEU A N 1
ATOM 2662 C CA . LEU A 1 365 ? -5.261 -7.233 11.745 1.00 71.69 365 LEU A CA 1
ATOM 2663 C C . LEU A 1 365 ? -3.934 -7.985 11.632 1.00 71.69 365 LEU A C 1
ATOM 2665 O O . LEU A 1 365 ? -3.069 -7.566 10.868 1.00 71.69 365 LEU A O 1
ATOM 2669 N N . GLY A 1 366 ? -3.794 -9.120 12.321 1.00 67.06 366 GLY A N 1
ATOM 2670 C CA . GLY A 1 366 ? -2.620 -9.984 12.217 1.00 67.06 366 GLY A CA 1
ATOM 2671 C C . GLY A 1 366 ? -2.412 -10.518 10.799 1.00 67.06 366 GLY A C 1
ATOM 2672 O O . GLY A 1 366 ? -1.307 -10.436 10.267 1.00 67.06 366 GLY A O 1
ATOM 2673 N N . ALA A 1 367 ? -3.479 -10.985 10.143 1.00 76.19 367 ALA A N 1
ATOM 2674 C CA . ALA A 1 367 ? -3.423 -11.428 8.752 1.00 76.19 367 ALA A CA 1
ATOM 2675 C C . ALA A 1 367 ? -3.059 -10.275 7.804 1.00 76.19 367 ALA A C 1
ATOM 2677 O O . ALA A 1 367 ? -2.219 -10.440 6.919 1.00 76.19 367 ALA A O 1
ATOM 2678 N N . GLY A 1 368 ? -3.633 -9.086 8.020 1.00 78.50 368 GLY A N 1
ATOM 2679 C CA . GLY A 1 368 ? -3.317 -7.924 7.200 1.00 78.50 368 GLY A CA 1
ATOM 2680 C C . GLY A 1 368 ? -1.878 -7.426 7.362 1.00 78.50 368 GLY A C 1
ATOM 2681 O O . GLY A 1 368 ? -1.246 -7.021 6.385 1.00 78.50 368 GLY A O 1
ATOM 2682 N N . LEU A 1 369 ? -1.332 -7.526 8.574 1.00 73.19 369 LEU A N 1
ATOM 2683 C CA . LEU A 1 369 ? 0.069 -7.244 8.865 1.00 73.19 369 LEU A CA 1
ATOM 2684 C C . LEU A 1 369 ? 1.002 -8.258 8.204 1.00 73.19 369 LEU A C 1
ATOM 2686 O O . LEU A 1 369 ? 1.989 -7.874 7.584 1.00 73.19 369 LEU A O 1
ATOM 2690 N N . PHE A 1 370 ? 0.678 -9.546 8.300 1.00 78.62 370 PHE A N 1
ATOM 2691 C CA . PHE A 1 370 ? 1.446 -10.598 7.644 1.00 78.62 370 PHE A CA 1
ATOM 2692 C C . PHE A 1 370 ? 1.496 -10.388 6.123 1.00 78.62 370 PHE A C 1
ATOM 2694 O O . PHE A 1 370 ? 2.565 -10.491 5.520 1.00 78.62 370 PHE A O 1
ATOM 2701 N N . ALA A 1 371 ? 0.374 -9.984 5.518 1.00 86.56 371 ALA A N 1
ATOM 2702 C CA . ALA A 1 371 ? 0.314 -9.600 4.111 1.00 86.56 371 ALA A CA 1
ATOM 2703 C C . ALA A 1 371 ? 1.232 -8.412 3.782 1.00 86.56 371 ALA A C 1
ATOM 2705 O O . ALA A 1 371 ? 1.962 -8.458 2.787 1.00 86.56 371 ALA A O 1
ATOM 2706 N N . LEU A 1 372 ? 1.248 -7.374 4.626 1.00 82.62 372 LEU A N 1
ATOM 2707 C CA . LEU A 1 372 ? 2.149 -6.228 4.471 1.00 82.62 372 LEU A CA 1
ATOM 2708 C C . LEU A 1 372 ? 3.622 -6.651 4.518 1.00 82.62 372 LEU A C 1
ATOM 2710 O O . LEU A 1 372 ? 4.385 -6.275 3.625 1.00 82.62 372 LEU A O 1
ATOM 2714 N N . ILE A 1 373 ? 4.022 -7.443 5.519 1.00 76.69 373 ILE A N 1
ATOM 2715 C CA . ILE A 1 373 ? 5.401 -7.943 5.644 1.00 76.69 373 ILE A CA 1
ATOM 2716 C C . ILE A 1 373 ? 5.776 -8.721 4.388 1.00 76.69 373 ILE A C 1
ATOM 2718 O O . ILE A 1 373 ? 6.785 -8.418 3.757 1.00 76.69 373 ILE A O 1
ATOM 2722 N N . ALA A 1 374 ? 4.945 -9.687 3.990 1.00 86.81 374 ALA A N 1
ATOM 2723 C CA . ALA A 1 374 ? 5.256 -10.555 2.867 1.00 86.81 374 ALA A CA 1
ATOM 2724 C C . ALA A 1 374 ? 5.408 -9.776 1.551 1.00 86.81 374 ALA A C 1
ATOM 2726 O O . ALA A 1 374 ? 6.345 -10.006 0.782 1.00 86.81 374 ALA A O 1
ATOM 2727 N N . THR A 1 375 ? 4.531 -8.798 1.322 1.00 85.81 375 THR A N 1
ATOM 2728 C CA . THR A 1 375 ? 4.589 -7.931 0.138 1.00 85.81 375 THR A CA 1
ATOM 2729 C C . THR A 1 375 ? 5.823 -7.026 0.171 1.00 85.81 375 THR A C 1
ATOM 2731 O O . THR A 1 375 ? 6.506 -6.876 -0.842 1.00 85.81 375 THR A O 1
ATOM 2734 N N . THR A 1 376 ? 6.171 -6.485 1.343 1.00 81.06 376 THR A N 1
ATOM 2735 C CA . THR A 1 376 ? 7.374 -5.659 1.540 1.00 81.06 376 THR A CA 1
ATOM 2736 C C . THR A 1 376 ? 8.648 -6.464 1.296 1.00 81.06 376 THR A C 1
ATOM 2738 O O . THR A 1 376 ? 9.530 -6.001 0.580 1.00 81.06 376 THR A O 1
ATOM 2741 N N . CYS A 1 377 ? 8.741 -7.688 1.826 1.00 82.69 377 CYS A N 1
ATOM 2742 C CA . CYS A 1 377 ? 9.871 -8.586 1.590 1.00 82.69 377 CYS A CA 1
ATOM 2743 C C . CYS A 1 377 ? 10.018 -8.933 0.104 1.00 82.69 377 CYS A C 1
ATOM 2745 O O . CYS A 1 377 ? 11.132 -8.916 -0.413 1.00 82.69 377 CYS A O 1
ATOM 2747 N N . THR A 1 378 ? 8.907 -9.178 -0.599 1.00 90.25 378 THR A N 1
ATOM 2748 C CA . THR A 1 378 ? 8.914 -9.433 -2.049 1.00 90.25 378 THR A CA 1
ATOM 2749 C C . THR A 1 378 ? 9.449 -8.233 -2.827 1.00 90.25 378 THR A C 1
ATOM 2751 O O . THR A 1 378 ? 10.332 -8.372 -3.674 1.00 90.25 378 THR A O 1
ATOM 2754 N N . PHE A 1 379 ? 8.949 -7.037 -2.511 1.00 85.94 379 PHE A N 1
ATOM 2755 C CA . PHE A 1 379 ? 9.379 -5.801 -3.157 1.00 85.94 379 PHE A CA 1
ATOM 2756 C C . PHE A 1 379 ? 10.852 -5.483 -2.859 1.00 85.94 379 PHE A C 1
ATOM 2758 O O . PHE A 1 379 ? 11.615 -5.164 -3.771 1.00 85.94 379 PHE A O 1
ATOM 2765 N N . ALA A 1 380 ? 11.279 -5.645 -1.603 1.00 77.94 380 ALA A N 1
ATOM 2766 C CA . ALA A 1 380 ? 12.666 -5.477 -1.188 1.00 77.94 380 ALA A CA 1
ATOM 2767 C C . ALA A 1 380 ? 13.596 -6.461 -1.909 1.00 77.94 380 ALA A C 1
ATOM 2769 O O . ALA A 1 380 ? 14.640 -6.045 -2.400 1.00 77.94 380 ALA A O 1
ATOM 2770 N N . ALA A 1 381 ? 13.193 -7.728 -2.057 1.00 87.06 381 ALA A N 1
ATOM 2771 C CA . ALA A 1 381 ? 13.938 -8.713 -2.837 1.00 87.06 381 ALA A CA 1
ATOM 2772 C C . ALA A 1 381 ? 14.101 -8.268 -4.297 1.00 87.06 381 ALA A C 1
ATOM 2774 O O . ALA A 1 381 ? 15.198 -8.352 -4.842 1.00 87.06 381 ALA A O 1
ATOM 2775 N N . GLY A 1 382 ? 13.046 -7.722 -4.910 1.00 87.69 382 GLY A N 1
ATOM 2776 C CA . GLY A 1 382 ? 13.117 -7.125 -6.244 1.00 87.69 382 GLY A CA 1
ATOM 2777 C C . GLY A 1 382 ? 14.108 -5.964 -6.326 1.00 87.69 382 GLY A C 1
ATOM 2778 O O . GLY A 1 382 ? 14.955 -5.935 -7.216 1.00 87.69 382 GLY A O 1
ATOM 2779 N N . LEU A 1 383 ? 14.081 -5.038 -5.367 1.00 83.88 383 LEU A N 1
ATOM 2780 C CA . LEU A 1 383 ? 15.058 -3.947 -5.314 1.00 83.88 383 LEU A CA 1
ATOM 2781 C C . LEU A 1 383 ? 16.490 -4.454 -5.091 1.00 83.88 383 LEU A C 1
ATOM 2783 O O . LEU A 1 383 ? 17.417 -3.937 -5.713 1.00 83.88 383 LEU A O 1
ATOM 2787 N N . SER A 1 384 ? 16.682 -5.482 -4.259 1.00 85.25 384 SER A N 1
ATOM 2788 C CA . SER A 1 384 ? 17.984 -6.125 -4.074 1.00 85.25 384 SER A CA 1
ATOM 2789 C C . SER A 1 384 ? 18.474 -6.767 -5.369 1.00 85.25 384 SER A C 1
ATOM 2791 O O . SER A 1 384 ? 19.620 -6.536 -5.737 1.00 85.25 384 SER A O 1
ATOM 2793 N N . LEU A 1 385 ? 17.617 -7.498 -6.095 1.00 89.25 385 LEU A N 1
ATOM 2794 C CA . LEU A 1 385 ? 17.941 -8.041 -7.421 1.00 89.25 385 LEU A CA 1
ATOM 2795 C C . LEU A 1 385 ? 18.379 -6.933 -8.391 1.00 89.25 385 LEU A C 1
ATOM 2797 O O . LEU A 1 385 ? 19.296 -7.132 -9.184 1.00 89.25 385 LEU A O 1
ATOM 2801 N N . TYR A 1 386 ? 17.751 -5.759 -8.304 1.00 89.56 386 TYR A N 1
ATOM 2802 C CA . TYR A 1 386 ? 18.028 -4.636 -9.191 1.00 89.56 386 TYR A CA 1
ATOM 2803 C C . TYR A 1 386 ? 19.350 -3.911 -8.888 1.00 89.56 386 TYR A C 1
ATOM 2805 O O . TYR A 1 386 ? 20.136 -3.638 -9.799 1.00 89.56 386 TYR A O 1
ATOM 2813 N N . PHE A 1 387 ? 19.605 -3.581 -7.620 1.00 86.31 387 PHE A N 1
ATOM 2814 C CA . PHE A 1 387 ? 20.738 -2.733 -7.235 1.00 86.31 387 PHE A CA 1
ATOM 2815 C C . PHE A 1 387 ? 21.993 -3.507 -6.834 1.00 86.31 387 PHE A C 1
ATOM 2817 O O . PHE A 1 387 ? 23.098 -3.000 -7.039 1.00 86.31 387 PHE A O 1
ATOM 2824 N N . ARG A 1 388 ? 21.858 -4.715 -6.276 1.00 87.25 388 ARG A N 1
ATOM 2825 C CA . ARG A 1 388 ? 23.000 -5.470 -5.753 1.00 87.25 388 ARG A CA 1
ATOM 2826 C C . ARG A 1 388 ? 23.747 -6.184 -6.878 1.00 87.25 388 ARG A C 1
ATOM 2828 O O . ARG A 1 388 ? 23.164 -6.676 -7.843 1.00 87.25 388 ARG A O 1
ATOM 2835 N N . GLN A 1 389 ? 25.066 -6.237 -6.743 1.00 92.12 389 GLN A N 1
ATOM 2836 C CA . GLN A 1 389 ? 25.936 -7.019 -7.608 1.00 92.12 389 GLN A CA 1
ATOM 2837 C C . GLN A 1 389 ? 26.077 -8.437 -7.030 1.00 92.12 389 GLN A C 1
ATOM 2839 O O . GLN A 1 389 ? 26.624 -8.608 -5.944 1.00 92.12 389 GLN A O 1
ATOM 2844 N N . PHE A 1 390 ? 25.550 -9.446 -7.731 1.00 88.44 390 PHE A N 1
ATOM 2845 C CA . PHE A 1 390 ? 25.596 -10.856 -7.296 1.00 88.44 390 PHE A CA 1
ATOM 2846 C C . PHE A 1 390 ? 26.715 -11.666 -7.960 1.00 88.44 390 PHE A C 1
ATOM 2848 O O . PHE A 1 390 ? 27.110 -12.711 -7.451 1.00 88.44 390 PHE A O 1
ATOM 2855 N N . CYS A 1 391 ? 27.207 -11.181 -9.099 1.00 89.69 391 CYS A N 1
ATOM 2856 C CA . CYS A 1 391 ? 28.224 -11.813 -9.930 1.00 89.69 391 CYS A CA 1
ATOM 2857 C C . CYS A 1 391 ? 29.407 -10.872 -10.165 1.00 89.69 391 CYS A C 1
ATOM 2859 O O . CYS A 1 391 ? 29.340 -9.681 -9.872 1.00 89.69 391 CYS A O 1
ATOM 2861 N N . ALA A 1 392 ? 30.448 -11.380 -10.832 1.00 90.00 392 ALA A N 1
ATOM 2862 C CA . ALA A 1 392 ? 31.444 -10.528 -11.487 1.00 90.00 392 ALA A CA 1
ATOM 2863 C C . ALA A 1 392 ? 30.805 -9.539 -12.489 1.00 90.00 392 ALA A C 1
ATOM 2865 O O . ALA A 1 392 ? 31.331 -8.453 -12.712 1.00 90.00 392 ALA A O 1
ATOM 2866 N N . ALA A 1 393 ? 29.642 -9.884 -13.056 1.00 83.56 393 ALA A N 1
ATOM 2867 C CA . ALA A 1 393 ? 28.830 -8.977 -13.859 1.00 83.56 393 ALA A CA 1
ATOM 2868 C C . ALA A 1 393 ? 28.261 -7.824 -13.016 1.00 83.56 393 ALA A C 1
ATOM 2870 O O . ALA A 1 393 ? 27.877 -8.021 -11.865 1.00 83.56 393 ALA A O 1
ATOM 2871 N N . ALA A 1 394 ? 28.169 -6.637 -13.616 1.00 89.31 394 ALA A N 1
ATOM 2872 C CA . ALA A 1 394 ? 27.590 -5.455 -12.986 1.00 89.31 394 ALA A CA 1
ATOM 2873 C C . ALA A 1 394 ? 26.143 -5.708 -12.503 1.00 89.31 394 ALA A C 1
ATOM 2875 O O . ALA A 1 394 ? 25.435 -6.547 -13.067 1.00 89.31 394 ALA A O 1
ATOM 2876 N N . SER A 1 395 ? 25.691 -4.974 -11.477 1.00 90.62 395 SER A N 1
ATOM 2877 C CA . SER A 1 395 ? 24.293 -5.033 -11.013 1.00 90.62 395 SER A CA 1
ATOM 2878 C C . SER A 1 395 ? 23.309 -4.763 -12.155 1.00 90.62 395 SER A C 1
ATOM 2880 O O . SER A 1 395 ? 23.673 -4.128 -13.145 1.00 90.62 395 SER A O 1
ATOM 2882 N N . LEU A 1 396 ? 22.049 -5.201 -12.038 1.00 89.44 396 LEU A N 1
ATOM 2883 C CA . LEU A 1 396 ? 21.059 -4.977 -13.103 1.00 89.44 396 LEU A CA 1
ATOM 2884 C C . LEU A 1 396 ? 20.914 -3.482 -13.426 1.00 89.44 396 LEU A C 1
ATOM 2886 O O . LEU A 1 396 ? 20.857 -3.109 -14.597 1.00 89.44 396 LEU A O 1
ATOM 2890 N N . HIS A 1 397 ? 20.955 -2.619 -12.409 1.00 86.25 397 HIS A N 1
ATOM 2891 C CA . HIS A 1 397 ? 20.984 -1.172 -12.595 1.00 86.25 397 HIS A CA 1
ATOM 2892 C C . HIS A 1 397 ? 22.201 -0.702 -13.411 1.00 86.25 397 HIS A C 1
ATOM 2894 O O . HIS A 1 397 ? 22.036 0.004 -14.407 1.00 86.25 397 HIS A O 1
ATOM 2900 N N . ALA A 1 398 ? 23.414 -1.126 -13.038 1.00 83.75 398 ALA A N 1
ATOM 2901 C CA . ALA A 1 398 ? 24.644 -0.766 -13.747 1.00 83.75 398 ALA A CA 1
ATOM 2902 C C . ALA A 1 398 ? 24.698 -1.361 -15.168 1.00 83.75 398 ALA A C 1
ATOM 2904 O O . ALA A 1 398 ? 25.201 -0.735 -16.098 1.00 83.75 398 ALA A O 1
ATOM 2905 N N . ALA A 1 399 ? 24.091 -2.532 -15.364 1.00 87.50 399 ALA A N 1
ATOM 2906 C CA . ALA A 1 399 ? 23.897 -3.166 -16.660 1.00 87.50 399 ALA A CA 1
ATOM 2907 C C . ALA A 1 399 ? 22.776 -2.516 -17.496 1.00 87.50 399 ALA A C 1
ATOM 2909 O O . ALA A 1 399 ? 22.537 -2.976 -18.614 1.00 87.50 399 ALA A O 1
ATOM 2910 N N . LYS A 1 400 ? 22.140 -1.443 -16.999 1.00 86.06 400 LYS A N 1
ATOM 2911 C CA . LYS A 1 400 ? 21.059 -0.672 -17.639 1.00 86.06 400 LYS A CA 1
ATOM 2912 C C . LYS A 1 400 ? 19.760 -1.455 -17.859 1.00 86.06 400 LYS A C 1
ATOM 2914 O O . LYS A 1 400 ? 19.032 -1.182 -18.809 1.00 86.06 400 LYS A O 1
ATOM 2919 N N . TYR A 1 401 ? 19.441 -2.410 -16.987 1.00 87.75 401 TYR A N 1
ATOM 2920 C CA . TYR A 1 401 ? 18.092 -2.972 -16.950 1.00 87.75 401 TYR A CA 1
ATOM 2921 C C . TYR A 1 401 ? 17.087 -1.907 -16.509 1.00 87.75 401 TYR A C 1
ATOM 2923 O O . TYR A 1 401 ? 17.393 -1.000 -15.736 1.00 87.75 401 TYR A O 1
ATOM 2931 N N . HIS A 1 402 ? 15.863 -2.033 -16.993 1.00 78.44 402 HIS A N 1
ATOM 2932 C CA . HIS A 1 402 ? 14.758 -1.147 -16.677 1.00 78.44 402 HIS A CA 1
ATOM 2933 C C . HIS A 1 402 ? 13.747 -1.858 -15.795 1.00 78.44 402 HIS A C 1
ATOM 2935 O O . HIS A 1 402 ? 13.429 -3.018 -16.036 1.00 78.44 402 HIS A O 1
ATOM 2941 N N . VAL A 1 403 ? 13.233 -1.146 -14.794 1.00 79.44 403 VAL A N 1
ATOM 2942 C CA . VAL A 1 403 ? 12.110 -1.600 -13.968 1.00 79.44 403 VAL A CA 1
ATOM 2943 C C . VAL A 1 403 ? 10.824 -1.535 -14.791 1.00 79.44 403 VAL A C 1
ATOM 2945 O O . VAL A 1 403 ? 10.615 -0.584 -15.538 1.00 79.44 403 VAL A O 1
ATOM 2948 N N . THR A 1 404 ? 9.969 -2.542 -14.645 1.00 83.19 404 THR A N 1
ATOM 2949 C CA . THR A 1 404 ? 8.705 -2.691 -15.388 1.00 83.19 404 THR A CA 1
ATOM 2950 C C . THR A 1 404 ? 7.501 -2.742 -14.449 1.00 83.19 404 THR A C 1
ATOM 2952 O O . THR A 1 404 ? 7.633 -2.688 -13.223 1.00 83.19 404 THR A O 1
ATOM 2955 N N . GLY A 1 405 ? 6.308 -2.896 -15.034 1.00 70.94 405 GLY A N 1
ATOM 2956 C CA . GLY A 1 405 ? 5.044 -2.986 -14.313 1.00 70.94 405 GLY A CA 1
ATOM 2957 C C . GLY A 1 405 ? 4.986 -4.074 -13.237 1.00 70.94 405 GLY A C 1
ATOM 2958 O O . GLY A 1 405 ? 4.333 -3.847 -12.226 1.00 70.94 405 GLY A O 1
ATOM 2959 N N . GLY A 1 406 ? 5.680 -5.211 -13.379 1.00 78.69 406 GLY A N 1
ATOM 2960 C CA . GLY A 1 406 ? 5.598 -6.295 -12.390 1.00 78.69 406 GLY A CA 1
ATOM 2961 C C . GLY A 1 406 ? 6.096 -5.882 -11.004 1.00 78.69 406 GLY A C 1
ATOM 2962 O O . GLY A 1 406 ? 5.377 -6.037 -10.014 1.00 78.69 406 GLY A O 1
ATOM 2963 N N . LEU A 1 407 ? 7.281 -5.264 -10.933 1.00 85.12 407 LEU A N 1
ATOM 2964 C CA . LEU A 1 407 ? 7.829 -4.758 -9.670 1.00 85.12 407 LEU A CA 1
ATOM 2965 C C . LEU A 1 407 ? 7.026 -3.556 -9.144 1.00 85.12 407 LEU A C 1
ATOM 2967 O O . LEU A 1 407 ? 6.831 -3.419 -7.937 1.00 85.12 407 LEU A O 1
ATOM 2971 N N . VAL A 1 408 ? 6.524 -2.703 -10.043 1.00 76.88 408 VAL A N 1
ATOM 2972 C CA . VAL A 1 408 ? 5.692 -1.543 -9.680 1.00 76.88 408 VAL A CA 1
ATOM 2973 C C . VAL A 1 408 ? 4.366 -1.983 -9.063 1.00 76.88 408 VAL A C 1
ATOM 2975 O O . VAL A 1 408 ? 3.974 -1.425 -8.045 1.00 76.88 408 VAL A O 1
ATOM 2978 N N . LEU A 1 409 ? 3.704 -3.008 -9.608 1.00 75.88 409 LEU A N 1
ATOM 2979 C CA . LEU A 1 409 ? 2.465 -3.564 -9.055 1.00 75.88 409 LEU A CA 1
ATOM 2980 C C . LEU A 1 409 ? 2.670 -4.111 -7.639 1.00 75.88 409 LEU A C 1
ATOM 2982 O O . LEU A 1 409 ? 1.829 -3.881 -6.773 1.00 75.88 409 LEU A O 1
ATOM 2986 N N . PHE A 1 410 ? 3.811 -4.752 -7.369 1.00 80.12 410 PHE A N 1
ATOM 2987 C CA . PHE A 1 410 ? 4.193 -5.139 -6.008 1.00 80.12 410 PHE A CA 1
ATOM 2988 C C . PHE A 1 410 ? 4.419 -3.937 -5.089 1.00 80.12 410 PHE A C 1
ATOM 2990 O O . PHE A 1 410 ? 3.971 -3.949 -3.944 1.00 80.12 410 PHE A O 1
ATOM 2997 N N . GLY A 1 411 ? 5.052 -2.876 -5.594 1.00 73.44 411 GLY A N 1
ATOM 2998 C CA . GLY A 1 411 ? 5.161 -1.604 -4.880 1.00 73.44 411 GLY A CA 1
ATOM 2999 C C . GLY A 1 411 ? 3.790 -0.995 -4.566 1.00 73.44 411 GLY A C 1
ATOM 3000 O O . GLY A 1 411 ? 3.550 -0.560 -3.444 1.00 73.44 411 GLY A O 1
ATOM 3001 N N . CYS A 1 412 ? 2.849 -1.024 -5.513 1.00 72.88 412 CYS A N 1
ATOM 3002 C CA . CYS A 1 412 ? 1.474 -0.569 -5.310 1.00 72.88 412 CYS A CA 1
ATOM 3003 C C . CYS A 1 412 ? 0.733 -1.424 -4.274 1.00 72.88 412 CYS A C 1
ATOM 3005 O O . CYS A 1 412 ? 0.076 -0.866 -3.399 1.00 72.88 412 CYS A O 1
ATOM 3007 N N . ALA A 1 413 ? 0.865 -2.753 -4.327 1.00 75.56 413 ALA A N 1
ATOM 3008 C CA . ALA A 1 413 ? 0.310 -3.656 -3.319 1.00 75.56 413 ALA A CA 1
ATOM 3009 C C . ALA A 1 413 ? 0.876 -3.338 -1.927 1.00 75.56 413 ALA A C 1
ATOM 3011 O O . ALA A 1 413 ? 0.117 -3.198 -0.972 1.00 75.56 413 ALA A O 1
ATOM 3012 N N . MET A 1 414 ? 2.192 -3.126 -1.822 1.00 82.19 414 MET A N 1
ATOM 3013 C CA . MET A 1 414 ? 2.845 -2.714 -0.579 1.00 82.19 414 MET A CA 1
ATOM 3014 C C . MET A 1 414 ? 2.280 -1.382 -0.070 1.00 82.19 414 MET A C 1
ATOM 3016 O O . MET A 1 414 ? 1.941 -1.278 1.101 1.00 82.19 414 MET A O 1
ATOM 3020 N N . VAL A 1 415 ? 2.126 -0.374 -0.934 1.00 71.38 415 VAL A N 1
ATOM 3021 C CA . VAL A 1 415 ? 1.580 0.941 -0.555 1.00 71.38 415 VAL A CA 1
ATOM 3022 C C . VAL A 1 415 ? 0.122 0.848 -0.109 1.00 71.38 415 VAL A C 1
ATOM 3024 O O . VAL A 1 415 ? -0.239 1.447 0.902 1.00 71.38 415 VAL A O 1
ATOM 3027 N N . LEU A 1 416 ? -0.711 0.065 -0.799 1.00 70.31 416 LEU A N 1
ATOM 3028 C CA . LEU A 1 416 ? -2.078 -0.215 -0.351 1.00 70.31 416 LEU A CA 1
ATOM 3029 C C . LEU A 1 416 ? -2.073 -0.849 1.044 1.00 70.31 416 LEU A C 1
ATOM 3031 O O . LEU A 1 416 ? -2.840 -0.446 1.912 1.00 70.31 416 LEU A O 1
ATOM 3035 N N . LEU A 1 417 ? -1.148 -1.771 1.297 1.00 74.12 417 LEU A N 1
ATOM 3036 C CA . LEU A 1 417 ? -0.973 -2.393 2.604 1.00 74.12 417 LEU A CA 1
ATOM 3037 C C . LEU A 1 417 ? -0.300 -1.463 3.636 1.00 74.12 417 LEU A C 1
ATOM 3039 O O . LEU A 1 417 ? -0.400 -1.709 4.836 1.00 74.12 417 LEU A O 1
ATOM 3043 N N . LEU A 1 418 ? 0.338 -0.363 3.239 1.00 66.75 418 LEU A N 1
ATOM 3044 C CA . LEU A 1 418 ? 0.776 0.680 4.174 1.00 66.75 418 LEU A CA 1
ATOM 3045 C C . LEU A 1 418 ? -0.405 1.533 4.652 1.00 66.75 418 LEU A C 1
ATOM 3047 O O . LEU A 1 418 ? -0.381 2.013 5.783 1.00 66.75 418 LEU A O 1
ATOM 3051 N N . VAL A 1 419 ? -1.486 1.654 3.868 1.00 63.03 419 VAL A N 1
ATOM 3052 C CA . VAL A 1 419 ? -2.747 2.259 4.346 1.00 63.03 419 VAL A CA 1
ATOM 3053 C C . VAL A 1 419 ? -3.293 1.480 5.548 1.00 63.03 419 VAL A C 1
ATOM 3055 O O . VAL A 1 419 ? -3.882 2.068 6.449 1.00 63.03 419 VAL A O 1
ATOM 3058 N N . THR A 1 420 ? -3.007 0.182 5.653 1.00 63.50 420 THR A N 1
ATOM 3059 C CA . THR A 1 420 ? -3.304 -0.608 6.857 1.00 63.50 420 THR A CA 1
ATOM 3060 C C . THR A 1 420 ? -2.595 -0.103 8.116 1.00 63.50 420 THR A C 1
ATOM 3062 O O . THR A 1 420 ? -3.170 -0.173 9.198 1.00 63.50 420 THR A O 1
ATOM 3065 N N . LEU A 1 421 ? -1.384 0.458 8.002 1.00 63.97 421 LEU A N 1
ATOM 3066 C CA . LEU A 1 421 ? -0.699 1.100 9.133 1.00 63.97 421 LEU A CA 1
ATOM 3067 C C . LEU A 1 421 ? -1.397 2.398 9.552 1.00 63.97 421 LEU A C 1
ATOM 3069 O O . LEU A 1 421 ? -1.469 2.702 10.739 1.00 63.97 421 LEU A O 1
ATOM 3073 N N . LEU A 1 422 ? -1.972 3.143 8.605 1.00 66.00 422 LEU A N 1
ATOM 3074 C CA . LEU A 1 422 ? -2.807 4.300 8.937 1.00 66.00 422 LEU A CA 1
ATOM 3075 C C . LEU A 1 422 ? -4.060 3.861 9.704 1.00 66.00 422 LEU A C 1
ATOM 3077 O O . LEU A 1 422 ? -4.428 4.483 10.697 1.00 66.00 422 LEU A O 1
ATOM 3081 N N . VAL A 1 423 ? -4.679 2.754 9.288 1.00 64.31 423 VAL A N 1
ATOM 3082 C CA . VAL A 1 423 ? -5.804 2.150 10.015 1.00 64.31 423 VAL A CA 1
ATOM 3083 C C . VAL A 1 423 ? -5.382 1.745 11.436 1.00 64.31 423 VAL A C 1
ATOM 3085 O O . VAL A 1 423 ? -6.178 1.866 12.359 1.00 64.31 423 VAL A O 1
ATOM 3088 N N . VAL A 1 424 ? -4.127 1.349 11.653 1.00 66.00 424 VAL A N 1
ATOM 3089 C CA . VAL A 1 424 ? -3.590 1.065 12.994 1.00 66.00 424 VAL A CA 1
ATOM 3090 C C . VAL A 1 424 ? -3.472 2.318 13.854 1.00 66.00 424 VAL A C 1
ATOM 3092 O O . VAL A 1 424 ? -3.874 2.278 15.011 1.00 66.00 424 VAL A O 1
ATOM 3095 N N . VAL A 1 425 ? -3.002 3.440 13.304 1.00 68.38 425 VAL A N 1
ATOM 3096 C CA . VAL A 1 425 ? -3.002 4.731 14.019 1.00 68.38 425 VAL A CA 1
ATOM 3097 C C . VAL A 1 425 ? -4.432 5.134 14.395 1.00 68.38 425 VAL A C 1
ATOM 3099 O O . VAL A 1 425 ? -4.688 5.571 15.515 1.00 68.38 425 VAL A O 1
ATOM 3102 N N . VAL A 1 426 ? -5.392 4.910 13.491 1.00 69.31 426 VAL A N 1
ATOM 3103 C CA . VAL A 1 426 ? -6.819 5.123 13.773 1.00 69.31 426 VAL A CA 1
ATOM 3104 C C . VAL A 1 426 ? -7.312 4.173 14.867 1.00 69.31 426 VAL A C 1
ATOM 3106 O O . VAL A 1 426 ? -8.013 4.608 15.774 1.00 69.31 426 VAL A O 1
ATOM 3109 N N . PHE A 1 427 ? -6.922 2.898 14.843 1.00 69.94 427 PHE A N 1
ATOM 3110 C CA . PHE A 1 427 ? -7.277 1.949 15.896 1.00 69.94 427 PHE A CA 1
ATOM 3111 C C . PHE A 1 427 ? -6.664 2.303 17.246 1.00 69.94 427 PHE A C 1
ATOM 3113 O O . PHE A 1 427 ? -7.336 2.105 18.248 1.00 69.94 427 PHE A O 1
ATOM 3120 N N . GLN A 1 428 ? -5.451 2.853 17.296 1.00 77.31 428 GLN A N 1
ATOM 3121 C CA . GLN A 1 428 ? -4.843 3.354 18.534 1.00 77.31 428 GLN A CA 1
ATOM 3122 C C . GLN A 1 428 ? -5.614 4.560 19.084 1.00 77.31 428 GLN A C 1
ATOM 3124 O O . GLN A 1 428 ? -5.852 4.641 20.290 1.00 77.31 428 GLN A O 1
ATOM 3129 N N . ALA A 1 429 ? -6.057 5.463 18.202 1.00 78.75 429 ALA A N 1
ATOM 3130 C CA . ALA A 1 429 ? -6.902 6.593 18.579 1.00 78.75 429 ALA A CA 1
ATOM 3131 C C . ALA A 1 429 ? -8.271 6.133 19.099 1.00 78.75 429 ALA A C 1
ATOM 3133 O O . ALA A 1 429 ? -8.738 6.634 20.115 1.00 78.75 429 ALA A O 1
ATOM 3134 N N . ILE A 1 430 ? -8.879 5.128 18.461 1.00 77.25 430 ILE A N 1
ATOM 3135 C CA . ILE A 1 430 ? -10.118 4.503 18.942 1.00 77.25 430 ILE A CA 1
ATOM 3136 C C . ILE A 1 430 ? -9.869 3.791 20.278 1.00 77.25 430 ILE A C 1
ATOM 3138 O O . ILE A 1 430 ? -10.657 3.944 21.206 1.00 77.25 430 ILE A O 1
ATOM 3142 N N . ALA A 1 431 ? -8.756 3.063 20.408 1.00 78.56 431 ALA A N 1
ATOM 3143 C CA . ALA A 1 431 ? -8.384 2.350 21.626 1.00 78.56 431 ALA A CA 1
ATOM 3144 C C . ALA A 1 431 ? -8.293 3.284 22.839 1.00 78.56 431 ALA A C 1
ATOM 3146 O O . ALA A 1 431 ? -8.650 2.880 23.942 1.00 78.56 431 ALA A O 1
ATOM 3147 N N . ALA A 1 432 ? -7.862 4.533 22.619 1.00 84.81 432 ALA A N 1
ATOM 3148 C CA . ALA A 1 432 ? -7.772 5.554 23.655 1.00 84.81 432 ALA A CA 1
ATOM 3149 C C . ALA A 1 432 ? -9.128 5.882 24.305 1.00 84.81 432 ALA A C 1
ATOM 3151 O O . ALA A 1 432 ? -9.141 6.285 25.463 1.00 84.81 432 ALA A O 1
ATOM 3152 N N . ASP A 1 433 ? -10.240 5.706 23.588 1.00 83.44 433 ASP A N 1
ATOM 3153 C CA . ASP A 1 433 ? -11.584 6.073 24.058 1.00 83.44 433 ASP A CA 1
ATOM 3154 C C . ASP A 1 433 ? -12.521 4.862 24.233 1.00 83.44 433 ASP A C 1
ATOM 3156 O O . ASP A 1 433 ? -13.615 4.957 24.784 1.00 83.44 433 ASP A O 1
ATOM 3160 N N . THR A 1 434 ? -12.103 3.675 23.788 1.00 84.94 434 THR A N 1
ATOM 3161 C CA . THR A 1 434 ? -12.886 2.447 23.974 1.00 84.94 434 THR A CA 1
ATOM 3162 C C . THR A 1 434 ? -12.716 1.823 25.355 1.00 84.94 434 THR A C 1
ATOM 3164 O O . THR A 1 434 ? -11.663 1.907 25.986 1.00 84.94 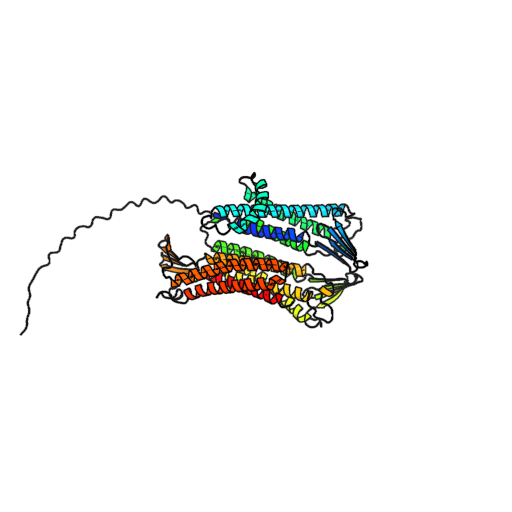434 THR A O 1
ATOM 3167 N N . VAL A 1 435 ? -13.752 1.094 25.774 1.00 90.62 435 VAL A N 1
ATOM 3168 C CA . VAL A 1 435 ? -13.744 0.266 26.983 1.00 90.62 435 VAL A CA 1
ATOM 3169 C C . VAL A 1 435 ? -12.616 -0.769 26.913 1.00 90.62 435 VAL A C 1
ATOM 3171 O O . VAL A 1 435 ? -12.509 -1.544 25.954 1.00 90.62 435 VAL A O 1
ATOM 3174 N N . LEU A 1 436 ? -11.774 -0.755 27.944 1.00 91.94 436 LEU A N 1
ATOM 3175 C CA . LEU A 1 436 ? -10.654 -1.666 28.165 1.00 91.94 436 LEU A CA 1
ATOM 3176 C C . LEU A 1 436 ? -11.115 -2.910 28.923 1.00 91.94 436 LEU A C 1
ATOM 3178 O O . LEU A 1 436 ? -10.771 -4.026 28.535 1.00 91.94 436 LEU A O 1
ATOM 3182 N N . PHE A 1 437 ? -11.917 -2.698 29.966 1.00 95.94 437 PHE A N 1
ATOM 3183 C CA . PHE A 1 437 ? -12.436 -3.742 30.840 1.00 95.94 437 PHE A CA 1
ATOM 3184 C C . PHE A 1 437 ? -13.893 -3.481 31.163 1.00 95.94 437 PHE A C 1
ATOM 3186 O O . PHE A 1 437 ? -14.296 -2.325 31.314 1.00 95.94 437 PHE A O 1
ATOM 3193 N N . ASP A 1 438 ? -14.664 -4.536 31.349 1.00 95.00 438 ASP A N 1
ATOM 3194 C CA . ASP A 1 438 ? -15.989 -4.415 31.929 1.00 95.00 438 ASP A CA 1
ATOM 3195 C C . ASP A 1 438 ? -16.360 -5.595 32.813 1.00 95.00 438 ASP A C 1
ATOM 3197 O O . ASP A 1 438 ? -15.711 -6.634 32.816 1.00 95.00 438 ASP A O 1
ATOM 3201 N N . LYS A 1 439 ? -17.373 -5.378 33.640 1.00 95.81 439 LYS A N 1
ATOM 3202 C CA . LYS A 1 439 ? -17.893 -6.367 34.568 1.00 95.81 439 LYS A CA 1
ATOM 3203 C C . LYS A 1 439 ? -19.389 -6.178 34.714 1.00 95.81 439 LYS A C 1
ATOM 3205 O O . LYS A 1 439 ? -19.846 -5.066 34.979 1.00 95.81 439 LYS A O 1
ATOM 3210 N N . GLU A 1 440 ? -20.130 -7.270 34.634 1.00 93.88 440 GLU A N 1
ATOM 3211 C CA . GLU A 1 440 ? -21.508 -7.327 35.110 1.00 93.88 440 GLU A CA 1
ATOM 3212 C C . GLU A 1 440 ? -21.471 -7.647 36.607 1.00 93.88 440 GLU A C 1
ATOM 3214 O O . GLU A 1 440 ? -20.933 -8.669 37.030 1.00 93.88 440 GLU A O 1
ATOM 3219 N N . VAL A 1 441 ? -21.934 -6.707 37.431 1.00 92.06 441 VAL A N 1
ATOM 3220 C CA . VAL A 1 441 ? -22.006 -6.892 38.886 1.00 92.06 441 VAL A CA 1
ATOM 3221 C C . VAL A 1 441 ? -23.266 -7.674 39.225 1.00 92.06 441 VAL A C 1
ATOM 3223 O O . VAL A 1 441 ? -23.177 -8.656 39.946 1.00 92.06 441 VAL A O 1
ATOM 3226 N N . ASP A 1 442 ? -24.395 -7.257 38.648 1.00 93.44 442 ASP A N 1
ATOM 3227 C CA . ASP A 1 442 ? -25.712 -7.888 38.748 1.00 93.44 442 ASP A CA 1
ATOM 3228 C C . ASP A 1 442 ? -26.488 -7.637 37.441 1.00 93.44 442 ASP A C 1
ATOM 3230 O O . ASP A 1 442 ? -26.067 -6.827 36.615 1.00 93.44 442 ASP A O 1
ATOM 3234 N N . ALA A 1 443 ? -27.676 -8.236 37.283 1.00 89.75 443 ALA A N 1
ATOM 3235 C CA . ALA A 1 443 ? -28.516 -8.100 36.080 1.00 89.75 443 ALA A CA 1
ATOM 3236 C C . ALA A 1 443 ? -28.867 -6.647 35.685 1.00 89.75 443 ALA A C 1
ATOM 3238 O O . ALA A 1 443 ? -29.251 -6.391 34.546 1.00 89.75 443 ALA A O 1
ATOM 3239 N N . LEU A 1 444 ? -28.764 -5.702 36.623 1.00 91.81 444 LEU A N 1
ATOM 3240 C CA . LEU A 1 444 ? -29.054 -4.281 36.411 1.00 91.81 444 LEU A CA 1
ATOM 3241 C C . LEU A 1 444 ? -27.822 -3.384 36.556 1.00 91.81 444 LEU A C 1
ATOM 3243 O O . LEU A 1 444 ? -27.937 -2.181 36.328 1.00 91.81 444 LEU A O 1
ATOM 3247 N N . THR A 1 445 ? -26.672 -3.941 36.947 1.00 93.12 445 THR A N 1
ATOM 3248 C CA . THR A 1 445 ? -25.487 -3.155 37.288 1.00 93.12 445 THR A CA 1
ATOM 3249 C C . THR A 1 445 ? -24.283 -3.612 36.480 1.00 93.12 445 THR A C 1
ATOM 3251 O O . THR A 1 445 ? -23.786 -4.717 36.691 1.00 93.12 445 THR A O 1
ATOM 3254 N N . SER A 1 446 ? -23.760 -2.753 35.604 1.00 95.25 446 SER A N 1
ATOM 3255 C CA . SER A 1 446 ? -22.513 -3.015 34.873 1.00 95.25 446 SER A CA 1
ATOM 3256 C C . SER A 1 446 ? -21.479 -1.917 35.110 1.00 95.25 446 SER A C 1
ATOM 3258 O O . SER A 1 446 ? -21.818 -0.759 35.335 1.00 95.25 446 SER A O 1
ATOM 3260 N N . GLN A 1 447 ? -20.200 -2.281 35.101 1.00 96.00 447 GLN A N 1
ATOM 3261 C CA . GLN A 1 447 ? -19.083 -1.353 35.253 1.00 96.00 447 GLN A CA 1
ATOM 3262 C C . GLN A 1 447 ? -18.201 -1.436 34.020 1.00 96.00 447 GLN A C 1
ATOM 3264 O O . GLN A 1 447 ? -17.770 -2.523 33.647 1.00 96.00 447 GLN A O 1
ATOM 3269 N N . ARG A 1 448 ? -17.894 -0.296 33.403 1.00 95.25 448 ARG A N 1
ATOM 3270 C CA . ARG A 1 448 ? -17.027 -0.202 32.224 1.00 95.25 448 ARG A CA 1
ATOM 3271 C C . ARG A 1 448 ? -15.887 0.763 32.492 1.00 95.25 448 ARG A C 1
ATOM 3273 O O . ARG A 1 448 ? -16.091 1.876 32.969 1.00 95.25 448 ARG A O 1
ATOM 3280 N N . TRP A 1 449 ? -14.684 0.341 32.143 1.00 95.88 449 TRP A N 1
ATOM 3281 C CA . TRP A 1 449 ? -13.457 1.077 32.404 1.00 95.88 449 TRP A CA 1
ATOM 3282 C C . TRP A 1 449 ? -12.774 1.454 31.100 1.00 95.88 449 TRP A C 1
ATOM 3284 O O . TRP A 1 449 ? -12.552 0.609 30.234 1.00 95.88 449 TRP A O 1
ATOM 3294 N N . THR A 1 450 ? -12.422 2.729 30.976 1.00 94.56 450 THR A N 1
ATOM 3295 C CA . THR A 1 450 ? -11.594 3.277 29.893 1.00 94.56 450 THR A CA 1
ATOM 3296 C C . THR A 1 450 ? -10.264 3.767 30.470 1.00 94.56 450 THR A C 1
ATOM 3298 O O . THR A 1 450 ? -10.001 3.611 31.663 1.00 94.56 450 THR A O 1
ATOM 3301 N N . PHE A 1 451 ? -9.418 4.381 29.642 1.00 92.06 451 PHE A N 1
ATOM 3302 C CA . PHE A 1 451 ? -8.209 5.050 30.127 1.00 92.06 451 PHE A CA 1
ATOM 3303 C C . PHE A 1 451 ? -8.493 6.227 31.064 1.00 92.06 451 PHE A C 1
ATOM 3305 O O . PHE A 1 451 ? -7.703 6.503 31.961 1.00 92.06 451 PHE A O 1
ATOM 3312 N N . TRP A 1 452 ? -9.599 6.929 30.828 1.00 93.00 452 TRP A N 1
ATOM 3313 C CA . TRP A 1 452 ? -9.849 8.241 31.425 1.00 93.00 452 TRP A CA 1
ATOM 3314 C C . TRP A 1 452 ? -10.923 8.198 32.501 1.00 93.00 452 TRP A C 1
ATOM 3316 O O . TRP A 1 452 ? -10.930 9.024 33.406 1.00 93.00 452 TRP A O 1
ATOM 3326 N N . ARG A 1 453 ? -11.884 7.285 32.346 1.00 92.25 453 ARG A N 1
ATOM 3327 C CA . ARG A 1 453 ? -13.158 7.317 33.062 1.00 92.25 453 ARG A CA 1
ATOM 3328 C C . ARG A 1 453 ? -13.646 5.920 33.393 1.00 92.25 453 ARG A C 1
ATOM 3330 O O . ARG A 1 453 ? -13.402 4.958 32.652 1.00 92.25 453 ARG A O 1
ATOM 3337 N N . ARG A 1 454 ? -14.409 5.855 34.478 1.00 94.62 454 ARG A N 1
ATOM 3338 C CA . ARG A 1 454 ? -15.219 4.709 34.862 1.00 94.62 454 ARG A CA 1
ATOM 3339 C C . ARG A 1 454 ? -16.689 5.059 34.656 1.00 94.62 454 ARG A C 1
ATOM 3341 O O . ARG A 1 454 ? -17.155 6.111 35.090 1.00 94.62 454 ARG A O 1
ATOM 3348 N N . TYR A 1 455 ? -17.409 4.151 34.019 1.00 94.12 455 TYR A N 1
ATOM 3349 C CA . TYR A 1 455 ? -18.846 4.239 33.818 1.00 94.12 455 TYR A CA 1
ATOM 3350 C C . TYR A 1 455 ? -19.517 3.140 34.628 1.00 94.12 455 TYR A C 1
ATOM 3352 O O . TYR A 1 455 ? -19.222 1.963 34.428 1.00 94.12 455 TYR A O 1
ATOM 3360 N N . ASP A 1 456 ? -20.409 3.531 35.528 1.00 94.44 456 ASP A N 1
ATOM 3361 C CA . ASP A 1 456 ? -21.282 2.615 36.250 1.00 94.44 456 ASP A CA 1
ATOM 3362 C C . ASP A 1 456 ? -22.684 2.740 35.645 1.00 94.44 456 ASP A C 1
ATOM 3364 O O . ASP A 1 456 ? -23.276 3.816 35.637 1.00 94.44 456 ASP A O 1
ATOM 3368 N N . GLU A 1 457 ? -23.216 1.650 35.113 1.00 93.56 457 GLU A N 1
ATOM 3369 C CA . GLU A 1 457 ? -24.596 1.555 34.652 1.00 93.56 457 GLU A CA 1
ATOM 3370 C C . GLU A 1 457 ? -25.413 0.914 35.770 1.00 93.56 457 GLU A C 1
ATOM 3372 O O . GLU A 1 457 ? -25.102 -0.205 36.158 1.00 93.56 457 GLU A O 1
ATOM 3377 N N . VAL A 1 458 ? -26.412 1.616 36.312 1.00 94.75 458 VAL A N 1
ATOM 3378 C CA . VAL A 1 458 ? -27.307 1.108 37.366 1.00 94.75 458 VAL A CA 1
ATOM 3379 C C . VAL A 1 458 ? -28.743 1.275 36.893 1.00 94.75 458 VAL A C 1
ATOM 3381 O O . VAL A 1 458 ? -29.201 2.395 36.673 1.00 94.75 458 VAL A O 1
ATOM 3384 N N . SER A 1 459 ? -29.452 0.163 36.709 1.00 92.62 459 SER A N 1
ATOM 3385 C CA . SER A 1 459 ? -30.833 0.139 36.208 1.00 92.62 459 SER A CA 1
ATOM 3386 C C . SER A 1 459 ? -30.996 0.890 34.876 1.00 92.62 459 SER A C 1
ATOM 3388 O O . SER A 1 459 ? -31.965 1.618 34.673 1.00 92.62 459 SER A O 1
ATOM 3390 N N . GLY A 1 460 ? -30.014 0.748 33.979 1.00 88.19 460 GLY A N 1
ATOM 3391 C CA . GLY A 1 460 ? -29.980 1.409 32.667 1.00 88.19 460 GLY A CA 1
ATOM 3392 C C . GLY A 1 460 ? -29.555 2.883 32.687 1.00 88.19 460 GLY A C 1
ATOM 3393 O O . GLY A 1 460 ? -29.457 3.504 31.629 1.00 88.19 460 GLY A O 1
ATOM 3394 N N . VAL A 1 461 ? -29.274 3.463 33.860 1.00 88.81 461 VAL A N 1
ATOM 3395 C CA . VAL A 1 461 ? -28.741 4.826 33.978 1.00 88.81 461 VAL A CA 1
ATOM 3396 C C . VAL A 1 461 ? -27.218 4.768 34.023 1.00 88.81 461 VAL A C 1
ATOM 3398 O O . VAL A 1 461 ? -26.643 4.208 34.954 1.00 88.81 461 VAL A O 1
ATOM 3401 N N . VAL A 1 462 ? -26.558 5.364 33.026 1.00 91.75 462 VAL A N 1
ATOM 3402 C CA . VAL A 1 462 ? -25.091 5.441 32.955 1.00 91.75 462 VAL A CA 1
ATOM 3403 C C . VAL A 1 462 ? -24.600 6.662 33.733 1.00 91.75 462 VAL A C 1
ATOM 3405 O O . VAL A 1 462 ? -24.830 7.801 33.330 1.00 91.75 462 V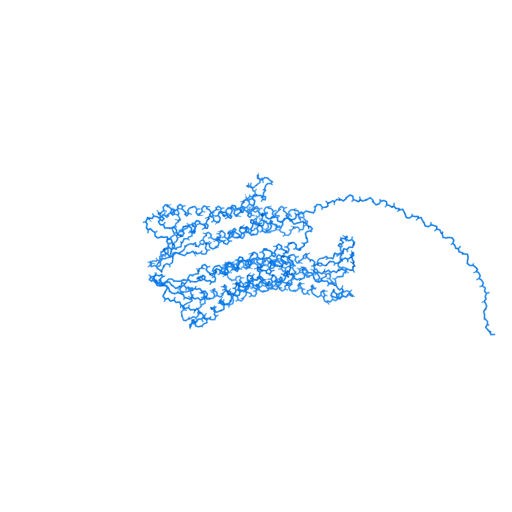AL A O 1
ATOM 3408 N N . GLY A 1 463 ? -23.912 6.421 34.846 1.00 92.31 463 GLY A N 1
ATOM 3409 C CA . GLY A 1 463 ? -23.225 7.431 35.642 1.00 92.31 463 GLY A CA 1
ATOM 3410 C C . GLY A 1 463 ? -21.717 7.394 35.413 1.00 92.31 463 GLY A C 1
ATOM 3411 O O . GLY A 1 463 ? -21.088 6.339 35.482 1.00 92.31 463 GLY A O 1
ATOM 3412 N N . GLU A 1 464 ? -21.114 8.555 35.172 1.00 94.06 464 GLU A N 1
ATOM 3413 C CA . GLU A 1 464 ? -19.659 8.698 35.176 1.00 94.06 464 GLU A CA 1
ATOM 3414 C C . GLU A 1 464 ? -19.169 8.849 36.620 1.00 94.06 464 GLU A C 1
ATOM 3416 O O . GLU A 1 464 ? -19.694 9.667 37.379 1.00 94.06 464 GLU A O 1
ATOM 3421 N N . ARG A 1 465 ? -18.171 8.053 37.013 1.00 91.12 465 ARG A N 1
ATOM 3422 C CA . ARG A 1 465 ? -17.543 8.147 38.333 1.00 91.12 465 ARG A CA 1
ATOM 3423 C C . ARG A 1 465 ? -16.027 8.281 38.214 1.00 91.12 465 ARG A C 1
ATOM 3425 O O . ARG A 1 465 ? -15.429 7.697 37.306 1.00 91.12 465 ARG A O 1
ATOM 3432 N N . PRO A 1 466 ? -15.383 9.016 39.139 1.00 86.44 466 PRO A N 1
ATOM 3433 C CA . PRO A 1 466 ? -13.932 9.001 39.237 1.00 86.44 466 PRO A CA 1
ATOM 3434 C C . PRO A 1 466 ? -13.439 7.594 39.605 1.00 86.44 466 PRO A C 1
ATOM 3436 O O . PRO A 1 466 ? -14.153 6.807 40.231 1.00 86.44 466 PRO A O 1
ATOM 3439 N N . VAL A 1 467 ? -12.196 7.284 39.233 1.00 85.56 467 VAL A N 1
ATOM 3440 C CA . VAL A 1 467 ? -11.557 5.978 39.473 1.00 85.56 467 VAL A CA 1
ATOM 3441 C C . VAL A 1 467 ? -11.454 5.656 40.973 1.00 85.56 467 VAL A C 1
ATOM 3443 O O . VAL A 1 467 ? -11.522 4.489 41.361 1.00 85.56 467 VAL A O 1
ATOM 3446 N N . GLY A 1 468 ? -11.356 6.684 41.824 1.00 83.75 468 GLY A N 1
ATOM 3447 C CA . GLY A 1 468 ? -11.454 6.584 43.286 1.00 83.75 468 GLY A CA 1
ATOM 3448 C C . GLY A 1 468 ? -10.202 6.048 43.994 1.00 83.75 468 GLY A C 1
ATOM 3449 O O . GLY A 1 468 ? -10.187 5.978 45.218 1.00 83.75 468 GLY A O 1
ATOM 3450 N N . CYS A 1 469 ? -9.160 5.673 43.249 1.00 91.38 469 CYS A N 1
ATOM 3451 C CA . CYS A 1 469 ? -7.868 5.210 43.760 1.00 91.38 469 CYS A CA 1
ATOM 3452 C C . CYS A 1 469 ? -6.751 5.848 42.930 1.00 91.38 469 CYS A C 1
ATOM 3454 O O . CYS A 1 469 ? -6.604 5.524 41.750 1.00 91.38 469 CYS A O 1
ATOM 3456 N N . ASP A 1 470 ? -5.935 6.695 43.559 1.00 93.06 470 ASP A N 1
ATOM 3457 C CA . ASP A 1 470 ? -4.893 7.474 42.874 1.00 93.06 470 ASP A CA 1
ATOM 3458 C C . ASP A 1 470 ? -3.884 6.585 42.140 1.00 93.06 470 ASP A C 1
ATOM 3460 O O . ASP A 1 470 ? -3.489 6.880 41.018 1.00 93.06 470 ASP A O 1
ATOM 3464 N N . ALA A 1 471 ? -3.486 5.455 42.736 1.00 91.75 471 ALA A N 1
ATOM 3465 C CA . ALA A 1 471 ? -2.520 4.542 42.120 1.00 91.75 471 ALA A CA 1
ATOM 3466 C C . ALA A 1 471 ? -3.083 3.843 40.867 1.00 91.75 471 ALA A C 1
ATOM 3468 O O . ALA A 1 471 ? -2.365 3.631 39.888 1.00 91.75 471 ALA A O 1
ATOM 3469 N N . LEU A 1 472 ? -4.375 3.503 40.882 1.00 93.31 472 LEU A N 1
ATOM 3470 C CA . LEU A 1 472 ? -5.084 2.920 39.742 1.00 93.31 472 LEU A CA 1
ATOM 3471 C C . LEU A 1 472 ? -5.292 3.969 38.646 1.00 93.31 472 LEU A C 1
ATOM 3473 O O . LEU A 1 472 ? -5.034 3.698 37.473 1.00 93.31 472 LEU A O 1
ATOM 3477 N N . GLU A 1 473 ? -5.697 5.175 39.042 1.00 93.69 473 GLU A N 1
ATOM 3478 C CA . GLU A 1 473 ? -5.884 6.316 38.153 1.00 93.69 473 GLU A CA 1
ATOM 3479 C C . GLU A 1 473 ? -4.575 6.694 37.458 1.00 93.69 473 GLU A C 1
ATOM 3481 O O . GLU A 1 473 ? -4.538 6.771 36.235 1.00 93.69 473 GLU A O 1
ATOM 3486 N N . GLN A 1 474 ? -3.468 6.809 38.195 1.00 93.38 474 GLN A N 1
ATOM 3487 C CA . GLN A 1 474 ? -2.149 7.096 37.629 1.00 93.38 474 GLN A CA 1
ATOM 3488 C C . GLN A 1 474 ? -1.718 6.068 36.579 1.00 93.38 474 GLN A C 1
ATOM 3490 O O . GLN A 1 474 ? -1.078 6.436 35.596 1.00 93.38 474 GLN A O 1
ATOM 3495 N N . ARG A 1 475 ? -2.066 4.785 36.742 1.00 93.88 475 ARG A N 1
ATOM 3496 C CA . ARG A 1 475 ? -1.714 3.747 35.761 1.00 93.88 475 ARG A CA 1
ATOM 3497 C C . ARG A 1 475 ? -2.609 3.761 34.535 1.00 93.88 475 ARG A C 1
ATOM 3499 O O . ARG A 1 475 ? -2.087 3.642 33.429 1.00 93.88 475 ARG A O 1
ATOM 3506 N N . LEU A 1 476 ? -3.921 3.913 34.712 1.00 94.25 476 LEU A N 1
ATOM 3507 C CA . LEU A 1 476 ? -4.855 4.010 33.591 1.00 94.25 476 LEU A CA 1
ATOM 3508 C C . LEU A 1 476 ? -4.637 5.319 32.831 1.00 94.25 476 LEU A C 1
ATOM 3510 O O . LEU A 1 476 ? -4.267 5.280 31.663 1.00 94.25 476 LEU A O 1
ATOM 3514 N N . VAL A 1 477 ? -4.731 6.468 33.495 1.00 94.25 477 VAL A N 1
ATOM 3515 C CA . VAL A 1 477 ? -4.520 7.781 32.870 1.00 94.25 477 VAL A CA 1
ATOM 3516 C C . VAL A 1 477 ? -3.098 7.893 32.326 1.00 94.25 477 VAL A C 1
ATOM 3518 O O . VAL A 1 477 ? -2.914 8.326 31.191 1.00 94.25 477 VAL A O 1
ATOM 3521 N N . GLY A 1 478 ? -2.087 7.430 33.069 1.00 93.50 478 GLY A N 1
ATOM 3522 C CA . GLY A 1 478 ? -0.705 7.378 32.586 1.00 93.50 478 GLY A CA 1
ATOM 3523 C C . GLY A 1 478 ? -0.558 6.516 31.331 1.00 93.50 478 GLY A C 1
ATOM 3524 O O . GLY A 1 478 ? 0.059 6.946 30.358 1.00 93.50 478 GLY A O 1
ATOM 3525 N N . GLY A 1 479 ? -1.193 5.341 31.297 1.00 94.88 479 GLY A N 1
ATOM 3526 C CA . GLY A 1 479 ? -1.281 4.512 30.097 1.00 94.88 479 GLY A CA 1
ATOM 3527 C C . GLY A 1 479 ? -1.960 5.241 28.934 1.00 94.88 479 GLY A C 1
ATOM 3528 O O . GLY A 1 479 ? -1.453 5.203 27.811 1.00 94.88 479 GLY A O 1
ATOM 3529 N N . GLY A 1 480 ? -3.053 5.958 29.192 1.00 93.25 480 GLY A N 1
ATOM 3530 C CA . GLY A 1 480 ? -3.780 6.739 28.190 1.00 93.25 480 GLY A CA 1
ATOM 3531 C C . GLY A 1 480 ? -2.932 7.864 27.601 1.00 93.25 480 GLY A C 1
ATOM 3532 O O . GLY A 1 480 ? -2.867 8.021 26.381 1.00 93.25 480 GLY A O 1
ATOM 3533 N N . VAL A 1 481 ? -2.211 8.602 28.450 1.00 94.25 481 VAL A N 1
ATOM 3534 C CA . VAL A 1 481 ? -1.284 9.667 28.039 1.00 94.25 481 VAL A CA 1
ATOM 3535 C C . VAL A 1 481 ? -0.148 9.101 27.187 1.00 94.25 481 VAL A C 1
ATOM 3537 O O . VAL A 1 481 ? 0.152 9.651 26.128 1.00 94.25 481 VAL A O 1
ATOM 3540 N N . LEU A 1 482 ? 0.454 7.976 27.589 1.00 93.62 482 LEU A N 1
ATOM 3541 C CA . LEU A 1 482 ? 1.496 7.316 26.796 1.00 93.62 482 LEU A CA 1
ATOM 3542 C C . LEU A 1 482 ? 0.979 6.854 25.425 1.00 93.62 482 LEU A C 1
ATOM 3544 O O . LEU A 1 482 ? 1.689 7.012 24.431 1.00 93.62 482 LEU A O 1
ATOM 3548 N N . ASN A 1 483 ? -0.255 6.341 25.347 1.00 93.50 483 ASN A N 1
ATOM 3549 C CA . ASN A 1 483 ? -0.894 5.999 24.071 1.00 93.50 483 ASN A CA 1
ATOM 3550 C C . ASN A 1 483 ? -1.092 7.250 23.198 1.00 93.50 483 ASN A C 1
ATOM 3552 O O . ASN A 1 483 ? -0.709 7.254 22.031 1.00 93.50 483 ASN A O 1
ATOM 3556 N N . ALA A 1 484 ? -1.611 8.343 23.764 1.00 89.94 484 ALA A N 1
ATOM 3557 C CA . ALA A 1 484 ? -1.808 9.599 23.041 1.00 89.94 484 ALA A CA 1
ATOM 3558 C C . ALA A 1 484 ? -0.490 10.168 22.482 1.00 89.94 484 ALA A C 1
ATOM 3560 O O . ALA A 1 484 ? -0.421 10.544 21.310 1.00 89.94 484 ALA A O 1
ATOM 3561 N N . ILE A 1 485 ? 0.580 10.170 23.285 1.00 89.38 485 ILE A N 1
ATOM 3562 C CA . ILE A 1 485 ? 1.917 10.578 22.833 1.00 89.38 485 ILE A CA 1
ATOM 3563 C C . ILE A 1 485 ? 2.408 9.639 21.726 1.00 89.38 485 ILE A C 1
ATOM 3565 O O . ILE A 1 485 ? 2.903 10.105 20.700 1.00 89.38 485 ILE A O 1
ATOM 3569 N N . SER A 1 486 ? 2.237 8.324 21.893 1.00 91.81 486 SER A N 1
ATOM 3570 C CA . SER A 1 486 ? 2.613 7.340 20.877 1.00 91.81 486 SER A CA 1
ATOM 3571 C C . SER A 1 486 ? 1.924 7.598 19.534 1.00 91.81 486 SER A C 1
ATOM 3573 O O . SER A 1 486 ? 2.592 7.562 18.503 1.00 91.81 486 SER A O 1
ATOM 3575 N N . ILE A 1 487 ? 0.629 7.930 19.522 1.00 87.25 487 ILE A N 1
ATOM 3576 C CA . ILE A 1 487 ? -0.120 8.269 18.300 1.00 87.25 487 ILE A CA 1
ATOM 3577 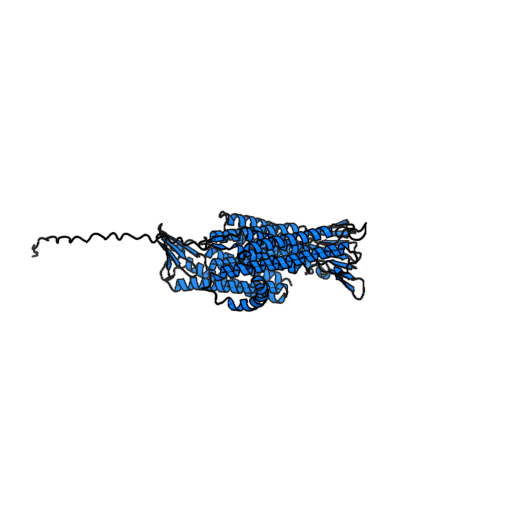C C . ILE A 1 487 ? 0.525 9.459 17.576 1.00 87.25 487 ILE A C 1
ATOM 3579 O O . ILE A 1 487 ? 0.750 9.403 16.365 1.00 87.25 487 ILE A O 1
ATOM 3583 N N . VAL A 1 488 ? 0.871 10.523 18.310 1.00 86.19 488 VAL A N 1
ATOM 3584 C CA . VAL A 1 488 ? 1.523 11.713 17.736 1.00 86.19 488 VAL A CA 1
ATOM 3585 C C . VAL A 1 488 ? 2.888 11.355 17.146 1.00 86.19 488 VAL A C 1
ATOM 3587 O O . VAL A 1 488 ? 3.186 11.727 16.010 1.00 86.19 488 VAL A O 1
ATOM 3590 N N . ILE A 1 489 ? 3.706 10.592 17.878 1.00 86.38 489 ILE A N 1
ATOM 3591 C CA . ILE A 1 489 ? 5.041 10.192 17.417 1.00 86.38 489 ILE A CA 1
ATOM 3592 C C . ILE A 1 489 ? 4.946 9.244 16.209 1.00 86.38 489 ILE A C 1
ATOM 3594 O O . ILE A 1 489 ? 5.708 9.413 15.259 1.00 86.38 489 ILE A O 1
ATOM 3598 N N . HIS A 1 490 ? 3.983 8.316 16.167 1.00 86.00 490 HIS A N 1
ATOM 3599 C CA . HIS A 1 490 ? 3.707 7.501 14.977 1.00 86.00 490 HIS A CA 1
ATOM 3600 C C . HIS A 1 490 ? 3.284 8.354 13.776 1.00 86.00 490 HIS A C 1
ATOM 3602 O O . HIS A 1 490 ? 3.713 8.081 12.655 1.00 86.00 490 HIS A O 1
ATOM 3608 N N . GLY A 1 491 ? 2.500 9.413 13.993 1.00 77.88 491 GLY A N 1
ATOM 3609 C CA . GLY A 1 491 ? 2.174 10.391 12.955 1.00 77.88 491 GLY A CA 1
ATOM 3610 C C . GLY A 1 491 ? 3.423 11.071 12.385 1.00 77.88 491 GLY A C 1
ATOM 3611 O O . GLY A 1 491 ? 3.594 11.134 11.168 1.00 77.88 491 GLY A O 1
ATOM 3612 N N . VAL A 1 492 ? 4.345 11.510 13.247 1.00 79.50 492 VAL A N 1
ATOM 3613 C CA . VAL A 1 492 ? 5.638 12.080 12.822 1.00 79.50 492 VAL A CA 1
ATOM 3614 C C . VAL A 1 492 ? 6.491 11.038 12.096 1.00 79.50 492 VAL A C 1
ATOM 3616 O O . VAL A 1 492 ? 7.054 11.335 11.042 1.00 79.50 492 VAL A O 1
ATOM 3619 N N . ALA A 1 493 ? 6.558 9.808 12.608 1.00 80.69 493 ALA A N 1
ATOM 3620 C CA . ALA A 1 493 ? 7.276 8.712 11.970 1.00 80.69 493 ALA A CA 1
ATOM 3621 C C . ALA A 1 493 ? 6.742 8.428 10.563 1.00 80.69 493 ALA A C 1
ATOM 3623 O O . ALA A 1 493 ? 7.530 8.230 9.644 1.00 80.69 493 ALA A O 1
ATOM 3624 N N . LEU A 1 494 ? 5.421 8.468 10.375 1.00 77.81 494 LEU A N 1
ATOM 3625 C CA . LEU A 1 494 ? 4.782 8.299 9.074 1.00 77.81 494 LEU A CA 1
ATOM 3626 C C . LEU A 1 494 ? 5.166 9.425 8.103 1.00 77.81 494 LEU A C 1
ATOM 3628 O O . LEU A 1 494 ? 5.487 9.154 6.948 1.00 77.81 494 LEU A O 1
ATOM 3632 N N . LEU A 1 495 ? 5.189 10.679 8.566 1.00 75.31 495 LEU A N 1
ATOM 3633 C CA . LEU A 1 495 ? 5.628 11.818 7.751 1.00 75.31 495 LEU A CA 1
ATOM 3634 C C . LEU A 1 495 ? 7.104 11.693 7.349 1.00 75.31 495 LEU A C 1
ATOM 3636 O O . LEU A 1 495 ? 7.445 11.909 6.186 1.00 75.31 495 LEU A O 1
ATOM 3640 N N . LEU A 1 496 ? 7.974 11.284 8.276 1.00 75.94 496 LEU A N 1
ATOM 3641 C CA . LEU A 1 496 ? 9.382 11.000 7.986 1.00 75.94 496 LEU A CA 1
ATOM 3642 C C . LEU A 1 496 ? 9.533 9.807 7.031 1.00 75.94 496 LEU A C 1
ATOM 3644 O O . LEU A 1 496 ? 10.369 9.845 6.130 1.00 75.94 496 LEU A O 1
ATOM 3648 N N . ALA A 1 497 ? 8.697 8.776 7.180 1.00 69.19 497 ALA A N 1
ATOM 3649 C CA . ALA A 1 497 ? 8.656 7.605 6.310 1.00 69.19 497 ALA A CA 1
ATOM 3650 C C . ALA A 1 497 ? 8.151 7.931 4.889 1.00 69.19 497 ALA A C 1
ATOM 3652 O O . ALA A 1 497 ? 8.535 7.263 3.928 1.00 69.19 497 ALA A O 1
ATOM 3653 N N . ALA A 1 498 ? 7.337 8.974 4.728 1.00 65.38 498 ALA A N 1
ATOM 3654 C CA . ALA A 1 498 ? 6.993 9.521 3.420 1.00 65.38 498 ALA A CA 1
ATOM 3655 C C . ALA A 1 498 ? 8.148 10.365 2.855 1.00 65.38 498 ALA A C 1
ATOM 3657 O O . ALA A 1 498 ? 8.541 10.197 1.701 1.00 65.38 498 ALA A O 1
ATOM 3658 N N . ALA A 1 499 ? 8.748 11.230 3.678 1.00 62.00 499 ALA A N 1
ATOM 3659 C CA . ALA A 1 499 ? 9.863 12.085 3.274 1.00 62.00 499 ALA A CA 1
ATOM 3660 C C . ALA A 1 499 ? 11.118 11.286 2.874 1.00 62.00 499 ALA A C 1
ATOM 3662 O O . ALA A 1 499 ? 11.833 11.690 1.956 1.00 62.00 499 ALA A O 1
ATOM 3663 N N . GLN A 1 500 ? 11.368 10.122 3.490 1.00 74.44 500 GLN A N 1
ATOM 3664 C CA . GLN A 1 500 ? 12.504 9.264 3.126 1.00 74.44 500 GLN A CA 1
ATOM 3665 C C . GLN A 1 500 ? 12.438 8.735 1.687 1.00 74.44 500 GLN A C 1
ATOM 3667 O O . GLN A 1 500 ? 13.475 8.378 1.134 1.00 74.44 500 GLN A O 1
ATOM 3672 N N . ILE A 1 501 ? 11.251 8.696 1.065 1.00 55.31 501 ILE A N 1
ATOM 3673 C CA . ILE A 1 501 ? 11.105 8.304 -0.344 1.00 55.31 501 ILE A CA 1
ATOM 3674 C C . ILE A 1 501 ? 11.830 9.318 -1.237 1.00 55.31 501 ILE A C 1
ATOM 3676 O O . ILE A 1 501 ? 12.466 8.937 -2.216 1.00 55.31 501 ILE A O 1
ATOM 3680 N N . ALA A 1 502 ? 11.779 10.602 -0.872 1.00 54.09 502 ALA A N 1
ATOM 3681 C CA . ALA A 1 502 ? 12.524 11.659 -1.545 1.00 54.09 502 ALA A CA 1
ATOM 3682 C C . ALA A 1 502 ? 13.985 11.751 -1.067 1.00 54.09 502 ALA A C 1
ATOM 3684 O O . ALA A 1 502 ? 14.863 12.102 -1.851 1.00 54.09 502 ALA A O 1
ATOM 3685 N N . ASN A 1 503 ? 14.260 11.441 0.206 1.00 66.38 503 ASN A N 1
ATOM 3686 C CA . ASN A 1 503 ? 15.596 11.540 0.794 1.00 66.38 503 ASN A CA 1
ATOM 3687 C C . ASN A 1 503 ? 15.915 10.350 1.710 1.00 66.38 503 ASN A C 1
ATOM 3689 O O . ASN A 1 503 ? 15.601 10.362 2.902 1.00 66.38 503 ASN A O 1
ATOM 3693 N N . GLY A 1 504 ? 16.620 9.352 1.172 1.00 62.25 504 GLY A N 1
ATOM 3694 C CA . GLY A 1 504 ? 16.957 8.118 1.890 1.00 62.25 504 GLY A CA 1
ATOM 3695 C C . GLY A 1 504 ? 17.707 8.309 3.218 1.00 62.25 504 GLY A C 1
ATOM 3696 O O . GLY A 1 504 ? 17.643 7.425 4.071 1.00 62.25 504 GLY A O 1
ATOM 3697 N N . SER A 1 505 ? 18.354 9.461 3.449 1.00 79.56 505 SER A N 1
ATOM 3698 C CA . SER A 1 505 ? 19.031 9.762 4.724 1.00 79.56 505 SER A CA 1
ATOM 3699 C C . SER A 1 505 ? 18.075 9.818 5.926 1.00 79.56 505 SER A C 1
ATOM 3701 O O . SER A 1 505 ? 18.471 9.498 7.048 1.00 79.56 505 SER A O 1
ATOM 3703 N N . LEU A 1 506 ? 16.793 10.133 5.698 1.00 75.69 506 LEU A N 1
ATOM 3704 C CA . LEU A 1 506 ? 15.773 10.237 6.747 1.00 75.69 506 LEU A CA 1
ATOM 3705 C C . LEU A 1 506 ? 15.314 8.880 7.294 1.00 75.69 506 LEU A C 1
ATOM 3707 O O . LEU A 1 506 ? 14.590 8.834 8.286 1.00 75.69 506 LEU A O 1
ATOM 3711 N N . ARG A 1 507 ? 15.756 7.768 6.697 1.00 75.69 507 ARG A N 1
ATOM 3712 C CA . ARG A 1 507 ? 15.329 6.417 7.076 1.00 75.69 507 ARG A CA 1
ATOM 3713 C C . ARG A 1 507 ? 15.622 6.079 8.533 1.00 75.69 507 ARG A C 1
ATOM 3715 O O . ARG A 1 507 ? 14.733 5.614 9.242 1.00 75.69 507 ARG A O 1
ATOM 3722 N N . ARG A 1 508 ? 16.854 6.327 8.998 1.00 81.56 508 ARG A N 1
ATOM 3723 C CA . ARG A 1 508 ? 17.245 6.033 10.390 1.00 81.56 508 ARG A CA 1
ATOM 3724 C C . ARG A 1 508 ? 16.414 6.847 11.378 1.00 81.56 508 ARG A C 1
ATOM 3726 O O . ARG A 1 508 ? 15.971 6.299 12.381 1.00 81.56 508 ARG A O 1
ATOM 3733 N N . ALA A 1 509 ? 16.162 8.118 11.059 1.00 84.50 509 ALA A N 1
ATOM 3734 C CA . ALA A 1 509 ? 15.313 8.983 11.867 1.00 84.50 509 ALA A CA 1
ATOM 3735 C C . ALA A 1 509 ? 13.864 8.471 11.898 1.00 84.50 509 ALA A C 1
ATOM 3737 O O . ALA A 1 509 ? 13.314 8.299 12.980 1.00 84.50 509 ALA A O 1
ATOM 3738 N N . ALA A 1 510 ? 13.277 8.143 10.740 1.00 80.94 510 ALA A N 1
ATOM 3739 C CA . ALA A 1 510 ? 11.923 7.594 10.651 1.00 80.94 510 ALA A CA 1
ATOM 3740 C C . ALA A 1 510 ? 11.769 6.313 11.488 1.00 80.94 510 ALA A C 1
ATOM 3742 O O . ALA A 1 510 ? 10.844 6.206 12.290 1.00 80.94 510 ALA A O 1
ATOM 3743 N N . SER A 1 511 ? 12.713 5.374 11.362 1.00 83.00 511 SER A N 1
ATOM 3744 C CA . SER A 1 511 ? 12.706 4.134 12.142 1.00 83.00 511 SER A CA 1
ATOM 3745 C C . SER A 1 511 ? 12.908 4.364 13.637 1.00 83.00 511 SER A C 1
ATOM 3747 O O . SER A 1 511 ? 12.243 3.726 14.442 1.00 83.00 511 SER A O 1
ATOM 3749 N N . PHE A 1 512 ? 13.808 5.265 14.033 1.00 86.88 512 PHE A N 1
ATOM 3750 C CA . PHE A 1 512 ? 14.041 5.558 15.447 1.00 86.88 512 PHE A CA 1
ATOM 3751 C C . PHE A 1 512 ? 12.804 6.184 16.102 1.00 86.88 512 PHE A C 1
ATOM 3753 O O . PHE A 1 512 ? 12.393 5.766 17.183 1.00 86.88 512 PHE A O 1
ATOM 3760 N N . VAL A 1 513 ? 12.168 7.138 15.416 1.00 88.50 513 VAL A N 1
ATOM 3761 C CA . VAL A 1 513 ? 10.929 7.782 15.874 1.00 88.50 513 VAL A CA 1
ATOM 3762 C C . VAL A 1 513 ? 9.792 6.755 15.965 1.00 88.50 513 VAL A C 1
ATOM 3764 O O . VAL A 1 513 ? 9.087 6.718 16.972 1.00 88.50 513 VAL A O 1
ATOM 3767 N N . ALA A 1 514 ? 9.655 5.861 14.978 1.00 85.50 514 ALA A N 1
ATOM 3768 C CA . ALA A 1 514 ? 8.672 4.774 15.015 1.00 85.50 514 ALA A CA 1
ATOM 3769 C C . ALA A 1 514 ? 8.935 3.765 16.153 1.00 85.50 514 ALA A C 1
ATOM 3771 O O . ALA A 1 514 ? 8.000 3.313 16.818 1.00 85.50 514 ALA A O 1
ATOM 3772 N N . LEU A 1 515 ? 10.207 3.450 16.428 1.00 87.50 515 LEU A N 1
ATOM 3773 C CA . LEU A 1 515 ? 10.598 2.563 17.525 1.00 87.50 515 LEU A CA 1
ATOM 3774 C C . LEU A 1 515 ? 10.242 3.174 18.878 1.00 87.50 515 LEU A C 1
ATOM 3776 O O . LEU A 1 515 ? 9.655 2.496 19.717 1.00 87.50 515 LEU A O 1
ATOM 3780 N N . LEU A 1 516 ? 10.555 4.457 19.074 1.00 91.00 516 LEU A N 1
ATOM 3781 C CA . LEU A 1 516 ? 10.198 5.188 20.286 1.00 91.00 516 LEU A CA 1
ATOM 3782 C C . LEU A 1 516 ? 8.682 5.161 20.507 1.00 91.00 516 LEU A C 1
ATOM 3784 O O . LEU A 1 516 ? 8.224 4.824 21.597 1.00 91.00 516 LEU A O 1
ATOM 3788 N N . ALA A 1 517 ? 7.903 5.440 19.462 1.00 89.88 517 ALA A N 1
ATOM 3789 C CA . ALA A 1 517 ? 6.450 5.377 19.529 1.00 89.88 517 ALA A CA 1
ATOM 3790 C C . ALA A 1 517 ? 5.948 3.968 19.895 1.00 89.88 517 ALA A C 1
ATOM 3792 O O . ALA A 1 517 ? 5.054 3.828 20.733 1.00 89.88 517 ALA A O 1
ATOM 3793 N N . SER A 1 518 ? 6.564 2.924 19.335 1.00 90.50 518 SER A N 1
ATOM 3794 C CA . SER A 1 518 ? 6.260 1.527 19.666 1.00 90.50 518 SER A CA 1
ATOM 3795 C C . SER A 1 518 ? 6.566 1.213 21.136 1.00 90.50 518 SER A C 1
ATOM 3797 O O . SER A 1 518 ? 5.755 0.590 21.812 1.00 90.50 518 SER A O 1
ATOM 3799 N N . VAL A 1 519 ? 7.694 1.682 21.677 1.00 91.69 519 VAL A N 1
ATOM 3800 C CA . VAL A 1 519 ? 8.041 1.487 23.097 1.00 91.69 519 VAL A CA 1
ATOM 3801 C C . VAL A 1 519 ? 7.028 2.169 24.019 1.00 91.69 519 VAL A C 1
ATOM 3803 O O . VAL A 1 519 ? 6.588 1.558 24.991 1.00 91.69 519 VAL A O 1
ATOM 3806 N N . LEU A 1 520 ? 6.600 3.395 23.701 1.00 93.31 520 LEU A N 1
ATOM 3807 C CA . LEU A 1 520 ? 5.575 4.098 24.483 1.00 93.31 520 LEU A CA 1
ATOM 3808 C C . LEU A 1 520 ? 4.226 3.373 24.451 1.00 93.31 520 LEU A C 1
ATOM 3810 O O . LEU A 1 520 ? 3.548 3.293 25.474 1.00 93.31 520 LEU A O 1
ATOM 3814 N N . LEU A 1 521 ? 3.852 2.806 23.302 1.00 92.75 521 LEU A N 1
ATOM 3815 C CA . LEU A 1 521 ? 2.616 2.039 23.179 1.00 92.75 521 LEU A CA 1
ATOM 3816 C C . LEU A 1 521 ? 2.675 0.723 23.961 1.00 92.75 521 LEU A C 1
ATOM 3818 O O . LEU A 1 521 ? 1.699 0.350 24.608 1.00 92.75 521 LEU A O 1
ATOM 3822 N N . LEU A 1 522 ? 3.828 0.048 23.960 1.00 93.69 522 LEU A N 1
ATOM 3823 C CA . LEU A 1 522 ? 4.046 -1.135 24.791 1.00 93.69 522 LEU A CA 1
ATOM 3824 C C . LEU A 1 522 ? 3.964 -0.794 26.277 1.00 93.69 522 LEU A C 1
ATOM 3826 O O . LEU A 1 522 ? 3.345 -1.534 27.034 1.00 93.69 522 LEU A O 1
ATOM 3830 N N . ALA A 1 523 ? 4.563 0.324 26.691 1.00 95.81 523 ALA A N 1
ATOM 3831 C CA . ALA A 1 523 ? 4.493 0.800 28.067 1.00 95.81 523 ALA A CA 1
ATOM 3832 C C . ALA A 1 523 ? 3.050 1.140 28.471 1.00 95.81 523 ALA A C 1
ATOM 3834 O O . ALA A 1 523 ? 2.610 0.739 29.545 1.00 95.81 523 ALA A O 1
ATOM 3835 N N . SER A 1 524 ? 2.293 1.801 27.588 1.00 95.88 524 SER A N 1
ATOM 3836 C CA . SER A 1 524 ? 0.859 2.049 27.769 1.00 95.88 524 SER A CA 1
ATOM 3837 C C . SER A 1 524 ? 0.088 0.747 27.996 1.00 95.88 524 SER A C 1
ATOM 3839 O O . SER A 1 524 ? -0.591 0.597 29.013 1.00 95.88 524 SER A O 1
ATOM 3841 N N . TRP A 1 525 ? 0.259 -0.233 27.104 1.00 95.81 525 TRP A N 1
ATOM 3842 C CA . TRP A 1 525 ? -0.375 -1.541 27.240 1.00 95.81 525 TRP A CA 1
ATOM 3843 C C . TRP A 1 525 ? 0.056 -2.266 28.524 1.00 95.81 525 TRP A C 1
ATOM 3845 O O . TRP A 1 525 ? -0.788 -2.820 29.223 1.00 95.81 525 TRP A O 1
ATOM 3855 N N . ALA A 1 526 ? 1.342 -2.227 28.878 1.00 95.44 526 ALA A N 1
ATOM 3856 C CA . ALA A 1 526 ? 1.876 -2.873 30.074 1.00 95.44 526 ALA A CA 1
ATOM 3857 C C . ALA A 1 526 ? 1.300 -2.281 31.369 1.00 95.44 526 ALA A C 1
ATOM 3859 O O . ALA A 1 526 ? 1.019 -3.031 32.302 1.00 95.44 526 ALA A O 1
ATOM 3860 N N . LEU A 1 527 ? 1.073 -0.963 31.431 1.00 96.00 527 LEU A N 1
ATOM 3861 C CA . LEU A 1 527 ? 0.410 -0.326 32.573 1.00 96.00 527 LEU A CA 1
ATOM 3862 C C . LEU A 1 527 ? -1.032 -0.815 32.729 1.00 96.00 527 LEU A C 1
ATOM 3864 O O . LEU A 1 527 ? -1.449 -1.156 33.835 1.00 96.00 527 LEU A O 1
ATOM 3868 N N . VAL A 1 528 ? -1.768 -0.909 31.620 1.00 95.38 528 VAL A N 1
ATOM 3869 C CA . VAL A 1 528 ? -3.142 -1.429 31.603 1.00 95.38 528 VAL A CA 1
ATOM 3870 C C . VAL A 1 528 ? -3.166 -2.921 31.972 1.00 95.38 528 VAL A C 1
ATOM 3872 O O . VAL A 1 528 ? -4.008 -3.360 32.752 1.00 95.38 528 VAL A O 1
ATOM 3875 N N . ALA A 1 529 ? -2.212 -3.711 31.477 1.00 95.38 529 ALA A N 1
ATOM 3876 C CA . ALA A 1 529 ? -2.075 -5.124 31.821 1.00 95.38 529 ALA A CA 1
ATOM 3877 C C . ALA A 1 529 ? -1.686 -5.336 33.294 1.00 95.38 529 ALA A C 1
ATOM 3879 O O . ALA A 1 529 ? -2.119 -6.310 33.913 1.00 95.38 529 ALA A O 1
ATOM 3880 N N . ASP A 1 530 ? -0.896 -4.434 33.882 1.00 95.94 530 ASP A N 1
ATOM 3881 C CA . ASP A 1 530 ? -0.577 -4.478 35.309 1.00 95.94 530 ASP A CA 1
ATOM 3882 C C . ASP A 1 530 ? -1.814 -4.188 36.163 1.00 95.94 530 ASP A C 1
ATOM 3884 O O . ASP A 1 530 ? -2.053 -4.920 37.117 1.00 95.94 530 ASP A O 1
ATOM 3888 N N . VAL A 1 531 ? -2.654 -3.221 35.774 1.00 94.88 531 VAL A N 1
ATOM 3889 C CA . VAL A 1 531 ? -3.967 -2.987 36.407 1.00 94.88 531 VAL A CA 1
ATOM 3890 C C . VAL A 1 531 ? -4.846 -4.238 36.350 1.00 94.88 531 VAL A C 1
ATOM 3892 O O . VAL A 1 531 ? -5.493 -4.593 37.335 1.00 94.88 531 VAL A O 1
ATOM 3895 N N . TYR A 1 532 ? -4.833 -4.948 35.218 1.00 96.19 532 TYR A N 1
ATOM 3896 C CA . TYR A 1 532 ? -5.623 -6.166 35.074 1.00 96.19 532 TYR A CA 1
ATOM 3897 C C . TYR A 1 532 ? -5.175 -7.277 36.041 1.00 96.19 532 TYR A C 1
ATOM 3899 O O . TYR A 1 532 ? -5.996 -7.954 36.667 1.00 96.19 532 TYR A O 1
ATOM 3907 N N . ASN A 1 533 ? -3.859 -7.447 36.191 1.00 96.25 533 ASN A N 1
ATOM 3908 C CA . ASN A 1 533 ? -3.264 -8.584 36.893 1.00 96.25 533 ASN A CA 1
ATOM 3909 C C . ASN A 1 533 ? -2.942 -8.323 38.371 1.00 96.25 533 ASN A C 1
ATOM 3911 O O . ASN A 1 533 ? -2.978 -9.258 39.175 1.00 96.25 533 ASN A O 1
ATOM 3915 N N . ARG A 1 534 ? -2.632 -7.081 38.757 1.00 93.31 534 ARG A N 1
ATOM 3916 C CA . ARG A 1 534 ? -2.234 -6.707 40.121 1.00 93.31 534 ARG A CA 1
ATOM 3917 C C . ARG A 1 534 ? -3.326 -5.898 40.814 1.00 93.31 534 ARG A C 1
ATOM 3919 O O . ARG A 1 534 ? -3.913 -4.990 40.241 1.00 93.31 534 ARG A O 1
ATOM 3926 N N . GLY A 1 535 ? -3.589 -6.239 42.075 1.00 88.19 535 GLY A N 1
ATOM 3927 C CA . GLY A 1 535 ? -4.465 -5.446 42.936 1.00 88.19 535 GLY A CA 1
ATOM 3928 C C . GLY A 1 535 ? -3.818 -4.105 43.284 1.00 88.19 535 GLY A C 1
ATOM 3929 O O . GLY A 1 535 ? -2.610 -4.044 43.512 1.00 88.19 535 GLY A O 1
ATOM 3930 N N . GLN A 1 536 ? -4.616 -3.041 43.323 1.00 89.38 536 GLN A N 1
ATOM 3931 C CA . GLN A 1 536 ? -4.200 -1.675 43.663 1.00 89.38 536 GLN A CA 1
ATOM 3932 C C . GLN A 1 536 ? -5.067 -1.176 44.826 1.00 89.38 536 GLN A C 1
ATOM 3934 O O . GLN A 1 536 ? -6.225 -1.573 44.943 1.00 89.38 536 GLN A O 1
ATOM 3939 N N . CYS A 1 537 ? -4.529 -0.309 45.689 1.00 91.31 537 CYS A N 1
ATOM 3940 C CA . CYS A 1 537 ? -5.280 0.312 46.795 1.00 91.31 537 CYS A CA 1
ATOM 3941 C C . CYS A 1 537 ? -6.038 -0.681 47.705 1.00 91.31 537 CYS A C 1
ATOM 3943 O O . CYS A 1 537 ? -7.172 -0.430 48.103 1.00 91.31 537 CYS A O 1
ATOM 3945 N N . GLY A 1 538 ? -5.446 -1.844 48.000 1.00 90.50 538 GLY A N 1
ATOM 3946 C CA . GLY A 1 538 ? -6.089 -2.879 48.822 1.00 90.50 538 GLY A CA 1
ATOM 3947 C C . GLY A 1 538 ? -7.243 -3.625 48.135 1.00 90.50 538 GLY A C 1
ATOM 3948 O O . GLY A 1 538 ? -7.799 -4.551 48.724 1.00 90.50 538 GLY A O 1
ATOM 3949 N N . GLN A 1 539 ? -7.582 -3.281 46.889 1.00 90.12 539 GLN A N 1
ATOM 3950 C CA . GLN A 1 539 ? -8.542 -4.025 46.079 1.00 90.12 539 GLN A CA 1
ATOM 3951 C C . GLN A 1 539 ? -7.880 -5.242 45.424 1.00 90.12 539 GLN A C 1
ATOM 3953 O O . GLN A 1 539 ? -6.673 -5.269 45.161 1.00 90.12 539 GLN A O 1
ATOM 3958 N N . ARG A 1 540 ? -8.684 -6.275 45.148 1.00 93.81 540 ARG A N 1
ATOM 3959 C CA . ARG A 1 540 ? -8.247 -7.428 44.346 1.00 93.81 540 ARG A CA 1
ATOM 3960 C C . ARG A 1 540 ? -7.955 -6.969 42.909 1.00 93.81 540 ARG A C 1
ATOM 3962 O O . ARG A 1 540 ? -8.430 -5.925 42.479 1.00 93.81 540 ARG A O 1
ATOM 3969 N N . SER A 1 541 ? -7.151 -7.731 42.170 1.00 95.12 541 SER A N 1
ATOM 3970 C CA . SER A 1 541 ? -6.909 -7.444 40.749 1.00 95.12 541 SER A CA 1
ATOM 3971 C C . SER A 1 541 ? -8.195 -7.577 39.932 1.00 95.12 541 SER A C 1
ATOM 3973 O O . SER A 1 541 ? -9.090 -8.328 40.319 1.00 95.12 541 SER A O 1
ATOM 3975 N N . PHE A 1 542 ? -8.281 -6.895 38.787 1.00 95.62 542 PHE A N 1
ATOM 3976 C CA . PHE A 1 542 ? -9.464 -6.955 37.916 1.00 95.62 542 PHE A CA 1
ATOM 3977 C C . PHE A 1 542 ? -9.736 -8.392 37.451 1.00 95.62 542 PHE A C 1
ATOM 3979 O O . PHE A 1 542 ? -10.880 -8.834 37.489 1.00 95.62 542 PHE A O 1
ATOM 3986 N N . ALA A 1 543 ? -8.681 -9.163 37.164 1.00 95.00 543 ALA A N 1
ATOM 3987 C CA . ALA A 1 543 ? -8.786 -10.590 36.863 1.00 95.00 543 ALA A CA 1
ATOM 3988 C C . ALA A 1 543 ? -9.437 -11.413 37.995 1.00 95.00 543 ALA A C 1
ATOM 3990 O O . ALA A 1 543 ? -10.168 -12.355 37.727 1.00 95.00 543 ALA A O 1
ATOM 3991 N N . LYS A 1 544 ? -9.185 -11.067 39.268 1.00 95.81 544 LYS A N 1
ATOM 3992 C CA . LYS A 1 544 ? -9.793 -11.731 40.442 1.00 95.81 544 LYS A CA 1
ATOM 3993 C C . LYS A 1 544 ? -11.169 -11.176 40.809 1.00 95.81 544 LYS A C 1
ATOM 3995 O O . LYS A 1 544 ? -11.802 -11.686 41.731 1.00 95.81 544 LYS A O 1
ATOM 4000 N N . MET A 1 545 ? -11.569 -10.080 40.177 1.00 94.44 545 MET A N 1
ATOM 4001 C CA . MET A 1 545 ? -12.878 -9.463 40.332 1.00 94.44 545 MET A CA 1
ATOM 4002 C C . MET A 1 545 ? -13.793 -9.803 39.155 1.00 94.44 545 MET A C 1
ATOM 4004 O O . MET A 1 545 ? -14.838 -9.177 39.057 1.00 94.44 545 MET A O 1
ATOM 4008 N N . ASP A 1 546 ? -13.425 -10.755 38.295 1.00 95.25 546 ASP A N 1
ATOM 4009 C CA . ASP A 1 546 ? -14.216 -11.197 37.139 1.00 95.25 546 ASP A CA 1
ATOM 4010 C C . ASP A 1 546 ? -14.501 -10.079 36.121 1.00 95.25 546 ASP A C 1
ATOM 4012 O O . ASP A 1 546 ? -15.573 -10.014 35.528 1.00 95.25 546 ASP A O 1
ATOM 4016 N N . PHE A 1 547 ? -13.544 -9.166 35.922 1.00 96.25 547 PHE A N 1
ATOM 4017 C CA . PHE A 1 547 ? -13.597 -8.245 34.785 1.00 96.25 547 PHE A CA 1
ATOM 4018 C C . PHE A 1 547 ? -13.205 -8.965 33.493 1.00 96.25 547 PHE A C 1
ATOM 4020 O O . PHE A 1 547 ? -12.177 -9.642 33.438 1.00 96.25 547 PHE A O 1
ATOM 4027 N N . GLU A 1 548 ? -13.971 -8.746 32.431 1.00 92.31 548 GLU A N 1
ATOM 4028 C CA . GLU A 1 548 ? -13.664 -9.211 31.086 1.00 92.31 548 GLU A CA 1
ATOM 4029 C C . GLU A 1 548 ? -12.777 -8.205 30.341 1.00 92.31 548 GLU A C 1
ATOM 4031 O O . GLU A 1 548 ? -12.898 -6.984 30.474 1.00 92.31 548 GLU A O 1
ATOM 4036 N N . ILE A 1 549 ? -11.871 -8.727 29.514 1.00 92.25 549 ILE A N 1
ATOM 4037 C CA . ILE A 1 549 ? -11.047 -7.918 28.613 1.00 92.25 549 ILE A CA 1
ATOM 4038 C C . ILE A 1 549 ? -11.884 -7.532 27.390 1.00 92.25 549 ILE A C 1
ATOM 4040 O O . ILE A 1 549 ? -12.425 -8.391 26.691 1.00 92.25 549 ILE A O 1
ATOM 4044 N N . ARG A 1 550 ? -11.940 -6.233 27.081 1.00 89.69 550 ARG A N 1
ATOM 4045 C CA . ARG A 1 550 ? -12.677 -5.686 25.934 1.00 89.69 550 ARG A CA 1
ATOM 4046 C C . ARG A 1 550 ? -11.750 -5.204 24.816 1.00 89.69 550 ARG A C 1
ATOM 4048 O O . ARG A 1 550 ? -10.522 -5.283 24.887 1.00 89.69 550 ARG A O 1
ATOM 4055 N N . TYR A 1 551 ? -12.358 -4.736 23.723 1.00 79.94 551 TYR A N 1
ATOM 4056 C CA . TYR A 1 551 ? -11.660 -4.415 22.476 1.00 79.94 551 TYR A CA 1
ATOM 4057 C C . TYR A 1 551 ? -10.539 -3.388 22.640 1.00 79.94 551 TYR A C 1
ATOM 4059 O O . TYR A 1 551 ? -9.512 -3.540 21.983 1.00 79.94 551 TYR A O 1
ATOM 4067 N N . GLY A 1 552 ? -10.694 -2.384 23.510 1.00 82.31 552 GLY A N 1
ATOM 4068 C CA . GLY A 1 552 ? -9.672 -1.351 23.686 1.00 82.31 552 GLY A CA 1
ATOM 4069 C C . GLY A 1 552 ? -8.324 -1.928 24.123 1.00 82.31 552 GLY A C 1
ATOM 4070 O O . GLY A 1 552 ? -7.286 -1.562 23.575 1.00 82.31 552 GLY A O 1
ATOM 4071 N N . PHE A 1 553 ? -8.343 -2.923 25.016 1.00 89.25 553 PHE A N 1
ATOM 4072 C CA . PHE A 1 553 ? -7.136 -3.614 25.468 1.00 89.25 553 PHE A CA 1
ATOM 4073 C C . PHE A 1 553 ? -6.433 -4.357 24.325 1.00 89.25 553 PHE A C 1
ATOM 4075 O O . PHE A 1 553 ? -5.217 -4.263 24.152 1.00 89.25 553 PHE A O 1
ATOM 4082 N N . VAL A 1 554 ? -7.210 -5.084 23.517 1.00 80.88 554 VAL A N 1
ATOM 4083 C CA . VAL A 1 554 ? -6.691 -5.861 22.383 1.00 80.88 554 VAL A CA 1
ATOM 4084 C C . VAL A 1 554 ? -6.139 -4.936 21.296 1.00 80.88 554 VAL A C 1
ATOM 4086 O O . VAL A 1 554 ? -5.078 -5.210 20.737 1.00 80.88 554 VAL A O 1
ATOM 4089 N N . LEU A 1 555 ? -6.820 -3.821 21.014 1.00 79.00 555 LEU A N 1
ATOM 4090 C CA . LEU A 1 555 ? -6.399 -2.848 20.005 1.00 79.00 555 LEU A CA 1
ATOM 4091 C C . LEU A 1 555 ? -5.062 -2.180 20.353 1.00 79.00 555 LEU A C 1
ATOM 4093 O O . LEU A 1 555 ? -4.266 -1.957 19.443 1.00 79.00 555 LEU A O 1
ATOM 4097 N N . LEU A 1 556 ? -4.771 -1.925 21.635 1.00 85.31 556 LEU A N 1
ATOM 4098 C CA . LEU A 1 556 ? -3.463 -1.413 22.071 1.00 85.31 556 LEU A CA 1
ATOM 4099 C C . LEU A 1 556 ? -2.331 -2.383 21.727 1.00 85.31 556 LEU A C 1
ATOM 4101 O O . LEU A 1 556 ? -1.342 -1.991 21.108 1.00 85.31 556 LEU A O 1
ATOM 4105 N N . PHE A 1 557 ? -2.492 -3.658 22.088 1.00 85.19 557 PHE A N 1
ATOM 4106 C CA . PHE A 1 557 ? -1.473 -4.677 21.842 1.00 85.19 557 PHE A CA 1
ATOM 4107 C C . PHE A 1 557 ? -1.258 -4.922 20.348 1.00 85.19 557 PHE A C 1
ATOM 4109 O O . PHE A 1 557 ? -0.126 -4.956 19.866 1.00 85.19 557 PHE A O 1
ATOM 4116 N N . VAL A 1 558 ? -2.350 -5.059 19.594 1.00 74.81 558 VAL A N 1
ATOM 4117 C CA . VAL A 1 558 ? -2.277 -5.254 18.143 1.00 74.81 558 VAL A CA 1
ATOM 4118 C C . VAL A 1 558 ? -1.668 -4.026 17.470 1.00 74.81 558 VAL A C 1
ATOM 4120 O O . VAL A 1 558 ? -0.809 -4.167 16.600 1.00 74.81 558 VAL A O 1
ATOM 4123 N N . GLY A 1 559 ? -2.059 -2.824 17.899 1.00 78.88 559 GLY A N 1
ATOM 4124 C CA . GLY A 1 559 ? -1.495 -1.582 17.389 1.00 78.88 559 GLY A CA 1
ATOM 4125 C C . GLY A 1 559 ? 0.008 -1.475 17.634 1.00 78.88 559 GLY A C 1
ATOM 4126 O O . GLY A 1 559 ? 0.734 -1.040 16.741 1.00 78.88 559 GLY A O 1
ATOM 4127 N N . TRP A 1 560 ? 0.484 -1.932 18.794 1.00 90.06 560 TRP A N 1
ATOM 4128 C CA . TRP A 1 560 ? 1.908 -2.040 19.100 1.00 90.06 560 TRP A CA 1
ATOM 4129 C C . TRP A 1 560 ? 2.632 -3.037 18.198 1.00 90.06 560 TRP A C 1
ATOM 4131 O O . TRP A 1 560 ? 3.647 -2.687 17.596 1.00 90.06 560 TRP A O 1
ATOM 4141 N N . ALA A 1 561 ? 2.113 -4.259 18.074 1.00 74.75 561 ALA A N 1
ATOM 4142 C CA . ALA A 1 561 ? 2.756 -5.304 17.283 1.00 74.75 561 ALA A CA 1
ATOM 4143 C C . ALA A 1 561 ? 2.931 -4.868 15.819 1.00 74.75 561 ALA A C 1
ATOM 4145 O O . ALA A 1 561 ? 3.994 -5.053 15.225 1.00 74.75 561 ALA A O 1
ATOM 4146 N N . VAL A 1 562 ? 1.906 -4.223 15.255 1.00 67.75 562 VAL A N 1
ATOM 4147 C CA . VAL A 1 562 ? 1.937 -3.684 13.891 1.00 67.75 562 VAL A CA 1
ATOM 4148 C C . VAL A 1 562 ? 2.968 -2.562 13.746 1.00 67.75 562 VAL A C 1
ATOM 4150 O O . VAL A 1 562 ? 3.769 -2.583 12.809 1.00 67.75 562 VAL A O 1
ATOM 4153 N N . ALA A 1 563 ? 2.980 -1.607 14.675 1.00 77.88 563 ALA A N 1
ATOM 4154 C CA . ALA A 1 563 ? 3.944 -0.513 14.684 1.00 77.88 563 ALA A CA 1
ATOM 4155 C C . ALA A 1 563 ? 5.398 -1.005 14.767 1.00 77.88 563 ALA A C 1
ATOM 4157 O O . ALA A 1 563 ? 6.258 -0.570 13.990 1.00 77.88 563 ALA A O 1
ATOM 4158 N N . LEU A 1 564 ? 5.663 -1.964 15.657 1.00 81.81 564 LEU A N 1
ATOM 4159 C CA . LEU A 1 564 ? 6.981 -2.563 15.827 1.00 81.81 564 LEU A CA 1
ATOM 4160 C C . LEU A 1 564 ? 7.435 -3.258 14.543 1.00 81.81 564 LEU A C 1
ATOM 4162 O O . LEU A 1 564 ? 8.556 -3.052 14.086 1.00 81.81 564 LEU A O 1
ATOM 4166 N N . ILE A 1 565 ? 6.555 -4.044 13.927 1.00 68.31 565 ILE A N 1
ATOM 4167 C CA . ILE A 1 565 ? 6.852 -4.746 12.679 1.00 68.31 565 ILE A CA 1
ATOM 4168 C C . ILE A 1 565 ? 7.154 -3.762 11.544 1.00 68.31 565 ILE A C 1
ATOM 4170 O O . ILE A 1 565 ? 8.150 -3.943 10.843 1.00 68.31 565 ILE A O 1
ATOM 4174 N N . GLY A 1 566 ? 6.354 -2.702 11.384 1.00 67.12 566 GLY A N 1
ATOM 4175 C CA . GLY A 1 566 ? 6.620 -1.654 10.392 1.00 67.12 566 GLY A CA 1
ATOM 4176 C C . GLY A 1 566 ? 7.980 -0.982 10.609 1.00 67.12 566 GLY A C 1
ATOM 4177 O O . GLY A 1 566 ? 8.730 -0.750 9.659 1.00 67.12 566 GLY A O 1
ATOM 4178 N N . THR A 1 567 ? 8.342 -0.756 11.873 1.00 77.31 567 THR A N 1
ATOM 4179 C CA . THR A 1 567 ? 9.639 -0.197 12.271 1.00 77.31 567 THR A CA 1
ATOM 4180 C C . THR A 1 567 ? 10.802 -1.126 11.919 1.00 77.31 567 THR A C 1
ATOM 4182 O O . THR A 1 567 ? 11.779 -0.697 11.300 1.00 77.31 567 THR A O 1
ATOM 4185 N N . VAL A 1 568 ? 10.695 -2.410 12.278 1.00 71.56 568 VAL A N 1
ATOM 4186 C CA . VAL A 1 568 ? 11.713 -3.430 11.987 1.00 71.56 568 VAL A CA 1
ATOM 4187 C C . VAL A 1 568 ? 11.874 -3.605 10.480 1.00 71.56 568 VAL A C 1
ATOM 4189 O O . VAL A 1 568 ? 13.001 -3.628 9.993 1.00 71.56 568 VAL A O 1
ATOM 4192 N N . ALA A 1 569 ? 10.778 -3.643 9.720 1.00 64.62 569 ALA A N 1
ATOM 4193 C CA . ALA A 1 569 ? 10.828 -3.726 8.264 1.00 64.62 569 ALA A CA 1
ATOM 4194 C C . ALA A 1 569 ? 11.589 -2.537 7.651 1.00 64.62 569 ALA A C 1
ATOM 4196 O O . ALA A 1 569 ? 12.475 -2.739 6.819 1.00 64.62 569 ALA A O 1
ATOM 4197 N N . ASN A 1 570 ? 11.318 -1.308 8.107 1.00 69.12 570 ASN A N 1
ATOM 4198 C CA . ASN A 1 570 ? 12.019 -0.116 7.622 1.00 69.12 570 ASN A CA 1
ATOM 4199 C C . ASN A 1 570 ? 13.524 -0.132 7.970 1.00 69.12 570 ASN A C 1
ATOM 4201 O O . ASN A 1 570 ? 14.343 0.350 7.187 1.00 69.12 570 ASN A O 1
ATOM 4205 N N . LEU A 1 571 ? 13.906 -0.709 9.119 1.00 71.44 571 LEU A N 1
ATOM 4206 C CA . LEU A 1 571 ? 15.312 -0.908 9.505 1.00 71.44 571 LEU A CA 1
ATOM 4207 C C . LEU A 1 571 ? 16.011 -1.975 8.652 1.00 71.44 571 LEU A C 1
ATOM 4209 O O . LEU A 1 571 ? 17.094 -1.719 8.130 1.00 71.44 571 LEU A O 1
ATOM 4213 N N . VAL A 1 572 ? 15.394 -3.148 8.487 1.00 62.19 572 VAL A N 1
ATOM 4214 C CA . VAL A 1 572 ? 15.993 -4.301 7.792 1.00 62.19 572 VAL A CA 1
ATOM 4215 C C . VAL A 1 572 ? 16.183 -4.019 6.304 1.00 62.19 572 VAL A C 1
ATOM 4217 O O . VAL A 1 572 ? 17.263 -4.262 5.771 1.00 62.19 572 VAL A O 1
ATOM 4220 N N . VAL A 1 573 ? 15.182 -3.432 5.639 1.00 54.56 573 VAL A N 1
ATOM 4221 C CA . VAL A 1 573 ? 15.293 -3.037 4.221 1.00 54.56 573 VAL A CA 1
ATOM 4222 C C . VAL A 1 573 ? 16.393 -1.987 4.023 1.00 54.56 573 VAL A C 1
ATOM 4224 O O . VAL A 1 573 ? 16.987 -1.894 2.951 1.00 54.56 573 VAL A O 1
ATOM 4227 N N . GLY A 1 574 ? 16.701 -1.210 5.064 1.00 49.53 574 GLY A N 1
ATOM 4228 C CA . GLY A 1 574 ? 17.704 -0.162 5.004 1.00 49.53 574 GLY A CA 1
ATOM 4229 C C . GLY A 1 574 ? 19.154 -0.593 5.174 1.00 49.53 574 GLY A C 1
ATOM 4230 O O . GLY A 1 574 ? 20.024 0.153 4.739 1.00 49.53 574 GLY A O 1
ATOM 4231 N N . GLY A 1 575 ? 19.413 -1.745 5.795 1.00 41.16 575 GLY A N 1
ATOM 4232 C CA . GLY A 1 575 ? 20.770 -2.241 6.063 1.00 41.16 575 GLY A CA 1
ATOM 4233 C C . GLY A 1 575 ? 21.410 -3.016 4.908 1.00 41.16 575 GLY A C 1
ATOM 4234 O O . GLY A 1 575 ? 22.549 -3.448 5.032 1.00 41.16 575 GLY A O 1
ATOM 4235 N N . ALA A 1 576 ? 20.682 -3.222 3.807 1.00 40.12 576 ALA A N 1
ATOM 4236 C CA . ALA A 1 576 ? 21.157 -3.959 2.633 1.00 40.12 576 ALA A CA 1
ATOM 4237 C C . ALA A 1 576 ? 21.818 -3.069 1.554 1.00 40.12 576 ALA A C 1
ATOM 4239 O O . ALA A 1 576 ? 22.119 -3.564 0.465 1.00 40.12 576 ALA A O 1
ATOM 4240 N N . GLN A 1 577 ? 22.002 -1.775 1.839 1.00 40.53 577 GLN A N 1
ATOM 4241 C CA . GLN A 1 577 ? 22.778 -0.809 1.051 1.00 40.53 577 GLN A CA 1
ATOM 4242 C C . GLN A 1 577 ? 24.061 -0.484 1.803 1.00 40.53 577 GLN A C 1
ATOM 4244 O O . GLN A 1 577 ? 25.106 -0.390 1.124 1.00 40.53 577 GLN A O 1
#

pLDDT: mean 76.03, std 16.59, range [36.09, 96.25]

Radius of gyration: 32.35 Å; chains: 1; bounding box: 81×55×146 Å

Foldseek 3Di:
DDDDDDDDDDDDDDDDDDDDDDPPPPPPPPPDPVPQQQFQFPLLVLLLVLLVLLLCLLVVLQQDFFKWDDFPQWIWTDGLFWTWIWGPPDVVTDIDTGTLCRPPFVLSSVLSVLLVVLSVLLNVLSVLLNLLSVVVVVVSCVVVPPPPPPVPVVVPVVCVVVVVVCVVVVPDPDPRLVVSLVSLVSSLVSLVVSLVSSVVQQQDAQRGHHPRHHVVRVVMAGFLSSVSSVLSSLSSVSSSVSSVPRPRAGNPHDVLLVLLVLLLLQLSLLVLLLVLLVVLQVDFFKWDADNVSQWIWTHGLFWTFIGGNNHTPDIDGQLPDPQACSNVLSVQLNVLSVQLNVLSNVLSVQSNCVSVVNHDSLSNLVSLLSNLLSLLSNLLSSVCQQQPRRHVDHRVVVVPMDGGSSSSSSVSSNVSSVVSLVVLLVLLVVLLVDFFKKDDPDPQWIWTDHLQWIWIGGNNDTDTDDPPAPLLNCLSVVLSVLSVVLSVLLVVLVVLVVVCVVPVVSLVVSLVSLVSSLVSLVSSLVSSVCQQCCDGPPGHRVVVVPMDGDDSSSSSVSSSVSSNSVSVSSVVSSVSD

Organism: Bodo saltans (NCBI:txid75058)

Secondary structure (DSSP, 8-state):
-----------PPPP---PPPP---------------PEEETHHHHHHHHHHHHHHHHHHHTTS-SEEEE-SSEEEEE-SSEEEEEESSSSSPEEEEEEGGG-S-HHHHHHHHHHHHHHHHHHHHHHHHHHHHHHHHHHHHTT-TTS-STTHHHHHHHHHHHHHHHHHHTT--S-HHHHHHHHHHHHHHHHHHHHHHHHHHHH---SSSTTPPPTTTTT-EE-HHHHHHHHHHHHHHHHHHHHHH--EEETT--HHHHHHHHHHHHHHHHHHHHHHHHHHTTS-SEEEE-TTS-EEEEE-SSEEEEEETTEEEEEEEGGG--STTHHHHHHHHHHHHHHHHHHHHHHHHHHHHHHTTSS-HHHHHHHHHHHHHHHHHHHHHHHHHHHS--SSSPPTTTTT-EE-HHHHHHHHHHHHHHHHHHHHHHHHHHHTTS-SEEEEEETTEEEEE-SS-EEEEETTEEEEE----HHHHHHHHHHHHHHHHHHHHHHHHHHHHHHHHH-GGGHHHHHHHHHHHHHHHHHHHHHHHHHHHS--TTPPPGGGGTPEE-HHHHHHHHHHHHHHHHHHHHHHHHTT-

InterPro domains:
  IPR009944 Amastin surface glycoprotein [PF07344] (52-135)
  IPR009944 Amastin surface glycoprotein [PF07344] (140-240)
  IPR009944 Amastin surface glycoprotein [PF07344] (272-422)
  IPR009944 Amastin surface glycoprotein [PF07344] (423-568)
  IPR009944 Amastin surface glycoprotein [PTHR33297] (412-569)

Sequence (577 aa):
MSAEAGSEMGNRAPAAEAAPAPRVEESKEPAGSAASGALVPVGIPIFTLFAFAALVAVVAGTPVTWISSRQEATTTTLTLWATTLSDHSAVPYTRRKVKVADLPCDVMRQRFRALEAFAILSIVSALATVAAGCAAWRRAERSFRALEAFAILSIVSAVATVAAGCAAWRRAERSSFVGGKVLAAATAVFTLITWAMAVGLYYKRDMCVKGNPSYADQKYELDAGLGVFVTAFGLVLIALGAAVANPTVPAAVPSSVVVRTLLLVLAAVQALAFVFAVIGTPTDWFFKWDASGTTSTRMSVWTQRVYVNGNRVGKGDLKDSQCGELPKFAQFGQAFAIISIVATLVGAAVAKHAASGAGSVGAALGAGLFALIATTCTFAAGLSLYFRQFCAAASLHAAKYHVTGGLVLFGCAMVLLLVTLLVVVVFQAIAADTVLFDKEVDALTSQRWTFWRRYDEVSGVVGERPVGCDALEQRLVGGGVLNAISIVIHGVALLLAAAQIANGSLRRAASFVALLASVLLLASWALVADVYNRGQCGQRSFAKMDFEIRYGFVLLFVGWAVALIGTVANLVVGGAQ